Protein AF-A0A1V2LHS6-F1 (afdb_monomer)

Nearest PDB structures (foldseek):
  7wsz-assembly1_B  TM=8.503E-01  e=2.131E-12  Homo sapiens
  1bh5-assembly1_B  TM=8.472E-01  e=3.936E-12  Homo sapiens
  7vq6-assembly1_A  TM=8.491E-01  e=7.273E-12  Gossypium hirsutum
  4kyh-assembly1_A  TM=8.410E-01  e=5.502E-12  Mus musculus
  4x2a-assembly1_B  TM=8.460E-01  e=1.589E-11  Mus musculus

Mean predicted aligned error: 11.04 Å

pLDDT: mean 87.14, std 11.67, range [37.91, 98.62]

Secondary structure (DSSP, 8-state):
---TT-EEEEEEEE-S-HHHHHHHHHHHH--EEEEEEE-SSEEEEEEE---TT-TTTT--STT-S-EEEEEEE-HHHHHH-EE--SSSTTSTTEEEEEEEES-HHHHHHHHHHTTPEEEE-TTSSS-TTEEEEE-TT--EEEEEE--TT--TT---GGG-EEEEEEEEES-HHHHHHIIIIIS--EEEEEEEEGGGTEEEEEEE----TT--SS---HHHHHH--SEEEEEEETTGGG-TT---S---SSSTTEE-EEEEEEEES-HHHHHHHHHHTT--EEEE-SSEEEEE-TT--EEEEEE---STTEEEEEEEE-SSEEEEEEEE--TTSTTTTS-GGG-SS-EEEEEETTGGG-EE--SSSSS---EEEEEEEES-HHHHHHHHHHTTPPEEE-TTSSS-SSEEEEE-TT--EEEEEE--TT--TT---GGG-EEEEEEEE-S-HHHHHIIIIIIS--EEEEEEEETTTTEEEEEEE----TT--TT-SSPPPGGG-SSEEEEEEETTGGG-TT--S----TT-TTEE----EEEEES-HHHHHHHHHTTT---EEEETTEEEEE-TT--EEEEEETTTT--

Sequence (586 aa):
MVDSSFLTNTTCLHVSNLDASLEWYIKSFGVSVIKRTQQENYKSAFIALDSDGHPSRGLSVSARSGVIELRELLGEIGKKATVYDGNQDPYKGFGHLCFSVSNIEAAQKKLLEQGVQFKKRLEDGSMNFVAFVQDPDGYWVELIENQIHKEAGVYNLQSNRMNHTMVRVKDAHKSLEFYKGVLGMKHFSTLDFPDMKFSLYFVGYEHSEGYTENKEDFTQQASRQSIIELTHNYGTENDDSFPGYYVFGKDDSAVGFDHFSVSCKDPKGVAKELKARGAAIVAETAEAFTIADPDGWRKSVNWYTDIFGVSVIKKVRNEDYESAFLALDSELHPNKGLPLSCRDGVIELRQPMNAGEVTIENGNNEPYKGFGHICFSVSDIEATQKELLEKHVEFKKKLEEGRQHNIAFVYDPDHYWIELVENEINRRDGVYDLPSNRMNHTMIRVKDPKKSLEFYCVKLGMRLFSTSDHPNAKFTNYFIGYDHDPDYLENREEKLTQFARQSVIELCHNYGTEDDSSFHYYVFNEANDNVKGFDHISISTKNLDSFVRHLQSKDVEVTTNKSDNATIHDPDGWKIEIHSYDYLSQ

Foldseek 3Di:
DDAPLKFQFEWEWEDLDAVQLVVQCCQQQVWDFWDWDDDPFKIKTKIALQDPQAPCHLPHRLRDFQIYIYMQTDDPLNVLAQADQLCDPPSVWWAAWEKAWQDQVLSLVSCVVVVWAWPAALPRDDNNQKTWTAGPSGHTYMYGYQNVVRDPNDTDSSQMARQETETEWLDPVQQCCCCCVLVVKAWAAKDDDVVQQKIKTKITDDHDPPDDGHDDDPNRSSSHHYIYIYMYGPPSNVDPVNLANDDPDPGSNYTTGAATEIEGLCQPVSVVVSVVVVWDFPADDPFWTWTAGPRGHIYIYGYSDDQLQKDFPDWDDDPFWTKTKIDNAGPLAPCHPAFSLPDFQIDIDIQTPVNVQAAEDQLVDPPSVWWAAWEKEFQEVVLSLVVCVVSVFAWPAALVDDDHNQKTWTADPSGHTYIYGYDNVVHDPNDGRSNQMARQETETEDQDVVQQCCCCCVLVVKDFLDKDDDVVQQKIKTKIGDDPPPPDDPDDPDRDHSSNHTYIYIYMYGPPSNVDPPDANDDPDPPCPRYHYDAAAEHEDQDPPVSVVSNVVVVWDWADPDPFWIWTAGPRGHIYIYGYSCVVVD

Organism: Pichia kudriavzevii (NCBI:txid4909)

Solvent-accessible surface area (backbone atoms only — not comparable to full-atom values): 31493 Å² total; per-residue (Å²): 138,83,56,85,58,48,34,39,19,34,42,34,34,49,36,89,46,54,67,62,42,48,53,49,46,31,72,72,62,55,35,37,76,67,48,76,50,76,58,93,56,31,39,37,39,32,31,28,66,48,40,84,86,22,93,54,44,78,51,51,76,49,75,28,59,24,31,38,33,42,31,22,57,31,69,76,56,30,76,56,39,43,64,45,41,15,76,48,87,85,48,50,15,37,51,31,42,28,40,14,26,17,24,51,69,34,44,50,52,51,37,53,76,72,66,54,49,67,80,36,46,41,85,52,72,90,56,58,72,41,32,27,32,41,51,92,67,53,33,36,36,35,38,37,49,25,58,40,85,52,45,93,82,38,66,44,67,48,41,43,28,41,19,31,42,33,34,45,38,41,39,59,66,61,45,49,47,41,45,35,71,72,68,57,27,42,46,42,30,72,50,79,37,76,95,78,41,32,37,38,37,35,33,34,69,76,78,65,87,87,70,71,67,58,65,53,51,70,51,60,56,32,61,36,53,30,27,38,32,40,38,26,49,69,64,44,65,74,36,87,85,58,90,55,31,58,67,71,80,83,54,73,46,51,42,23,76,64,35,39,29,36,16,22,76,52,40,69,63,48,50,54,53,38,49,75,72,67,52,54,71,77,47,76,59,100,64,36,38,28,33,46,50,93,50,55,55,36,33,38,31,29,50,44,69,70,67,74,35,50,36,81,77,47,74,52,75,62,91,61,36,42,36,40,33,29,29,62,53,37,80,79,27,91,51,48,90,50,55,75,42,69,38,75,32,66,45,76,49,74,43,52,70,62,51,94,71,42,46,78,44,48,15,74,49,88,81,46,50,18,39,55,34,42,28,37,19,27,30,32,50,68,36,40,51,51,54,38,56,75,67,67,52,50,68,77,37,49,41,92,43,85,91,53,63,71,41,33,28,31,44,50,100,76,56,34,40,36,35,37,36,57,19,77,61,85,48,45,92,82,41,73,52,41,57,57,35,31,44,13,33,42,32,36,48,40,50,42,61,69,58,45,46,46,45,44,36,69,58,67,62,25,44,81,76,48,74,51,79,35,77,94,80,41,33,37,38,38,36,30,32,80,78,87,59,93,79,72,53,98,81,54,95,76,71,81,53,77,56,69,39,57,54,28,39,31,40,36,29,49,72,67,40,63,76,39,86,87,62,73,37,60,67,85,49,94,86,47,87,48,53,46,53,90,71,67,49,79,49,61,33,91,49,47,70,64,49,53,54,52,31,49,75,61,76,42,71,73,49,74,81,56,100,44,37,34,37,36,61,51,90,56,59,50,39,35,40,38,30,18,53,68,38,83,71,119

Radius of gyration: 27.87 Å; Cα contacts (8 Å, |Δi|>4): 1297; chains: 1; bounding box: 71×56×81 Å

Structure (mmCIF, N/CA/C/O backbone):
data_AF-A0A1V2LHS6-F1
#
_entry.id   AF-A0A1V2LHS6-F1
#
loop_
_atom_site.group_PDB
_atom_site.id
_atom_site.type_symbol
_atom_site.label_atom_id
_atom_site.label_alt_id
_atom_site.label_comp_id
_atom_site.label_asym_id
_atom_site.label_entity_id
_atom_site.label_seq_id
_atom_site.pdbx_PDB_ins_code
_atom_site.Cartn_x
_atom_site.Cartn_y
_atom_site.Cartn_z
_atom_site.occupancy
_atom_site.B_iso_or_equiv
_atom_site.auth_seq_id
_atom_site.auth_comp_id
_atom_site.auth_asym_id
_atom_site.auth_atom_id
_atom_site.pdbx_PDB_model_num
ATOM 1 N N . MET A 1 1 ? -8.355 -12.236 -18.254 1.00 71.88 1 MET A N 1
ATOM 2 C CA . MET A 1 1 ? -7.252 -12.114 -17.288 1.00 71.88 1 MET A CA 1
ATOM 3 C C . MET A 1 1 ? -7.036 -10.670 -16.882 1.00 71.88 1 MET A C 1
ATOM 5 O O . MET A 1 1 ? -7.282 -10.368 -15.732 1.00 71.88 1 MET A O 1
ATOM 9 N N . VAL A 1 2 ? -6.589 -9.798 -17.793 1.00 79.50 2 VAL A N 1
ATOM 10 C CA . VAL A 1 2 ? -6.242 -8.408 -17.463 1.00 79.50 2 VAL A CA 1
ATOM 11 C C . VAL A 1 2 ? -7.479 -7.520 -17.512 1.00 79.50 2 VAL A C 1
ATOM 13 O O . VAL A 1 2 ? -8.180 -7.501 -18.523 1.00 79.50 2 VAL A O 1
ATOM 16 N N . ASP A 1 3 ? -7.725 -6.812 -16.417 1.00 80.25 3 ASP A N 1
ATOM 17 C CA . ASP A 1 3 ? -8.747 -5.777 -16.270 1.00 80.25 3 ASP A CA 1
ATOM 18 C C . ASP A 1 3 ? -8.108 -4.468 -15.773 1.00 80.25 3 ASP A C 1
ATOM 20 O O . ASP A 1 3 ? -6.889 -4.384 -15.599 1.00 80.25 3 ASP A O 1
ATOM 24 N N . SER A 1 4 ? -8.934 -3.451 -15.516 1.00 78.69 4 SER A N 1
ATOM 25 C CA . SER A 1 4 ? -8.485 -2.125 -15.079 1.00 78.69 4 SER A CA 1
ATOM 26 C C . SER A 1 4 ? -7.738 -2.104 -13.740 1.00 78.69 4 SER A C 1
ATOM 28 O O . SER A 1 4 ? -7.107 -1.097 -13.427 1.00 78.69 4 SER A O 1
ATOM 30 N N . SER A 1 5 ? -7.766 -3.186 -12.953 1.00 77.69 5 SER A N 1
ATOM 31 C CA . SER A 1 5 ? -6.998 -3.288 -11.707 1.00 77.69 5 SER A CA 1
ATOM 32 C C . SER A 1 5 ? -5.520 -3.586 -11.910 1.00 77.69 5 SER A C 1
ATOM 34 O O . SER A 1 5 ? -4.741 -3.449 -10.967 1.00 77.69 5 SER A O 1
ATOM 36 N N . PHE A 1 6 ? -5.122 -4.007 -13.113 1.00 87.44 6 PHE A N 1
ATOM 37 C CA . PHE A 1 6 ? -3.731 -4.321 -13.395 1.00 87.44 6 PHE A CA 1
ATOM 38 C C . PHE A 1 6 ? -2.905 -3.047 -13.516 1.00 87.44 6 PHE A C 1
ATOM 40 O O . PHE A 1 6 ? -3.098 -2.244 -14.433 1.00 87.44 6 PHE A O 1
ATOM 47 N N . LEU A 1 7 ? -1.951 -2.899 -12.601 1.00 88.25 7 LEU A N 1
ATOM 48 C CA . LEU A 1 7 ? -1.008 -1.788 -12.565 1.00 88.25 7 LEU A CA 1
ATOM 49 C C . LEU A 1 7 ? 0.416 -2.324 -12.525 1.00 88.25 7 LEU A C 1
ATOM 51 O O . LEU A 1 7 ? 0.732 -3.196 -11.714 1.00 88.25 7 LEU A O 1
ATOM 55 N N . THR A 1 8 ? 1.299 -1.754 -13.344 1.00 88.25 8 THR A N 1
ATOM 56 C CA . THR A 1 8 ? 2.729 -1.825 -13.053 1.00 88.25 8 THR A CA 1
ATOM 57 C C . THR A 1 8 ? 2.961 -0.855 -11.908 1.00 88.25 8 THR A C 1
ATOM 59 O O . THR A 1 8 ? 2.583 0.319 -11.984 1.00 88.25 8 THR A O 1
ATOM 62 N N . ASN A 1 9 ? 3.458 -1.391 -10.804 1.00 85.12 9 ASN A N 1
ATOM 63 C CA . ASN A 1 9 ? 3.370 -0.732 -9.517 1.00 85.12 9 ASN A CA 1
ATOM 64 C C . ASN A 1 9 ? 4.748 -0.306 -9.022 1.00 85.12 9 ASN A C 1
ATOM 66 O O . ASN A 1 9 ? 5.055 0.886 -8.969 1.00 85.12 9 ASN A O 1
ATOM 70 N N . THR A 1 10 ? 5.561 -1.296 -8.646 1.00 90.75 10 THR A N 1
ATOM 71 C CA . THR A 1 10 ? 6.788 -1.078 -7.880 1.00 90.75 10 THR A CA 1
ATOM 72 C C . THR A 1 10 ? 8.005 -1.564 -8.645 1.00 90.75 10 THR A C 1
ATOM 74 O O . THR A 1 10 ? 7.978 -2.634 -9.249 1.00 90.75 10 THR A O 1
ATOM 77 N N . THR A 1 11 ? 9.097 -0.814 -8.575 1.00 95.00 11 THR A N 1
ATOM 78 C CA . THR A 1 11 ? 10.440 -1.296 -8.914 1.00 95.00 11 THR A CA 1
ATOM 79 C C . THR A 1 11 ? 11.263 -1.436 -7.644 1.00 95.00 11 THR A C 1
ATOM 81 O O . THR A 1 11 ? 11.394 -0.462 -6.911 1.00 95.00 11 THR A O 1
ATOM 84 N N . CYS A 1 12 ? 11.807 -2.623 -7.376 1.00 95.75 12 CYS A N 1
ATOM 85 C CA . CYS A 1 12 ? 12.612 -2.875 -6.184 1.00 95.75 12 CYS A CA 1
ATOM 86 C C . CYS A 1 12 ? 14.110 -2.831 -6.499 1.00 95.75 12 CYS A C 1
ATOM 88 O O . CYS A 1 12 ? 14.596 -3.602 -7.332 1.00 95.75 12 CYS A O 1
ATOM 90 N N . LEU A 1 13 ? 14.839 -1.977 -5.779 1.00 96.56 13 LEU A N 1
ATOM 91 C CA . LEU A 1 13 ? 16.295 -1.864 -5.813 1.00 96.56 13 LEU A CA 1
ATOM 92 C C . LEU A 1 13 ? 16.878 -2.177 -4.433 1.00 96.56 13 LEU A C 1
ATOM 94 O O . LEU A 1 13 ? 16.404 -1.658 -3.418 1.00 96.56 13 LEU A O 1
ATOM 98 N N . HIS A 1 14 ? 17.933 -2.991 -4.395 1.00 96.88 14 HIS A N 1
ATOM 99 C CA . HIS A 1 14 ? 18.776 -3.082 -3.204 1.00 96.88 14 HIS A CA 1
ATOM 100 C C . HIS A 1 14 ? 19.645 -1.829 -3.087 1.00 96.88 14 HIS A C 1
ATOM 102 O O . HIS A 1 14 ? 20.199 -1.375 -4.087 1.00 96.88 14 HIS A O 1
ATOM 108 N N . VAL A 1 15 ? 19.777 -1.297 -1.876 1.00 97.94 15 VAL A N 1
ATOM 109 C CA . VAL A 1 15 ? 20.590 -0.120 -1.538 1.00 97.94 15 VAL A CA 1
ATOM 110 C C . VAL A 1 15 ? 21.513 -0.439 -0.370 1.00 97.94 15 VAL A C 1
ATOM 112 O O . VAL A 1 15 ? 21.150 -1.204 0.527 1.00 97.94 15 VAL A O 1
ATOM 115 N N . SER A 1 16 ? 22.711 0.145 -0.364 1.00 96.56 16 SER A N 1
ATOM 116 C CA . SER A 1 16 ? 23.692 -0.098 0.701 1.00 96.56 16 SER A CA 1
ATOM 117 C C . SER A 1 16 ? 23.343 0.634 1.997 1.00 96.56 16 SER A C 1
ATOM 119 O O . SER A 1 16 ? 23.751 0.211 3.079 1.00 96.56 16 SER A O 1
ATOM 121 N N . ASN A 1 17 ? 22.581 1.727 1.899 1.00 96.94 17 ASN A N 1
ATOM 122 C CA . ASN A 1 17 ? 22.107 2.512 3.030 1.00 96.94 17 ASN A CA 1
ATOM 123 C C . ASN A 1 17 ? 20.749 3.145 2.703 1.00 96.94 17 ASN A C 1
ATOM 125 O O . ASN A 1 17 ? 20.659 4.102 1.933 1.00 96.94 17 ASN A O 1
ATOM 129 N N . LEU A 1 18 ? 19.690 2.629 3.325 1.00 97.62 18 LEU A N 1
ATOM 130 C CA . LEU A 1 18 ? 18.319 3.051 3.069 1.00 97.62 18 LEU A CA 1
ATOM 131 C C . LEU A 1 18 ? 18.097 4.533 3.371 1.00 97.62 18 LEU A C 1
ATOM 133 O O . LEU A 1 18 ? 17.426 5.215 2.603 1.00 97.62 18 LEU A O 1
ATOM 137 N N . ASP A 1 19 ? 18.643 5.042 4.473 1.00 95.94 19 ASP A N 1
ATOM 138 C CA . ASP A 1 19 ? 18.381 6.415 4.905 1.00 95.94 19 ASP A CA 1
ATOM 139 C C . ASP A 1 19 ? 19.087 7.433 4.000 1.00 95.94 19 ASP A C 1
ATOM 141 O O . ASP A 1 19 ? 18.485 8.443 3.633 1.00 95.94 19 ASP A O 1
ATOM 145 N N . ALA A 1 20 ? 20.312 7.130 3.558 1.00 97.81 20 ALA A N 1
ATOM 146 C CA . ALA A 1 20 ? 21.040 7.958 2.597 1.00 97.81 20 ALA A CA 1
ATOM 147 C C . ALA A 1 20 ? 20.337 8.000 1.229 1.00 97.81 20 ALA A C 1
ATOM 149 O O . ALA A 1 20 ? 20.172 9.075 0.645 1.00 97.81 20 ALA A O 1
ATOM 150 N N . SER A 1 21 ? 19.873 6.848 0.735 1.00 98.50 21 SER A N 1
ATOM 151 C CA . SER A 1 21 ? 19.126 6.780 -0.524 1.00 98.50 21 SER A CA 1
ATOM 152 C C . SER A 1 21 ? 17.796 7.525 -0.413 1.00 98.50 21 SER A C 1
ATOM 154 O O . SER A 1 21 ? 17.467 8.327 -1.287 1.00 98.50 21 SER A O 1
ATOM 156 N N . LEU A 1 22 ? 17.068 7.376 0.695 1.00 98.06 22 LEU A N 1
ATOM 157 C CA . LEU A 1 22 ? 15.836 8.129 0.933 1.00 98.06 22 LEU A CA 1
ATOM 158 C C . LEU A 1 22 ? 16.052 9.640 0.945 1.00 98.06 22 LEU A C 1
ATOM 160 O O . LEU A 1 22 ? 15.324 10.352 0.253 1.00 98.06 22 LEU A O 1
ATOM 164 N N . GLU A 1 23 ? 17.049 10.134 1.682 1.00 97.75 23 GLU A N 1
ATOM 165 C CA . GLU A 1 23 ? 17.385 11.560 1.690 1.00 97.75 23 GLU A CA 1
ATOM 166 C C . GLU A 1 23 ? 17.647 12.066 0.265 1.00 97.75 23 GLU A C 1
ATOM 168 O O . GLU A 1 23 ? 17.120 13.108 -0.140 1.00 97.75 23 GLU A O 1
ATOM 173 N N . TRP A 1 24 ? 18.405 11.297 -0.521 1.00 98.44 24 TRP A N 1
ATOM 174 C CA . TRP A 1 24 ? 18.744 11.652 -1.892 1.00 98.44 24 TRP A CA 1
ATOM 175 C C . TRP A 1 24 ? 17.516 11.720 -2.806 1.00 98.44 24 TRP A C 1
ATOM 177 O O . TRP A 1 24 ? 17.325 12.739 -3.478 1.00 98.44 24 TRP A O 1
ATOM 187 N N . TYR A 1 25 ? 16.656 10.695 -2.818 1.00 98.25 25 TYR A N 1
ATOM 188 C CA . TYR A 1 25 ? 15.465 10.679 -3.676 1.00 98.25 25 TYR A CA 1
ATOM 189 C C . TYR A 1 25 ? 14.471 11.779 -3.274 1.00 98.25 25 TYR A C 1
ATOM 191 O O . TYR A 1 25 ? 13.957 12.489 -4.145 1.00 98.25 25 TYR A O 1
ATOM 199 N N . ILE A 1 26 ? 14.236 11.979 -1.970 1.00 95.75 26 ILE A N 1
ATOM 200 C CA . ILE A 1 26 ? 13.343 13.030 -1.453 1.00 95.75 26 ILE A CA 1
ATOM 201 C C . ILE A 1 26 ? 13.854 14.411 -1.881 1.00 95.75 26 ILE A C 1
ATOM 203 O O . ILE A 1 26 ? 13.105 15.209 -2.446 1.00 95.75 26 ILE A O 1
ATOM 207 N N . LYS A 1 27 ? 15.145 14.695 -1.675 1.00 95.38 27 LYS A N 1
ATOM 208 C CA . LYS A 1 27 ? 15.743 15.999 -1.999 1.00 95.38 27 LYS A CA 1
ATOM 209 C C . LYS A 1 27 ? 15.785 16.274 -3.507 1.00 95.38 27 LYS A C 1
ATOM 211 O O . LYS A 1 27 ? 15.512 17.405 -3.927 1.00 95.38 27 LYS A O 1
ATOM 216 N N . SER A 1 28 ? 16.128 15.263 -4.302 1.00 95.56 28 SER A N 1
ATOM 217 C CA . SER A 1 28 ? 16.351 15.394 -5.748 1.00 95.56 28 SER A CA 1
ATOM 218 C C . SER A 1 28 ? 15.034 15.464 -6.524 1.00 95.56 28 SER A C 1
ATOM 220 O O . SER A 1 28 ? 14.839 16.344 -7.368 1.00 95.56 28 SER A O 1
ATOM 222 N N . PHE A 1 29 ? 14.084 14.587 -6.189 1.00 94.81 29 PHE A N 1
ATOM 223 C CA . PHE A 1 29 ? 12.865 14.383 -6.976 1.00 94.81 29 PHE A CA 1
ATOM 224 C C . PHE A 1 29 ? 11.572 14.759 -6.261 1.00 94.81 29 PHE A C 1
ATOM 226 O O . PHE A 1 29 ? 10.527 14.788 -6.908 1.00 94.81 29 PHE A O 1
ATOM 233 N N . GLY A 1 30 ? 11.622 15.097 -4.969 1.00 92.75 30 GLY A N 1
ATOM 234 C CA . GLY A 1 30 ? 10.428 15.457 -4.202 1.00 92.75 30 GLY A CA 1
ATOM 235 C C . GLY A 1 30 ? 9.465 14.285 -4.014 1.00 92.75 30 GLY A C 1
ATOM 236 O O . GLY A 1 30 ? 8.255 14.495 -3.963 1.00 92.75 30 GLY A O 1
ATOM 237 N N . VAL A 1 31 ? 9.986 13.056 -3.972 1.00 94.88 31 VAL A N 1
ATOM 238 C CA . VAL A 1 31 ? 9.191 11.876 -3.608 1.00 94.88 31 VAL A CA 1
ATOM 239 C C . VAL A 1 31 ? 8.884 11.879 -2.110 1.00 94.88 31 VAL A C 1
ATOM 241 O O . VAL A 1 31 ? 9.624 12.459 -1.317 1.00 94.88 31 VAL A O 1
ATOM 244 N N . SER A 1 32 ? 7.822 11.178 -1.732 1.00 91.62 32 SER A N 1
ATOM 245 C CA . SER A 1 32 ? 7.438 10.910 -0.348 1.00 91.62 32 SER A CA 1
ATOM 246 C C . SER A 1 32 ? 7.654 9.435 -0.023 1.00 91.62 32 SER A C 1
ATOM 248 O O . SER A 1 32 ? 7.528 8.577 -0.898 1.00 91.62 32 SER A O 1
ATOM 250 N N . VAL A 1 33 ? 7.939 9.129 1.243 1.00 89.25 33 VAL A N 1
ATOM 251 C CA . VAL A 1 33 ? 7.847 7.756 1.759 1.00 89.25 33 VAL A CA 1
ATOM 252 C C . VAL A 1 33 ? 6.371 7.424 1.923 1.00 89.25 33 VAL A C 1
ATOM 254 O O . VAL A 1 33 ? 5.671 8.149 2.610 1.00 89.25 33 VAL A O 1
ATOM 257 N N . ILE A 1 34 ? 5.909 6.359 1.271 1.00 82.56 34 ILE A N 1
ATOM 258 C CA . ILE A 1 34 ? 4.515 5.889 1.299 1.00 82.56 34 ILE A CA 1
ATOM 259 C C . ILE A 1 34 ? 4.330 4.787 2.342 1.00 82.56 34 ILE A C 1
ATOM 261 O O . ILE A 1 34 ? 3.288 4.680 2.983 1.00 82.56 34 ILE A O 1
ATOM 265 N N . LYS A 1 35 ? 5.333 3.914 2.471 1.00 80.75 35 LYS A N 1
ATOM 266 C CA . LYS A 1 35 ? 5.314 2.779 3.394 1.00 80.75 35 LYS A CA 1
ATOM 267 C C . LYS A 1 35 ? 6.733 2.413 3.798 1.00 80.75 35 LYS A C 1
ATOM 269 O O . LYS A 1 35 ? 7.650 2.474 2.982 1.00 80.75 35 LYS A O 1
ATOM 274 N N . ARG A 1 36 ? 6.906 1.958 5.037 1.00 82.25 36 ARG A N 1
ATOM 275 C CA . ARG A 1 36 ? 8.117 1.271 5.498 1.00 82.25 36 ARG A CA 1
ATOM 276 C C . ARG A 1 36 ? 7.761 -0.129 5.958 1.00 82.25 36 ARG A C 1
ATOM 278 O O . ARG A 1 36 ? 6.683 -0.350 6.502 1.00 82.25 36 ARG A O 1
ATOM 285 N N . THR A 1 37 ? 8.672 -1.063 5.744 1.00 80.19 37 THR A N 1
ATOM 286 C CA . THR A 1 37 ? 8.545 -2.434 6.240 1.00 80.19 37 THR A CA 1
ATOM 287 C C . THR A 1 37 ? 9.876 -2.891 6.797 1.00 80.19 37 THR A C 1
ATOM 289 O O . THR A 1 37 ? 10.926 -2.519 6.278 1.00 80.19 37 THR A O 1
ATOM 292 N N . GLN A 1 38 ? 9.835 -3.741 7.813 1.00 81.56 38 GLN A N 1
ATOM 293 C CA . GLN A 1 38 ? 11.021 -4.391 8.344 1.00 81.56 38 GLN A CA 1
ATOM 294 C C . GLN A 1 38 ? 10.744 -5.880 8.500 1.00 81.56 38 GLN A C 1
ATOM 296 O O . GLN A 1 38 ? 9.704 -6.274 9.022 1.00 81.56 38 GLN A O 1
ATOM 301 N N . GLN A 1 39 ? 11.679 -6.678 8.008 1.00 79.62 39 GLN A N 1
ATOM 302 C CA . GLN A 1 39 ? 11.767 -8.117 8.195 1.00 79.62 39 GLN A CA 1
ATOM 303 C C . GLN A 1 39 ? 13.051 -8.428 8.971 1.00 79.62 39 GLN A C 1
ATOM 305 O O . GLN A 1 39 ? 13.866 -7.542 9.235 1.00 79.62 39 GLN A O 1
ATOM 310 N N . GLU A 1 40 ? 13.250 -9.694 9.331 1.00 82.06 40 GLU A N 1
ATOM 311 C CA . GLU A 1 40 ? 14.443 -10.137 10.063 1.00 82.06 40 GLU A CA 1
ATOM 312 C C . GLU A 1 40 ? 15.749 -9.801 9.318 1.00 82.06 40 GLU A C 1
ATOM 314 O O . GLU A 1 40 ? 16.720 -9.339 9.916 1.00 82.06 40 GLU A O 1
ATOM 319 N N . ASN A 1 41 ? 15.766 -10.005 8.000 1.00 88.62 41 ASN A N 1
ATOM 320 C CA . ASN A 1 41 ? 16.961 -9.918 7.163 1.00 88.62 41 ASN A CA 1
ATOM 321 C C . ASN A 1 41 ? 17.002 -8.694 6.238 1.00 88.62 41 ASN A C 1
ATOM 323 O O . ASN A 1 41 ? 17.981 -8.535 5.512 1.00 88.62 41 ASN A O 1
ATOM 327 N N . TYR A 1 42 ? 15.981 -7.838 6.234 1.00 92.00 42 TYR A N 1
ATOM 328 C CA . TYR A 1 42 ? 15.995 -6.592 5.468 1.00 92.00 42 TYR A CA 1
ATOM 329 C C . TYR A 1 42 ? 15.005 -5.567 6.017 1.00 92.00 42 TYR A C 1
ATOM 331 O O . TYR A 1 42 ? 14.011 -5.906 6.657 1.00 92.00 42 TYR A O 1
ATOM 339 N N . LYS A 1 43 ? 15.237 -4.299 5.697 1.00 92.38 43 LYS A N 1
ATOM 340 C CA . LYS A 1 43 ? 14.246 -3.224 5.827 1.00 92.38 43 LYS A CA 1
ATOM 341 C C . LYS A 1 43 ? 14.022 -2.583 4.461 1.00 92.38 43 LYS A C 1
ATOM 343 O O . LYS A 1 43 ? 14.950 -2.501 3.660 1.00 92.38 43 LYS A O 1
ATOM 348 N N . SER A 1 44 ? 12.806 -2.114 4.210 1.00 94.12 44 SER A N 1
ATOM 349 C CA . SER A 1 44 ? 12.446 -1.439 2.964 1.00 94.12 44 SER A CA 1
ATOM 350 C C . SER A 1 44 ? 11.695 -0.139 3.216 1.00 94.12 44 SER A C 1
ATOM 352 O O . SER A 1 44 ? 10.973 0.008 4.209 1.00 94.12 44 SER A O 1
ATOM 354 N N . ALA A 1 45 ? 11.809 0.782 2.265 1.00 92.88 45 ALA A N 1
ATOM 355 C CA . ALA A 1 45 ? 10.928 1.930 2.134 1.00 92.88 45 ALA A CA 1
ATOM 356 C C . ALA A 1 45 ? 10.392 2.018 0.703 1.00 92.88 45 ALA A C 1
ATOM 358 O O . ALA A 1 45 ? 11.144 1.934 -0.263 1.00 92.88 45 ALA A O 1
ATOM 359 N N . PHE A 1 46 ? 9.085 2.210 0.586 1.00 93.81 46 PHE A N 1
ATOM 360 C CA . PHE A 1 46 ? 8.383 2.417 -0.670 1.00 93.81 46 PHE A CA 1
ATOM 361 C C . PHE A 1 46 ? 8.214 3.919 -0.859 1.00 93.81 46 PHE A C 1
ATOM 363 O O . PHE A 1 46 ? 7.535 4.559 -0.055 1.00 93.81 46 PHE A O 1
ATOM 370 N N . ILE A 1 47 ? 8.842 4.483 -1.885 1.00 96.44 47 ILE A N 1
ATOM 371 C CA . ILE A 1 47 ? 8.785 5.909 -2.213 1.00 96.44 47 ILE A CA 1
ATOM 372 C C . ILE A 1 47 ? 8.025 6.137 -3.514 1.00 96.44 47 ILE A C 1
ATOM 374 O O . ILE A 1 47 ? 8.108 5.334 -4.442 1.00 96.44 47 ILE A O 1
ATOM 378 N N . ALA A 1 48 ? 7.288 7.240 -3.595 1.00 95.25 48 ALA A N 1
ATOM 379 C CA . ALA A 1 48 ? 6.586 7.645 -4.808 1.00 95.25 48 ALA A CA 1
ATOM 380 C C . ALA A 1 48 ? 6.387 9.163 -4.846 1.00 95.25 48 ALA A C 1
ATOM 382 O O . ALA A 1 48 ? 6.476 9.847 -3.827 1.00 95.25 48 ALA A O 1
ATOM 383 N N . LEU A 1 49 ? 6.082 9.702 -6.025 1.00 93.62 49 LEU A N 1
ATOM 384 C CA . LEU A 1 49 ? 5.666 11.097 -6.165 1.00 93.62 49 LEU A CA 1
ATOM 385 C C . LEU A 1 49 ? 4.250 11.263 -5.603 1.00 93.62 49 LEU A C 1
ATOM 387 O O . LEU A 1 49 ? 3.300 10.668 -6.116 1.00 93.62 49 LEU A O 1
ATOM 391 N N . ASP A 1 50 ? 4.125 12.056 -4.539 1.00 87.94 50 ASP A N 1
ATOM 392 C CA . ASP A 1 50 ? 2.891 12.210 -3.749 1.00 87.94 50 ASP A CA 1
ATOM 393 C C . ASP A 1 50 ? 2.565 13.679 -3.427 1.00 87.94 50 ASP A C 1
ATOM 395 O O . ASP A 1 50 ? 1.860 13.991 -2.471 1.00 87.94 50 ASP A O 1
ATOM 399 N N . SER A 1 51 ? 3.114 14.599 -4.220 1.00 83.69 51 SER A N 1
ATOM 400 C CA . SER A 1 51 ? 2.923 16.038 -4.053 1.00 83.69 51 SER A CA 1
ATOM 401 C C . SER A 1 51 ? 1.475 16.474 -4.301 1.00 83.69 51 SER A C 1
ATOM 403 O O . SER A 1 51 ? 0.690 15.799 -4.975 1.00 83.69 51 SER A O 1
ATOM 405 N N . ASP A 1 52 ? 1.115 17.638 -3.758 1.00 77.50 52 ASP A N 1
ATOM 406 C CA . ASP A 1 52 ? -0.188 18.266 -3.956 1.00 77.50 52 ASP A CA 1
ATOM 407 C C . ASP A 1 52 ? -0.570 18.351 -5.440 1.00 77.50 52 ASP A C 1
ATOM 409 O O . ASP A 1 52 ? 0.150 18.911 -6.265 1.00 77.50 52 ASP A O 1
ATOM 413 N N . GLY A 1 53 ? -1.720 17.760 -5.778 1.00 77.38 53 GLY A N 1
ATOM 414 C CA . GLY A 1 53 ? -2.241 17.712 -7.141 1.00 77.38 53 GLY A CA 1
ATOM 415 C C . GLY A 1 53 ? -1.623 16.636 -8.045 1.00 77.38 53 GLY A C 1
ATOM 416 O O . GLY A 1 53 ? -1.974 16.588 -9.226 1.00 77.38 53 GLY A O 1
ATOM 417 N N . HIS A 1 54 ? -0.724 15.777 -7.547 1.00 84.94 54 HIS A N 1
ATOM 418 C CA . HIS A 1 54 ? -0.276 14.601 -8.296 1.00 84.94 54 HIS A CA 1
ATOM 419 C C . HIS A 1 54 ? -1.432 13.584 -8.439 1.00 84.94 54 HIS A C 1
ATOM 421 O O . HIS A 1 54 ? -2.137 13.344 -7.456 1.00 84.94 54 HIS A O 1
ATOM 427 N N . PRO A 1 55 ? -1.632 12.938 -9.610 1.00 81.94 55 PRO A N 1
ATOM 428 C CA . PRO A 1 55 ? -2.781 12.049 -9.839 1.00 81.94 55 PRO A CA 1
ATOM 429 C C . PRO A 1 55 ? -2.873 10.857 -8.883 1.00 81.94 55 PRO A C 1
ATOM 431 O O . PRO A 1 55 ? -3.960 10.366 -8.611 1.00 81.94 55 PRO A O 1
ATOM 434 N N . SER A 1 56 ? -1.733 10.388 -8.375 1.00 81.94 56 SER A N 1
ATOM 435 C CA . SER A 1 56 ? -1.672 9.243 -7.459 1.00 81.94 56 SER A CA 1
ATOM 436 C C . SER A 1 56 ? -1.620 9.638 -5.982 1.00 81.94 56 SER A C 1
ATOM 438 O O . SER A 1 56 ? -1.324 8.786 -5.146 1.00 81.94 56 SER A O 1
ATOM 440 N N . ARG A 1 57 ? -1.846 10.917 -5.650 1.00 80.62 57 ARG A N 1
ATOM 441 C CA . ARG A 1 57 ? -1.700 11.413 -4.278 1.00 80.62 57 ARG A CA 1
ATOM 442 C C . ARG A 1 57 ? -2.577 10.635 -3.293 1.00 80.62 57 ARG A C 1
ATOM 444 O O . ARG A 1 57 ? -3.776 10.504 -3.518 1.00 80.62 57 ARG A O 1
ATOM 451 N N . GLY A 1 58 ? -1.989 10.185 -2.183 1.00 67.44 58 GLY A N 1
ATOM 452 C CA . GLY A 1 58 ? -2.710 9.512 -1.095 1.00 67.44 58 GLY A CA 1
ATOM 453 C C . GLY A 1 58 ? -3.130 8.069 -1.398 1.00 67.44 58 GLY A C 1
ATOM 454 O O . GLY A 1 58 ? -3.675 7.401 -0.520 1.00 67.44 58 GLY A O 1
ATOM 455 N N . LEU A 1 59 ? -2.850 7.567 -2.606 1.00 73.00 59 LEU A N 1
ATOM 456 C CA . LEU A 1 59 ? -3.041 6.160 -2.938 1.00 73.00 59 LEU A CA 1
ATOM 457 C C . LEU A 1 59 ? -1.983 5.303 -2.237 1.00 73.00 59 LEU A C 1
ATOM 459 O O . LEU A 1 59 ? -0.817 5.699 -2.107 1.00 73.00 59 LEU A O 1
ATOM 463 N N . SER A 1 60 ? -2.390 4.104 -1.831 1.00 70.94 60 SER A N 1
ATOM 464 C CA . SER A 1 60 ? -1.499 3.108 -1.243 1.00 70.94 60 SER A CA 1
ATOM 465 C C . SER A 1 60 ? -0.455 2.611 -2.241 1.00 70.94 60 SER A C 1
ATOM 467 O O . SER A 1 60 ? -0.562 2.854 -3.443 1.00 70.94 60 SER A O 1
ATOM 469 N N . VAL A 1 61 ? 0.536 1.857 -1.749 1.00 82.50 61 VAL A N 1
ATOM 470 C CA . VAL A 1 61 ? 1.507 1.179 -2.619 1.00 82.50 61 VAL A CA 1
ATOM 471 C C . VAL A 1 61 ? 0.773 0.334 -3.657 1.00 82.50 61 VAL A C 1
ATOM 473 O O . VAL A 1 61 ? 0.969 0.563 -4.837 1.00 82.50 61 VAL A O 1
ATOM 476 N N . SER A 1 62 ? -0.120 -0.576 -3.249 1.00 79.31 62 SER A N 1
ATOM 477 C CA . SER A 1 62 ? -0.839 -1.503 -4.143 1.00 79.31 62 SER A CA 1
ATOM 478 C C . SER A 1 62 ? -1.767 -0.808 -5.149 1.00 79.31 62 SER A C 1
ATOM 480 O O . SER A 1 62 ? -1.988 -1.334 -6.240 1.00 79.31 62 SER A O 1
ATOM 482 N N . ALA A 1 63 ? -2.282 0.375 -4.799 1.00 77.25 63 ALA A N 1
ATOM 483 C CA . ALA A 1 63 ? -3.267 1.105 -5.587 1.00 77.25 63 ALA A CA 1
ATOM 484 C C . ALA A 1 63 ? -2.681 2.123 -6.577 1.00 77.25 63 ALA A C 1
ATOM 486 O O . ALA A 1 63 ? -3.443 2.813 -7.256 1.00 77.25 63 ALA A O 1
ATOM 487 N N . ARG A 1 64 ? -1.350 2.243 -6.668 1.00 84.69 64 ARG A N 1
ATOM 488 C CA . ARG A 1 64 ? -0.691 3.265 -7.488 1.00 84.69 64 ARG A CA 1
ATOM 489 C C . ARG A 1 64 ? 0.398 2.705 -8.395 1.00 84.69 64 ARG A C 1
ATOM 491 O O . ARG A 1 64 ? 0.962 1.643 -8.157 1.00 84.69 64 ARG A O 1
ATOM 498 N N . SER A 1 65 ? 0.724 3.487 -9.415 1.00 89.44 65 SER A N 1
ATOM 499 C CA . SER A 1 65 ? 1.918 3.306 -10.240 1.00 89.44 65 SER A CA 1
ATOM 500 C C . SER A 1 65 ? 3.038 4.235 -9.774 1.00 89.44 65 SER A C 1
ATOM 502 O O . SER A 1 65 ? 2.789 5.237 -9.102 1.00 89.44 65 SER A O 1
ATOM 504 N N . GLY A 1 66 ? 4.269 3.927 -10.176 1.00 91.75 66 GLY A N 1
ATOM 505 C CA . GLY A 1 66 ? 5.419 4.814 -9.997 1.00 91.75 66 GLY A CA 1
ATOM 506 C C . GLY A 1 66 ? 6.058 4.712 -8.617 1.00 91.75 66 GLY A C 1
ATOM 507 O O . GLY A 1 66 ? 6.613 5.695 -8.124 1.00 91.75 66 GLY A O 1
ATOM 508 N N . VAL A 1 67 ? 5.956 3.540 -7.986 1.00 95.56 67 VAL A N 1
ATOM 509 C CA . VAL A 1 67 ? 6.581 3.258 -6.694 1.00 95.56 67 VAL A CA 1
ATOM 510 C C . VAL A 1 67 ? 7.986 2.703 -6.912 1.00 95.56 67 VAL A C 1
ATOM 512 O O . VAL A 1 67 ? 8.215 1.854 -7.775 1.00 95.56 67 VAL A O 1
ATOM 515 N N . ILE A 1 68 ? 8.933 3.144 -6.092 1.00 97.81 68 ILE A N 1
ATOM 516 C CA . ILE A 1 68 ? 10.256 2.532 -5.972 1.00 97.81 68 ILE A CA 1
ATOM 517 C C . ILE A 1 68 ? 10.352 1.943 -4.564 1.00 97.81 68 ILE A C 1
ATOM 519 O O . ILE A 1 68 ? 10.158 2.652 -3.580 1.00 97.81 68 ILE A O 1
ATOM 523 N N . GLU A 1 69 ? 10.622 0.647 -4.456 1.00 97.31 69 GLU A N 1
ATOM 524 C CA . GLU A 1 69 ? 11.022 0.021 -3.199 1.00 97.31 69 GLU A CA 1
ATOM 525 C C . GLU A 1 69 ? 12.546 0.092 -3.093 1.00 97.31 69 GLU A C 1
ATOM 527 O O . GLU A 1 69 ? 13.261 -0.498 -3.900 1.00 97.31 69 GLU A O 1
ATOM 532 N N . LEU A 1 70 ? 13.039 0.804 -2.085 1.00 98.38 70 LEU A N 1
ATOM 533 C CA . LEU A 1 70 ? 14.442 0.779 -1.692 1.00 98.38 70 LEU A CA 1
ATOM 534 C C . LEU A 1 70 ? 14.595 -0.220 -0.548 1.00 98.38 70 LEU A C 1
ATOM 536 O O . LEU A 1 70 ? 13.927 -0.075 0.480 1.00 98.38 70 LEU A O 1
ATOM 540 N N . ARG A 1 71 ? 15.454 -1.224 -0.723 1.00 97.12 71 ARG A N 1
ATOM 541 C CA . ARG A 1 71 ? 15.643 -2.327 0.227 1.00 97.12 71 ARG A CA 1
ATOM 542 C C . ARG A 1 71 ? 17.086 -2.403 0.709 1.00 97.12 71 ARG A C 1
ATOM 544 O O . ARG A 1 71 ? 17.998 -2.558 -0.089 1.00 97.12 71 ARG A O 1
ATOM 551 N N . GLU A 1 72 ? 17.288 -2.359 2.019 1.00 96.88 72 GLU A N 1
ATOM 552 C CA . GLU A 1 72 ? 18.594 -2.573 2.649 1.00 96.88 72 GLU A CA 1
ATOM 553 C C . GLU A 1 72 ? 18.601 -3.938 3.341 1.00 96.88 72 GLU A C 1
ATOM 555 O O . GLU A 1 72 ? 17.764 -4.211 4.208 1.00 96.88 72 GLU A O 1
ATOM 560 N N . LEU A 1 73 ? 19.547 -4.797 2.955 1.00 95.06 73 LEU A N 1
ATOM 561 C CA . LEU A 1 73 ? 19.769 -6.092 3.596 1.00 95.06 73 LEU A CA 1
ATOM 562 C C . LEU A 1 73 ? 20.451 -5.908 4.957 1.00 95.06 73 LEU A C 1
ATOM 564 O O . LEU A 1 73 ? 21.363 -5.101 5.115 1.00 95.06 73 LEU A O 1
ATOM 568 N N . LEU A 1 74 ? 20.028 -6.695 5.942 1.00 92.88 74 LEU A N 1
ATOM 569 C CA . LEU A 1 74 ? 20.473 -6.623 7.332 1.00 92.88 74 LEU A CA 1
ATOM 570 C C . LEU A 1 74 ? 21.276 -7.872 7.733 1.00 92.88 74 LEU A C 1
ATOM 572 O O . LEU A 1 74 ? 21.355 -8.873 7.016 1.00 92.88 74 LEU A O 1
ATOM 576 N N . GLY A 1 75 ? 21.889 -7.809 8.916 1.00 92.00 75 GLY A N 1
ATOM 577 C CA . GLY A 1 75 ? 22.600 -8.938 9.518 1.00 92.00 75 GLY A CA 1
ATOM 578 C C . GLY A 1 75 ? 23.830 -9.390 8.725 1.00 92.00 75 GLY A C 1
ATOM 579 O O . GLY A 1 75 ? 24.511 -8.597 8.076 1.00 92.00 75 GLY A O 1
ATOM 580 N N . GLU A 1 76 ? 24.147 -10.683 8.804 1.00 89.25 76 GLU A N 1
ATOM 581 C CA . GLU A 1 76 ? 25.314 -11.265 8.122 1.00 89.25 76 GLU A CA 1
ATOM 582 C C . GLU A 1 76 ? 25.181 -11.274 6.596 1.00 89.25 76 GLU A C 1
ATOM 584 O O . GLU A 1 76 ? 26.196 -11.263 5.901 1.00 89.25 76 GLU A O 1
ATOM 589 N N . ILE A 1 77 ? 23.950 -11.276 6.079 1.00 87.00 77 ILE A N 1
ATOM 590 C CA . ILE A 1 77 ? 23.687 -11.177 4.641 1.00 87.00 77 ILE A CA 1
ATOM 591 C C . ILE A 1 77 ? 24.059 -9.770 4.167 1.00 87.00 77 ILE A C 1
ATOM 593 O O . ILE A 1 77 ? 24.898 -9.631 3.281 1.00 87.00 77 ILE A O 1
ATOM 597 N N . GLY A 1 78 ? 23.537 -8.731 4.831 1.00 89.62 78 GLY A N 1
ATOM 598 C CA . GLY A 1 78 ? 23.849 -7.337 4.504 1.00 89.62 78 GLY A CA 1
ATOM 599 C C . GLY A 1 78 ? 25.344 -7.013 4.558 1.00 89.62 78 GLY A C 1
ATOM 600 O O . GLY A 1 78 ? 25.858 -6.333 3.681 1.00 89.62 78 GLY A O 1
ATOM 601 N N . LYS A 1 79 ? 26.084 -7.576 5.524 1.00 89.69 79 LYS A N 1
ATOM 602 C CA . LYS A 1 79 ? 27.547 -7.390 5.621 1.00 89.69 79 LYS A CA 1
ATOM 603 C C . LYS A 1 79 ? 28.336 -7.988 4.450 1.00 89.69 79 LYS A C 1
ATOM 605 O O . LYS A 1 79 ? 29.472 -7.576 4.227 1.00 89.69 79 LYS A O 1
ATOM 610 N N . LYS A 1 80 ? 27.793 -9.001 3.770 1.00 89.62 80 LYS A N 1
ATOM 611 C CA . LYS A 1 80 ? 28.444 -9.691 2.643 1.00 89.62 80 LYS A CA 1
ATOM 612 C C . LYS A 1 80 ? 27.971 -9.178 1.287 1.00 89.62 80 LYS A C 1
ATOM 614 O O . LYS A 1 80 ? 28.679 -9.374 0.303 1.00 89.62 80 LYS A O 1
ATOM 619 N N . ALA A 1 81 ? 26.790 -8.572 1.241 1.00 92.38 81 ALA A N 1
ATOM 620 C CA . ALA A 1 81 ? 26.178 -8.087 0.021 1.00 92.38 81 ALA A CA 1
ATOM 621 C C . ALA A 1 81 ? 26.911 -6.850 -0.520 1.00 92.38 81 ALA A C 1
ATOM 623 O O . ALA A 1 81 ? 27.188 -5.896 0.204 1.00 92.38 81 ALA A O 1
ATOM 624 N N . THR A 1 82 ? 27.194 -6.858 -1.819 1.00 94.31 82 THR A N 1
ATOM 625 C CA . THR A 1 82 ? 27.646 -5.699 -2.591 1.00 94.31 82 THR A CA 1
ATOM 626 C C . THR A 1 82 ? 26.537 -5.299 -3.554 1.00 94.31 82 THR A C 1
ATOM 628 O O . THR A 1 82 ? 26.021 -6.147 -4.283 1.00 94.31 82 THR A O 1
ATOM 631 N N . VAL A 1 83 ? 26.172 -4.017 -3.548 1.00 95.19 83 VAL A N 1
ATOM 632 C CA . VAL A 1 83 ? 25.159 -3.450 -4.446 1.00 95.19 83 VAL A CA 1
ATOM 633 C C . VAL A 1 83 ? 25.807 -3.057 -5.774 1.00 95.19 83 VAL A C 1
ATOM 635 O O . VAL A 1 83 ? 26.848 -2.401 -5.785 1.00 95.19 83 VAL A O 1
ATOM 638 N N . TYR A 1 84 ? 25.193 -3.459 -6.887 1.00 95.31 84 TYR A N 1
ATOM 639 C CA . TYR A 1 84 ? 25.640 -3.173 -8.248 1.00 95.31 84 TYR A CA 1
ATOM 640 C C . TYR A 1 84 ? 24.578 -2.406 -9.037 1.00 95.31 84 TYR A C 1
ATOM 642 O O . TYR A 1 84 ? 23.407 -2.788 -9.068 1.00 95.31 84 TYR A O 1
ATOM 650 N N . ASP A 1 85 ? 25.026 -1.381 -9.763 1.00 94.88 85 ASP A N 1
ATOM 651 C CA . ASP A 1 85 ? 24.177 -0.441 -10.503 1.00 94.88 85 ASP A CA 1
ATOM 652 C C . ASP A 1 85 ? 23.553 -0.994 -11.799 1.00 94.88 85 ASP A C 1
ATOM 654 O O . ASP A 1 85 ? 22.784 -0.296 -12.459 1.00 94.88 85 ASP A O 1
ATOM 658 N N . GLY A 1 86 ? 23.907 -2.219 -12.199 1.00 93.69 86 GLY A N 1
ATOM 659 C CA . GLY A 1 86 ? 23.394 -2.865 -13.407 1.00 93.69 86 GLY A CA 1
ATOM 660 C C . GLY A 1 86 ? 24.126 -2.540 -14.718 1.00 93.69 86 GLY A C 1
ATOM 661 O O . GLY A 1 86 ? 23.772 -3.080 -15.767 1.00 93.69 86 GLY A O 1
ATOM 662 N N . ASN A 1 87 ? 25.145 -1.677 -14.710 1.00 94.50 87 ASN A N 1
ATOM 663 C CA . ASN A 1 87 ? 25.735 -1.104 -15.926 1.00 94.50 87 ASN A CA 1
ATOM 664 C C . ASN A 1 87 ? 27.190 -1.515 -16.200 1.00 94.50 87 ASN A C 1
ATOM 666 O O . ASN A 1 87 ? 27.788 -1.031 -17.167 1.00 94.50 87 ASN A O 1
ATOM 670 N N . GLN A 1 88 ? 27.753 -2.441 -15.418 1.00 91.38 88 GLN A N 1
ATOM 671 C CA . GLN A 1 88 ? 29.073 -3.039 -15.660 1.00 91.38 88 GLN A CA 1
ATOM 672 C C . GLN A 1 88 ? 29.019 -4.567 -15.700 1.00 91.38 88 GLN A C 1
ATOM 674 O O . GLN A 1 88 ? 28.212 -5.182 -15.010 1.00 91.38 88 GLN A O 1
ATOM 679 N N . ASP A 1 89 ? 29.912 -5.183 -16.476 1.00 88.44 89 ASP A N 1
ATOM 680 C CA . ASP A 1 89 ? 30.082 -6.637 -16.481 1.00 88.44 89 ASP A CA 1
ATOM 681 C C . ASP A 1 89 ? 30.623 -7.135 -15.123 1.00 88.44 89 ASP A C 1
ATOM 683 O O . ASP A 1 89 ? 31.477 -6.473 -14.527 1.00 88.44 89 ASP A O 1
ATOM 687 N N . PRO A 1 90 ? 30.173 -8.303 -14.622 1.00 89.25 90 PRO A N 1
ATOM 688 C CA . PRO A 1 90 ? 29.211 -9.226 -15.237 1.00 89.25 90 PRO A CA 1
ATOM 689 C C . PRO A 1 90 ? 27.732 -8.870 -14.984 1.00 89.25 90 PRO A C 1
ATOM 691 O O . PRO A 1 90 ? 26.850 -9.567 -15.471 1.00 89.25 90 PRO A O 1
ATOM 694 N N . TYR A 1 91 ? 27.440 -7.802 -14.238 1.00 90.25 91 TYR A N 1
ATOM 695 C CA . TYR A 1 91 ? 26.100 -7.418 -13.775 1.00 90.25 91 TYR A CA 1
ATOM 696 C C . TYR A 1 91 ? 25.359 -6.470 -14.726 1.00 90.25 91 TYR A C 1
ATOM 698 O O . TYR A 1 91 ? 24.518 -5.689 -14.289 1.00 90.25 91 TYR A O 1
ATOM 706 N N . LYS A 1 92 ? 25.650 -6.525 -16.031 1.00 90.88 92 LYS A N 1
ATOM 707 C CA . LYS A 1 92 ? 25.233 -5.519 -17.020 1.00 90.88 92 LYS A CA 1
ATOM 708 C C . LYS A 1 92 ? 23.768 -5.645 -17.479 1.00 90.88 92 LYS A C 1
ATOM 710 O O . LYS A 1 92 ? 23.476 -5.520 -18.668 1.00 90.88 92 LYS A O 1
ATOM 715 N N . GLY A 1 93 ? 22.840 -5.948 -16.578 1.00 92.69 93 GLY A N 1
ATOM 716 C CA . GLY A 1 93 ? 21.445 -6.219 -16.922 1.00 92.69 93 GLY A CA 1
ATOM 717 C C . GLY A 1 93 ? 20.507 -5.025 -16.763 1.00 92.69 93 GLY A C 1
ATOM 718 O O . GLY A 1 93 ? 19.846 -4.632 -17.723 1.00 92.69 93 GLY A O 1
ATOM 719 N N . PHE A 1 94 ? 20.453 -4.445 -15.565 1.00 96.19 94 PHE A N 1
ATOM 720 C CA . PHE A 1 94 ? 19.594 -3.299 -15.268 1.00 96.19 94 PHE A CA 1
ATOM 721 C C . PHE A 1 94 ? 20.169 -2.021 -15.894 1.00 96.19 94 PHE A C 1
ATOM 723 O O . PHE A 1 94 ? 21.374 -1.797 -15.863 1.00 96.19 94 PHE A O 1
ATOM 730 N N . GLY A 1 95 ? 19.329 -1.201 -16.518 1.00 97.00 95 GLY A N 1
ATOM 731 C CA . GLY A 1 95 ? 19.767 0.048 -17.137 1.00 97.00 95 GLY A CA 1
ATOM 732 C C . GLY A 1 95 ? 19.652 1.216 -16.179 1.00 97.00 95 GLY A C 1
ATOM 733 O O . GLY A 1 95 ? 20.655 1.745 -15.706 1.00 97.00 95 GLY A O 1
ATOM 734 N N . HIS A 1 96 ? 18.417 1.627 -15.915 1.00 98.38 96 HIS A N 1
ATOM 735 C CA . HIS A 1 96 ? 18.130 2.841 -15.166 1.00 98.38 96 HIS A CA 1
ATOM 736 C C . HIS A 1 96 ? 16.684 2.878 -14.676 1.00 98.38 96 HIS A C 1
ATOM 738 O O . HIS A 1 96 ? 15.802 2.186 -15.190 1.00 98.38 96 HIS A O 1
ATOM 744 N N . LEU A 1 97 ? 16.444 3.739 -13.691 1.00 98.25 97 LEU A N 1
ATOM 745 C CA . LEU A 1 97 ? 15.120 4.318 -13.466 1.00 98.25 97 LEU A CA 1
ATOM 746 C C . LEU A 1 97 ? 14.992 5.588 -14.305 1.00 98.25 97 LEU A C 1
ATOM 748 O O . LEU A 1 97 ? 15.996 6.236 -14.580 1.00 98.25 97 LEU A O 1
ATOM 752 N N . CYS A 1 98 ? 13.778 6.000 -14.648 1.00 98.50 98 CYS A N 1
ATOM 753 C CA . CYS A 1 98 ? 13.542 7.277 -15.312 1.00 98.50 98 CYS A CA 1
ATOM 754 C C . CYS A 1 98 ? 12.525 8.123 -14.556 1.00 98.50 98 CYS A C 1
ATOM 756 O O . CYS A 1 98 ? 11.425 7.663 -14.237 1.00 98.50 98 CYS A O 1
ATOM 758 N N . PHE A 1 99 ? 12.881 9.383 -14.312 1.00 98.00 99 PHE A N 1
ATOM 759 C CA . PHE A 1 99 ? 11.951 10.420 -13.893 1.00 98.00 99 PHE A CA 1
ATOM 760 C C . PHE A 1 99 ? 11.677 11.361 -15.061 1.00 98.00 99 PHE A C 1
ATOM 762 O O . PHE A 1 99 ? 12.561 12.085 -15.520 1.00 98.00 99 PHE A O 1
ATOM 769 N N . SER A 1 100 ? 10.425 11.398 -15.510 1.00 97.31 100 SER A N 1
ATOM 770 C CA . SER A 1 100 ? 9.994 12.442 -16.429 1.00 97.31 100 SER A CA 1
ATOM 771 C C . SER A 1 100 ? 9.634 13.708 -15.658 1.00 97.31 100 SER A C 1
ATOM 773 O O . SER A 1 100 ? 9.035 13.639 -14.584 1.00 97.31 100 SER A O 1
ATOM 775 N N . VAL A 1 101 ? 10.023 14.865 -16.188 1.00 95.69 101 VAL A N 1
ATOM 776 C CA . VAL A 1 101 ? 9.899 16.177 -15.537 1.00 95.69 101 VAL A CA 1
ATOM 777 C C . VAL A 1 101 ? 9.249 17.198 -16.475 1.00 95.69 101 VAL A C 1
ATOM 779 O O . VAL A 1 101 ? 9.341 17.075 -17.694 1.00 95.69 101 VAL A O 1
ATOM 782 N N . SER A 1 102 ? 8.615 18.233 -15.921 1.00 92.31 102 SER A N 1
ATOM 783 C CA . SER A 1 102 ? 8.000 19.332 -16.699 1.00 92.31 102 SER A CA 1
ATOM 784 C C . SER A 1 102 ? 8.991 20.069 -17.596 1.00 92.31 102 SER A C 1
ATOM 786 O O . SER A 1 102 ? 8.683 20.365 -18.749 1.00 92.31 102 SER A O 1
ATOM 788 N N . ASN A 1 103 ? 10.154 20.414 -17.038 1.00 94.62 103 ASN A N 1
ATOM 789 C CA . ASN A 1 103 ? 11.197 21.189 -17.697 1.00 94.62 103 ASN A CA 1
ATOM 790 C C . ASN A 1 103 ? 12.570 20.598 -17.359 1.00 94.62 103 ASN A C 1
ATOM 792 O O . ASN A 1 103 ? 13.035 20.708 -16.219 1.00 94.62 103 ASN A O 1
ATOM 796 N N . ILE A 1 104 ? 13.213 19.959 -18.338 1.00 96.06 104 ILE A N 1
ATOM 797 C CA . ILE A 1 104 ? 14.451 19.203 -18.101 1.00 96.06 104 ILE A CA 1
ATOM 798 C C . ILE A 1 104 ? 15.660 20.107 -17.841 1.00 96.06 104 ILE A C 1
ATOM 800 O O . ILE A 1 104 ? 16.510 19.772 -17.018 1.00 96.06 104 ILE A O 1
ATOM 804 N N . GLU A 1 105 ? 15.717 21.289 -18.458 1.00 95.88 105 GLU A N 1
ATOM 805 C CA . GLU A 1 105 ? 16.786 22.265 -18.215 1.00 95.88 105 GLU A CA 1
ATOM 806 C C . GLU A 1 105 ? 16.711 22.814 -16.783 1.00 95.88 105 GLU A C 1
ATOM 808 O O . GLU A 1 105 ? 17.723 22.895 -16.080 1.00 95.88 105 GLU A O 1
ATOM 813 N N . ALA A 1 106 ? 15.499 23.144 -16.319 1.00 95.81 106 ALA A N 1
ATOM 814 C CA . ALA A 1 106 ? 15.268 23.597 -14.949 1.00 95.81 106 ALA A CA 1
ATOM 815 C C . ALA A 1 106 ? 15.566 22.488 -13.925 1.00 95.81 106 ALA A C 1
ATOM 817 O O . ALA A 1 106 ? 16.168 22.759 -12.882 1.00 95.81 106 ALA A O 1
ATOM 818 N N . ALA A 1 107 ? 15.200 21.239 -14.235 1.00 95.94 107 ALA A N 1
ATOM 819 C CA . ALA A 1 107 ? 15.530 20.083 -13.407 1.00 95.94 107 ALA A CA 1
ATOM 820 C C . ALA A 1 107 ? 17.050 19.856 -13.328 1.00 95.94 107 ALA A C 1
ATOM 822 O O . ALA A 1 107 ? 17.585 19.748 -12.224 1.00 95.94 107 ALA A O 1
ATOM 823 N N . GLN A 1 108 ? 17.765 19.873 -14.464 1.00 97.50 108 GLN A N 1
ATOM 824 C CA . GLN A 1 108 ? 19.227 19.751 -14.489 1.00 97.50 108 GLN A CA 1
ATOM 825 C C . GLN A 1 108 ? 19.880 20.849 -13.644 1.00 97.50 108 GLN A C 1
ATOM 827 O O . GLN A 1 108 ? 20.740 20.555 -12.813 1.00 97.50 108 GLN A O 1
ATOM 832 N N . LYS A 1 109 ? 19.449 22.106 -13.810 1.00 97.06 109 LYS A N 1
ATOM 833 C CA . LYS A 1 109 ? 19.959 23.230 -13.018 1.00 97.06 109 LYS A CA 1
ATOM 834 C C . LYS A 1 109 ? 19.785 22.989 -11.515 1.00 97.06 109 LYS A C 1
ATOM 836 O O . LYS A 1 109 ? 20.758 23.106 -10.774 1.00 97.06 109 LYS A O 1
ATOM 841 N N . LYS A 1 110 ? 18.582 22.606 -11.073 1.00 96.00 110 LYS A N 1
ATOM 842 C CA . LYS A 1 110 ? 18.304 22.316 -9.658 1.00 96.00 110 LYS A CA 1
ATOM 843 C C . LYS A 1 110 ? 19.188 21.188 -9.120 1.00 96.00 110 LYS A C 1
ATOM 845 O O . LYS A 1 110 ? 19.739 21.314 -8.031 1.00 96.00 110 LYS A O 1
ATOM 850 N N . LEU A 1 111 ? 19.330 20.094 -9.866 1.00 97.44 111 LEU A N 1
ATOM 851 C CA . LEU A 1 111 ? 20.126 18.940 -9.440 1.00 97.44 111 LEU A CA 1
ATOM 852 C C . LEU A 1 111 ? 21.622 19.290 -9.344 1.00 97.44 111 LEU A C 1
ATOM 854 O O . LEU A 1 111 ? 22.283 18.891 -8.385 1.00 97.44 111 LEU A O 1
ATOM 858 N N . LEU A 1 112 ? 22.145 20.105 -10.268 1.00 97.38 112 LEU A N 1
ATOM 859 C CA . LEU A 1 112 ? 23.511 20.637 -10.187 1.00 97.38 112 LEU A CA 1
ATOM 860 C C . LEU A 1 112 ? 23.705 21.526 -8.948 1.00 97.38 112 LEU A C 1
ATOM 862 O O . LEU A 1 112 ? 24.696 21.368 -8.237 1.00 97.38 112 LEU A O 1
ATOM 866 N N . GLU A 1 113 ? 22.756 22.420 -8.650 1.00 97.19 113 GLU A N 1
ATOM 867 C CA . GLU A 1 113 ? 22.782 23.270 -7.446 1.00 97.19 113 GLU A CA 1
ATOM 868 C C . GLU A 1 113 ? 22.730 22.450 -6.145 1.00 97.19 113 GLU A C 1
ATOM 870 O O . GLU A 1 113 ? 23.308 22.842 -5.132 1.00 97.19 113 GLU A O 1
ATOM 875 N N . GLN A 1 114 ? 22.079 21.285 -6.171 1.00 96.56 114 GLN A N 1
ATOM 876 C CA . GLN A 1 114 ? 22.023 20.346 -5.048 1.00 96.56 114 GLN A CA 1
ATOM 877 C C . GLN A 1 114 ? 23.281 19.474 -4.903 1.00 96.56 114 GLN A C 1
ATOM 879 O O . GLN A 1 114 ? 23.388 18.749 -3.909 1.00 96.56 114 GLN A O 1
ATOM 884 N N . GLY A 1 115 ? 24.219 19.548 -5.855 1.00 97.00 115 GLY A N 1
ATOM 885 C CA . GLY A 1 115 ? 25.446 18.751 -5.873 1.00 97.00 115 GLY A CA 1
ATOM 886 C C . GLY A 1 115 ? 25.247 17.301 -6.321 1.00 97.00 115 GLY A C 1
ATOM 887 O O . GLY A 1 115 ? 26.086 16.455 -6.016 1.00 97.00 115 GLY A O 1
ATOM 888 N N . VAL A 1 116 ? 24.148 16.996 -7.018 1.00 97.69 116 VAL A N 1
ATOM 889 C CA . VAL A 1 116 ? 23.877 15.650 -7.543 1.00 97.69 116 VAL A CA 1
ATOM 890 C C . VAL A 1 116 ? 24.908 15.290 -8.615 1.00 97.69 116 VAL A C 1
ATOM 892 O O . VAL A 1 116 ? 25.262 16.116 -9.461 1.00 97.69 116 VAL A O 1
ATOM 895 N N . GLN A 1 117 ? 25.402 14.050 -8.591 1.00 97.94 117 GLN A N 1
ATOM 896 C CA . GLN A 1 117 ? 26.362 13.574 -9.583 1.00 97.94 117 GLN A CA 1
ATOM 897 C C . GLN A 1 117 ? 25.671 13.275 -10.914 1.00 97.94 117 GLN A C 1
ATOM 899 O O . GLN A 1 117 ? 24.689 12.540 -10.968 1.00 97.94 117 GLN A O 1
ATOM 904 N N . PHE A 1 118 ? 26.212 13.831 -11.999 1.00 98.25 118 PHE A N 1
ATOM 905 C CA . PHE A 1 118 ? 25.741 13.578 -13.358 1.00 98.25 118 PHE A CA 1
ATOM 906 C C . PHE A 1 118 ? 26.622 12.540 -14.040 1.00 98.25 118 PHE A C 1
ATOM 908 O O . PHE A 1 118 ? 27.839 12.708 -14.120 1.00 98.25 118 PHE A O 1
ATOM 915 N N . LYS A 1 119 ? 25.983 11.519 -14.608 1.00 97.12 119 LYS A N 1
ATOM 916 C CA . LYS A 1 119 ? 26.608 10.596 -15.554 1.00 97.12 119 LYS A CA 1
ATOM 917 C C . LYS A 1 119 ? 26.663 11.186 -16.965 1.00 97.12 119 LYS A C 1
ATOM 919 O O . LYS A 1 119 ? 27.624 10.936 -17.690 1.00 97.12 119 LYS A O 1
ATOM 924 N N . LYS A 1 120 ? 25.630 11.945 -17.342 1.00 97.12 120 LYS A N 1
ATOM 925 C CA . LYS A 1 120 ? 25.508 12.644 -18.627 1.00 97.12 120 LYS A CA 1
ATOM 926 C C . LYS A 1 120 ? 24.618 13.873 -18.458 1.00 97.12 120 LYS A C 1
ATOM 928 O O . LYS A 1 120 ? 23.486 13.744 -17.998 1.00 97.12 120 LYS A O 1
ATOM 933 N N . ARG A 1 121 ? 25.089 15.041 -18.876 1.00 97.75 121 ARG A N 1
ATOM 934 C CA . ARG A 1 121 ? 24.309 16.284 -18.929 1.00 97.75 121 ARG A CA 1
ATOM 935 C C . ARG A 1 121 ? 23.644 16.479 -20.293 1.00 97.75 121 ARG A C 1
ATOM 937 O O . ARG A 1 121 ? 23.929 15.753 -21.249 1.00 97.75 121 ARG A O 1
ATOM 944 N N . LEU A 1 122 ? 22.757 17.463 -20.400 1.00 96.81 122 LEU A N 1
ATOM 945 C CA . LEU A 1 122 ? 22.100 17.813 -21.666 1.00 96.81 122 LEU A CA 1
ATOM 946 C C . LEU A 1 122 ? 23.105 18.275 -22.728 1.00 96.81 122 LEU A C 1
ATOM 948 O O . LEU A 1 122 ? 22.960 17.946 -23.900 1.00 96.81 122 LEU A O 1
ATOM 952 N N . GLU A 1 123 ? 24.150 18.987 -22.316 1.00 95.88 123 GLU A N 1
ATOM 953 C CA . GLU A 1 123 ? 25.230 19.443 -23.192 1.00 95.88 123 GLU A CA 1
ATOM 954 C C . GLU A 1 123 ? 26.230 18.337 -23.581 1.00 95.88 123 GLU A C 1
ATOM 956 O O . GLU A 1 123 ? 27.054 18.538 -24.475 1.00 95.88 123 GLU A O 1
ATOM 961 N N . ASP A 1 124 ? 26.158 17.167 -22.936 1.00 94.06 124 ASP A N 1
ATOM 962 C CA . ASP A 1 124 ? 27.069 16.056 -23.194 1.00 94.06 124 ASP A CA 1
ATOM 963 C C . ASP A 1 124 ? 26.560 15.195 -24.362 1.00 94.06 124 ASP A C 1
ATOM 965 O O . ASP A 1 124 ? 25.556 14.481 -24.261 1.00 94.06 124 ASP A O 1
ATOM 969 N N . GLY A 1 125 ? 27.306 15.200 -25.467 1.00 84.69 125 GLY A N 1
ATOM 970 C CA . GLY A 1 125 ? 27.004 14.402 -26.658 1.00 84.69 125 GLY A CA 1
ATOM 971 C C . GLY A 1 125 ? 25.936 15.025 -27.564 1.00 84.69 125 GLY A C 1
ATOM 972 O O . GLY A 1 125 ? 25.622 16.206 -27.471 1.00 84.69 125 GLY A O 1
ATOM 973 N N . SER A 1 126 ? 25.404 14.236 -28.502 1.00 84.06 126 SER A N 1
ATOM 974 C CA . SER A 1 126 ? 24.423 14.707 -29.496 1.00 84.06 126 SER A CA 1
ATOM 975 C C . SER A 1 126 ? 22.967 14.644 -29.021 1.00 84.06 126 SER A C 1
ATOM 977 O O . SER A 1 126 ? 22.111 15.310 -29.597 1.00 84.06 126 SER A O 1
ATOM 979 N N . MET A 1 127 ? 22.671 13.852 -27.985 1.00 85.81 127 MET A N 1
ATOM 980 C CA . MET A 1 127 ? 21.320 13.692 -27.436 1.00 85.81 127 MET A CA 1
ATOM 981 C C . MET A 1 127 ? 21.082 14.710 -26.319 1.00 85.81 127 MET A C 1
ATOM 983 O O . MET A 1 127 ? 21.352 14.431 -25.153 1.00 85.81 127 MET A O 1
ATOM 987 N N . ASN A 1 128 ? 20.585 15.892 -26.673 1.00 90.38 128 ASN A N 1
ATOM 988 C CA . ASN A 1 128 ? 20.378 17.014 -25.747 1.00 90.38 128 ASN A CA 1
ATOM 989 C C . ASN A 1 128 ? 18.994 17.052 -25.073 1.00 90.38 128 ASN A C 1
ATOM 991 O O . ASN A 1 128 ? 18.676 18.015 -24.385 1.00 90.38 128 ASN A O 1
ATOM 995 N N . PHE A 1 129 ? 18.177 16.017 -25.263 1.00 91.25 129 PHE A N 1
ATOM 996 C CA . PHE A 1 129 ? 16.831 15.886 -24.690 1.00 91.25 129 PHE A CA 1
ATOM 997 C C . PHE A 1 129 ? 16.768 14.891 -23.517 1.00 91.25 129 PHE A C 1
ATOM 999 O O . PHE A 1 129 ? 15.689 14.631 -22.990 1.00 91.25 129 PHE A O 1
ATOM 1006 N N . VAL A 1 130 ? 17.917 14.331 -23.121 1.00 96.06 130 VAL A N 1
ATOM 1007 C CA . VAL A 1 130 ? 18.050 13.338 -22.049 1.00 96.06 130 VAL A CA 1
ATOM 1008 C C . VAL A 1 130 ? 19.280 13.629 -21.192 1.00 96.06 130 VAL A C 1
ATOM 1010 O O . VAL A 1 130 ? 20.355 13.957 -21.711 1.00 96.06 130 VAL A O 1
ATOM 1013 N N . ALA A 1 131 ? 19.142 13.472 -19.879 1.00 98.12 131 ALA A N 1
ATOM 1014 C CA . ALA A 1 131 ? 20.241 13.543 -18.920 1.00 98.12 131 ALA A CA 1
ATOM 1015 C C . ALA A 1 131 ? 20.209 12.330 -17.983 1.00 98.12 131 ALA A C 1
ATOM 1017 O O . ALA A 1 131 ? 19.167 11.713 -17.800 1.00 98.12 131 ALA A O 1
ATOM 1018 N N . PHE A 1 132 ? 21.350 11.997 -17.385 1.00 98.38 132 PHE A N 1
ATOM 1019 C CA . PHE A 1 132 ? 21.475 10.914 -16.414 1.00 98.38 132 PHE A CA 1
ATOM 1020 C C . PHE A 1 132 ? 22.197 11.413 -15.173 1.00 98.38 132 PHE A C 1
ATOM 1022 O O . PHE A 1 132 ? 23.306 11.954 -15.264 1.00 98.38 132 PHE A O 1
ATOM 1029 N N . VAL A 1 133 ? 21.593 11.172 -14.016 1.00 98.62 133 VAL A N 1
ATOM 1030 C CA . VAL A 1 133 ? 22.221 11.348 -12.705 1.00 98.62 133 VAL A CA 1
ATOM 1031 C C . VAL A 1 133 ? 22.495 9.999 -12.053 1.00 98.62 133 VAL A C 1
ATOM 1033 O O . VAL A 1 133 ? 22.004 8.973 -12.522 1.00 98.62 133 VAL A O 1
ATOM 1036 N N . GLN A 1 134 ? 23.313 9.998 -11.006 1.00 98.38 134 GLN A N 1
ATOM 1037 C CA . GLN A 1 134 ? 23.602 8.810 -10.210 1.00 98.38 134 GLN A CA 1
ATOM 1038 C C . GLN A 1 134 ? 23.077 8.982 -8.791 1.00 98.38 134 GLN A C 1
ATOM 1040 O O . GLN A 1 134 ? 23.294 10.030 -8.170 1.00 98.38 134 GLN A O 1
ATOM 1045 N N . ASP A 1 135 ? 22.388 7.955 -8.302 1.00 98.31 135 ASP A N 1
ATOM 1046 C CA . ASP A 1 135 ? 21.987 7.863 -6.901 1.00 98.31 135 ASP A CA 1
ATOM 1047 C C . ASP A 1 135 ? 23.178 7.439 -6.004 1.00 98.31 135 ASP A C 1
ATOM 1049 O O . ASP A 1 135 ? 24.288 7.237 -6.514 1.00 98.31 135 ASP A O 1
ATOM 1053 N N . PRO A 1 136 ? 23.010 7.346 -4.670 1.00 98.12 136 PRO A N 1
ATOM 1054 C CA . PRO A 1 136 ? 24.117 7.039 -3.759 1.00 98.12 136 PRO A CA 1
ATOM 1055 C C . PRO A 1 136 ? 24.812 5.693 -3.998 1.00 98.12 136 PRO A C 1
ATOM 1057 O O . PRO A 1 136 ? 25.993 5.567 -3.677 1.00 98.12 136 PRO A O 1
ATOM 1060 N N . ASP A 1 137 ? 24.106 4.713 -4.565 1.00 97.94 137 ASP A N 1
ATOM 1061 C CA . ASP A 1 137 ? 24.640 3.390 -4.899 1.00 97.94 137 ASP A CA 1
ATOM 1062 C C . ASP A 1 137 ? 25.161 3.325 -6.350 1.00 97.94 137 ASP A C 1
ATOM 1064 O O . ASP A 1 137 ? 25.685 2.304 -6.795 1.00 97.94 137 ASP A O 1
ATOM 1068 N N . GLY A 1 138 ? 25.064 4.434 -7.088 1.00 97.56 138 GLY A N 1
ATOM 1069 C CA . GLY A 1 138 ? 25.554 4.571 -8.452 1.00 97.56 138 GLY A CA 1
ATOM 1070 C C . GLY A 1 138 ? 24.535 4.206 -9.527 1.00 97.56 138 GLY A C 1
ATOM 1071 O O . GLY A 1 138 ? 24.881 4.332 -10.707 1.00 97.56 138 GLY A O 1
ATOM 1072 N N . TYR A 1 139 ? 23.303 3.819 -9.162 1.00 98.38 139 TYR A N 1
ATOM 1073 C CA . TYR A 1 139 ? 22.241 3.543 -10.130 1.00 98.38 139 TYR A CA 1
ATOM 1074 C C . TYR A 1 139 ? 21.994 4.759 -11.005 1.00 98.38 139 TYR A C 1
ATOM 1076 O O . TYR A 1 139 ? 21.976 5.903 -10.543 1.00 98.38 139 TYR A O 1
ATOM 1084 N N . TRP A 1 140 ? 21.797 4.507 -12.295 1.00 98.44 140 TRP A N 1
ATOM 1085 C CA . TRP A 1 140 ? 21.511 5.572 -13.238 1.00 98.44 140 TRP A CA 1
ATOM 1086 C C . TRP A 1 140 ? 20.038 5.953 -13.123 1.00 98.44 140 TRP A C 1
ATOM 1088 O O . TRP A 1 140 ? 19.152 5.095 -13.120 1.00 98.44 140 TRP A O 1
ATOM 1098 N N . VAL A 1 141 ? 19.792 7.257 -13.048 1.00 98.62 141 VAL A N 1
ATOM 1099 C CA . VAL A 1 141 ? 18.457 7.842 -13.069 1.00 98.62 141 VAL A CA 1
ATOM 1100 C C . VAL A 1 141 ? 18.370 8.789 -14.259 1.00 98.62 141 VAL A C 1
ATOM 1102 O O . VAL A 1 141 ? 19.015 9.840 -14.286 1.00 98.62 141 VAL A O 1
ATOM 1105 N N . GLU A 1 142 ? 17.606 8.381 -15.265 1.00 98.62 142 GLU A N 1
ATOM 1106 C CA . GLU A 1 142 ? 17.332 9.147 -16.473 1.00 98.62 142 GLU A CA 1
ATOM 1107 C C . GLU A 1 142 ? 16.344 10.285 -16.191 1.00 98.62 142 GLU A C 1
ATOM 1109 O O . GLU A 1 142 ? 15.402 10.143 -15.408 1.00 98.62 142 GLU A O 1
ATOM 1114 N N . LEU A 1 143 ? 16.560 11.415 -16.861 1.00 98.31 143 LEU A N 1
ATOM 1115 C CA . LEU A 1 143 ? 15.652 12.548 -16.921 1.00 98.31 143 LEU A CA 1
ATOM 1116 C C . LEU A 1 143 ? 15.188 12.739 -18.360 1.00 98.31 143 LEU A C 1
ATOM 1118 O O . LEU A 1 143 ? 16.015 12.913 -19.258 1.00 98.31 143 LEU A O 1
ATOM 1122 N N . ILE A 1 144 ? 13.872 12.786 -18.543 1.00 97.56 144 ILE A N 1
ATOM 1123 C CA . ILE A 1 144 ? 13.216 13.135 -19.809 1.00 97.56 144 ILE A CA 1
ATOM 1124 C C . ILE A 1 144 ? 12.158 14.213 -19.574 1.00 97.56 144 ILE A C 1
ATOM 1126 O O . ILE A 1 144 ? 11.652 14.371 -18.465 1.00 97.56 144 ILE A O 1
ATOM 1130 N N . GLU A 1 145 ? 11.793 14.965 -20.609 1.00 96.31 145 GLU A N 1
ATOM 1131 C CA . GLU A 1 145 ? 10.796 16.032 -20.486 1.00 96.31 145 GLU A CA 1
ATOM 1132 C C . GLU A 1 145 ? 9.394 15.559 -20.905 1.00 96.31 145 GLU A C 1
ATOM 1134 O O . GLU A 1 145 ? 9.207 15.115 -22.035 1.00 96.31 145 GLU A O 1
ATOM 1139 N N . ASN A 1 146 ? 8.393 15.688 -20.026 1.00 94.00 146 ASN A N 1
ATOM 1140 C CA . ASN A 1 146 ? 7.018 15.228 -20.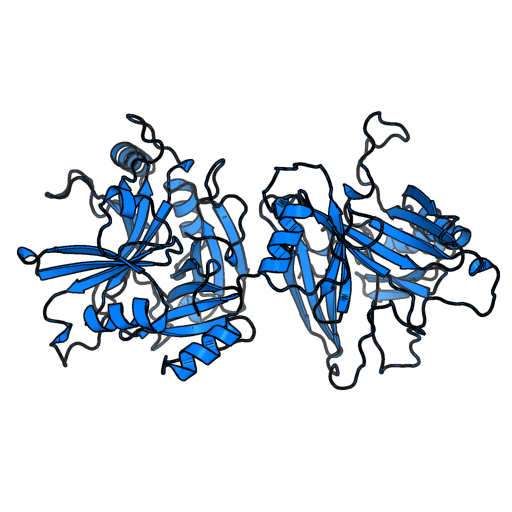288 1.00 94.00 146 ASN A CA 1
ATOM 1141 C C . ASN A 1 146 ? 6.038 16.316 -20.757 1.00 94.00 146 ASN A C 1
ATOM 1143 O O . ASN A 1 146 ? 4.896 16.000 -21.077 1.00 94.00 146 ASN A O 1
ATOM 1147 N N . GLN A 1 147 ? 6.456 17.585 -20.789 1.00 87.00 147 GLN A N 1
ATOM 1148 C CA . GLN A 1 147 ? 5.629 18.757 -21.129 1.00 87.00 147 GLN A CA 1
ATOM 1149 C C . GLN A 1 147 ? 4.424 19.035 -20.200 1.00 87.00 147 GLN A C 1
ATOM 1151 O O . GLN A 1 147 ? 3.726 20.034 -20.392 1.00 87.00 147 GLN A O 1
ATOM 1156 N N . ILE A 1 148 ? 4.159 18.212 -19.180 1.00 88.88 148 ILE A N 1
ATOM 1157 C CA . ILE A 1 148 ? 3.023 18.390 -18.267 1.00 88.88 148 ILE A CA 1
ATOM 1158 C C . ILE A 1 148 ? 3.277 19.634 -17.417 1.00 88.88 148 ILE A C 1
ATOM 1160 O O . ILE A 1 148 ? 4.270 19.705 -16.701 1.00 88.88 148 ILE A O 1
ATOM 1164 N N . HIS A 1 149 ? 2.375 20.617 -17.479 1.00 87.69 149 HIS A N 1
ATOM 1165 C CA . HIS A 1 149 ? 2.509 21.889 -16.752 1.00 87.69 149 HIS A CA 1
ATOM 1166 C C . HIS A 1 149 ? 3.871 22.572 -16.981 1.00 87.69 149 HIS A C 1
ATOM 1168 O O . HIS A 1 149 ? 4.441 23.164 -16.061 1.00 87.69 149 HIS A O 1
ATOM 1174 N N . LYS A 1 150 ? 4.432 22.446 -18.192 1.00 90.25 150 LYS A N 1
ATOM 1175 C CA . LYS A 1 150 ? 5.719 23.055 -18.513 1.00 90.25 150 LYS A CA 1
ATOM 1176 C C . LYS A 1 150 ? 5.611 24.572 -18.499 1.00 90.25 150 LYS A C 1
ATOM 1178 O O . LYS A 1 150 ? 4.849 25.171 -19.254 1.00 90.25 150 LYS A O 1
ATOM 1183 N N . GLU A 1 151 ? 6.479 25.179 -17.706 1.00 90.62 151 GLU A N 1
ATOM 1184 C CA . GLU A 1 151 ? 6.672 26.618 -17.644 1.00 90.62 151 GLU A CA 1
ATOM 1185 C C . GLU A 1 151 ? 8.158 26.945 -17.840 1.00 90.62 151 GLU A C 1
ATOM 1187 O O . GLU A 1 151 ? 9.057 26.173 -17.481 1.00 90.62 151 GLU A O 1
ATOM 1192 N N . ALA A 1 152 ? 8.434 28.085 -18.472 1.00 89.62 152 ALA A N 1
ATOM 1193 C CA . ALA A 1 152 ? 9.798 28.485 -18.790 1.00 89.62 152 ALA A CA 1
ATOM 1194 C C . ALA A 1 152 ? 10.602 28.729 -17.502 1.00 89.62 152 ALA A C 1
ATOM 1196 O O . ALA A 1 152 ? 10.262 29.598 -16.703 1.00 89.62 152 ALA A O 1
ATOM 1197 N N . GLY A 1 153 ? 11.681 27.965 -17.310 1.00 87.94 153 GLY A N 1
ATOM 1198 C CA . GLY A 1 153 ? 12.580 28.095 -16.158 1.00 87.94 153 GLY A CA 1
ATOM 1199 C C . GLY A 1 153 ? 12.024 27.577 -14.827 1.00 87.94 153 GLY A C 1
ATOM 1200 O O . GLY A 1 153 ? 12.682 27.751 -13.802 1.00 87.94 153 GLY A O 1
ATOM 1201 N N . VAL A 1 154 ? 10.851 26.940 -14.822 1.00 88.12 154 VAL A N 1
ATOM 1202 C CA . VAL A 1 154 ? 10.198 26.428 -13.610 1.00 88.12 154 VAL A CA 1
ATOM 1203 C C . VAL A 1 154 ? 10.295 24.907 -13.572 1.00 88.12 154 VAL A C 1
ATOM 1205 O O . VAL A 1 154 ? 10.001 24.235 -14.557 1.00 88.12 154 VAL A O 1
ATOM 1208 N N . TYR A 1 155 ? 10.671 24.362 -12.415 1.00 88.88 155 TYR A N 1
ATOM 1209 C CA . TYR A 1 155 ? 10.622 22.926 -12.148 1.00 88.88 155 TYR A CA 1
ATOM 1210 C C . TYR A 1 155 ? 9.409 22.592 -11.274 1.00 88.88 155 TYR A C 1
ATOM 1212 O O . TYR A 1 155 ? 9.402 22.887 -10.076 1.00 88.88 155 TYR A O 1
ATOM 1220 N N . ASN A 1 156 ? 8.381 21.987 -11.874 1.00 86.94 156 ASN A N 1
ATOM 1221 C CA . ASN A 1 156 ? 7.124 21.671 -11.199 1.00 86.94 156 ASN A CA 1
ATOM 1222 C C . ASN A 1 156 ? 7.084 20.206 -10.731 1.00 86.94 156 ASN A C 1
ATOM 1224 O O . ASN A 1 156 ? 6.926 19.297 -11.541 1.00 86.94 156 ASN A O 1
ATOM 1228 N N . LEU A 1 157 ? 7.140 19.966 -9.420 1.00 84.88 157 LEU A N 1
ATOM 1229 C CA . LEU A 1 157 ? 7.102 18.610 -8.852 1.00 84.88 157 LEU A CA 1
ATOM 1230 C C . LEU A 1 157 ? 5.784 17.860 -9.115 1.00 84.88 157 LEU A C 1
ATOM 1232 O O . LEU A 1 157 ? 5.792 16.635 -9.170 1.00 84.88 157 LEU A O 1
ATOM 1236 N N . GLN A 1 158 ? 4.660 18.559 -9.308 1.00 85.81 158 GLN A N 1
ATOM 1237 C CA . GLN A 1 158 ? 3.361 17.940 -9.617 1.00 85.81 158 GLN A CA 1
ATOM 1238 C C . GLN A 1 158 ? 3.363 17.250 -10.995 1.00 85.81 158 GLN A C 1
ATOM 1240 O O . GLN A 1 158 ? 2.623 16.291 -11.243 1.00 85.81 158 GLN A O 1
ATOM 1245 N N . SER A 1 159 ? 4.198 17.749 -11.911 1.00 89.56 159 SER A N 1
ATOM 1246 C CA . SER A 1 159 ? 4.343 17.201 -13.262 1.00 89.56 159 SER A CA 1
ATOM 1247 C C . SER A 1 159 ? 5.162 15.920 -13.309 1.00 89.56 159 SER A C 1
ATOM 1249 O O . SER A 1 159 ? 5.058 15.181 -14.285 1.00 89.56 159 SER A O 1
ATOM 1251 N N . ASN A 1 160 ? 5.986 15.667 -12.289 1.00 93.44 160 ASN A N 1
ATOM 1252 C CA . ASN A 1 160 ? 6.945 14.580 -12.342 1.00 93.44 160 ASN A CA 1
ATOM 1253 C C . ASN A 1 160 ? 6.223 13.235 -12.443 1.00 93.44 160 ASN A C 1
ATOM 1255 O O . ASN A 1 160 ? 5.151 13.056 -11.860 1.00 93.44 160 ASN A O 1
ATOM 1259 N N . ARG A 1 161 ? 6.824 12.272 -13.138 1.00 94.56 161 ARG A N 1
ATOM 1260 C CA . ARG A 1 161 ? 6.415 10.863 -13.088 1.00 94.56 161 ARG A CA 1
ATOM 1261 C C . ARG A 1 161 ? 7.652 10.005 -12.901 1.00 94.56 161 ARG A C 1
ATOM 1263 O O . ARG A 1 161 ? 8.675 10.272 -13.522 1.00 94.56 161 ARG A O 1
ATOM 1270 N N . MET A 1 162 ? 7.548 8.945 -12.105 1.00 96.50 162 MET A N 1
ATOM 1271 C CA . MET A 1 162 ? 8.463 7.813 -12.242 1.00 96.50 162 MET A CA 1
ATOM 1272 C C . MET A 1 162 ? 8.050 7.105 -13.538 1.00 96.50 162 MET A C 1
ATOM 1274 O O . MET A 1 162 ? 7.057 6.379 -13.559 1.00 96.50 162 MET A O 1
ATOM 1278 N N . ASN A 1 163 ? 8.690 7.452 -14.654 1.00 97.56 163 ASN A N 1
ATOM 1279 C CA . ASN A 1 163 ? 8.208 7.114 -15.987 1.00 97.56 163 ASN A CA 1
ATOM 1280 C C . ASN A 1 163 ? 8.418 5.640 -16.287 1.00 97.56 163 ASN A C 1
ATOM 1282 O O . ASN A 1 163 ? 7.436 4.936 -16.507 1.00 97.56 163 ASN A O 1
ATOM 1286 N N . HIS A 1 164 ? 9.666 5.179 -16.267 1.00 98.19 164 HIS A N 1
ATOM 1287 C CA . HIS A 1 164 ? 9.982 3.806 -16.614 1.00 98.19 164 HIS A CA 1
ATOM 1288 C C . HIS A 1 164 ? 11.143 3.224 -15.827 1.00 98.19 164 HIS A C 1
ATOM 1290 O O . HIS A 1 164 ? 11.944 3.932 -15.216 1.00 98.19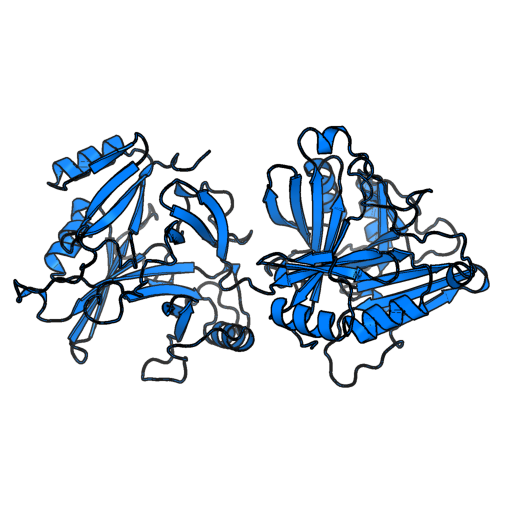 164 HIS A O 1
ATOM 1296 N N . THR A 1 165 ? 11.218 1.904 -15.901 1.00 98.00 165 THR A N 1
ATOM 1297 C CA . THR A 1 165 ? 12.340 1.101 -15.438 1.00 98.00 165 THR A CA 1
ATOM 1298 C C . THR A 1 165 ? 12.910 0.350 -16.630 1.00 98.00 165 THR A C 1
ATOM 1300 O O . THR A 1 165 ? 12.170 -0.374 -17.301 1.00 98.00 165 THR A O 1
ATOM 1303 N N . MET A 1 166 ? 14.207 0.512 -16.885 1.00 97.88 166 MET A N 1
ATOM 1304 C CA . MET A 1 166 ? 14.882 -0.094 -18.028 1.00 97.88 166 MET A CA 1
ATOM 1305 C C . MET A 1 166 ? 15.636 -1.362 -17.643 1.00 97.88 166 MET A C 1
ATOM 1307 O O . MET A 1 166 ? 16.453 -1.365 -16.717 1.00 97.88 166 MET A O 1
ATOM 1311 N N . VAL A 1 167 ? 15.399 -2.434 -18.396 1.00 97.69 167 VAL A N 1
ATOM 1312 C CA . VAL A 1 167 ? 16.180 -3.673 -18.330 1.00 97.69 167 VAL A CA 1
ATOM 1313 C C . VAL A 1 167 ? 16.614 -4.114 -19.719 1.00 97.69 167 VAL A C 1
ATOM 1315 O O . VAL A 1 167 ? 15.910 -3.933 -20.714 1.00 97.69 167 VAL A O 1
ATOM 1318 N N . ARG A 1 168 ? 17.791 -4.735 -19.789 1.00 97.75 168 ARG A N 1
ATOM 1319 C CA . ARG A 1 168 ? 18.281 -5.347 -21.022 1.00 97.75 168 ARG A CA 1
ATOM 1320 C C . ARG A 1 168 ? 17.710 -6.748 -21.192 1.00 97.75 168 ARG A C 1
ATOM 1322 O O . ARG A 1 168 ? 17.629 -7.520 -20.233 1.00 97.75 168 ARG A O 1
ATOM 1329 N N . VAL A 1 169 ? 17.363 -7.073 -22.431 1.00 97.31 169 VAL A N 1
ATOM 1330 C CA . VAL A 1 169 ? 16.839 -8.381 -22.834 1.00 97.31 169 VAL A CA 1
ATOM 1331 C C . VAL A 1 169 ? 17.676 -8.966 -23.962 1.00 97.31 169 VAL A C 1
ATOM 1333 O O . VAL A 1 169 ? 18.187 -8.241 -24.819 1.00 97.31 169 VAL A O 1
ATOM 1336 N N . LYS A 1 170 ? 17.836 -10.288 -23.945 1.00 96.06 170 LYS A N 1
ATOM 1337 C CA . LYS A 1 170 ? 18.578 -11.050 -24.949 1.00 96.06 170 LYS A CA 1
ATOM 1338 C C . LYS A 1 170 ? 17.808 -11.130 -26.262 1.00 96.06 170 LYS A C 1
ATOM 1340 O O . LYS A 1 170 ? 18.407 -11.056 -27.323 1.00 96.06 170 LYS A O 1
ATOM 1345 N N . ASP A 1 171 ? 16.491 -11.298 -26.203 1.00 96.50 171 ASP A N 1
ATOM 1346 C CA . ASP A 1 171 ? 15.652 -11.516 -27.382 1.00 96.50 171 ASP A CA 1
ATOM 1347 C C . ASP A 1 171 ? 14.341 -10.738 -27.242 1.00 96.50 171 ASP A C 1
ATOM 1349 O O . ASP A 1 171 ? 13.398 -11.186 -26.586 1.00 96.50 171 ASP A O 1
ATOM 1353 N N . ALA A 1 172 ? 14.281 -9.568 -27.884 1.00 96.12 172 ALA A N 1
ATOM 1354 C CA . ALA A 1 172 ? 13.121 -8.685 -27.814 1.00 96.12 172 ALA A CA 1
ATOM 1355 C C . ALA A 1 172 ? 11.815 -9.363 -28.242 1.00 96.12 172 ALA A C 1
ATOM 1357 O O . ALA A 1 172 ? 10.762 -9.043 -27.692 1.00 96.12 172 ALA A O 1
ATOM 1358 N N . HIS A 1 173 ? 11.854 -10.299 -29.197 1.00 95.62 173 HIS A N 1
ATOM 1359 C CA . HIS A 1 173 ? 10.648 -10.979 -29.660 1.00 95.62 173 HIS A CA 1
ATOM 1360 C C . HIS A 1 173 ? 10.053 -11.832 -28.540 1.00 95.62 173 HIS A C 1
ATOM 1362 O O . HIS A 1 173 ? 8.872 -11.693 -28.220 1.00 95.62 173 HIS A O 1
ATOM 1368 N N . LYS A 1 174 ? 10.879 -12.663 -27.893 1.00 94.94 174 LYS A N 1
ATOM 1369 C CA . LYS A 1 174 ? 10.437 -13.499 -26.765 1.00 94.94 174 LYS A CA 1
ATOM 1370 C C . LYS A 1 174 ? 9.968 -12.657 -25.586 1.00 94.94 174 LYS A C 1
ATOM 1372 O O . LYS A 1 174 ? 8.945 -12.976 -24.979 1.00 94.94 174 LYS A O 1
ATOM 1377 N N . SER A 1 175 ? 10.680 -11.575 -25.270 1.00 95.88 175 SER A N 1
ATOM 1378 C CA . SER A 1 175 ? 10.273 -10.676 -24.189 1.00 95.88 175 SER A CA 1
ATOM 1379 C C . SER A 1 175 ? 8.927 -10.017 -24.516 1.00 95.88 175 SER A C 1
ATOM 1381 O O . SER A 1 175 ? 8.019 -10.054 -23.689 1.00 95.88 175 SER A O 1
ATOM 1383 N N . LEU A 1 176 ? 8.724 -9.497 -25.732 1.00 95.75 176 LEU A N 1
ATOM 1384 C CA . LEU A 1 176 ? 7.442 -8.912 -26.145 1.00 95.75 176 LEU A CA 1
ATOM 1385 C C . LEU A 1 176 ? 6.296 -9.931 -26.129 1.00 95.75 176 LEU A C 1
ATOM 1387 O O . LEU A 1 176 ? 5.204 -9.596 -25.670 1.00 95.75 176 LEU A O 1
ATOM 1391 N N . GLU A 1 177 ? 6.518 -11.167 -26.581 1.00 93.94 177 GLU A N 1
ATOM 1392 C CA . GLU A 1 177 ? 5.520 -12.241 -26.471 1.00 93.94 177 GLU A CA 1
ATOM 1393 C C . GLU A 1 177 ? 5.138 -12.513 -25.016 1.00 93.94 177 GLU A C 1
ATOM 1395 O O . GLU A 1 177 ? 3.957 -12.680 -24.707 1.00 93.94 177 GLU A O 1
ATOM 1400 N N . PHE A 1 178 ? 6.110 -12.496 -24.104 1.00 92.00 178 PHE A N 1
ATOM 1401 C CA . PHE A 1 178 ? 5.851 -12.650 -22.680 1.00 92.00 178 PHE A CA 1
ATOM 1402 C C . PHE A 1 178 ? 5.053 -11.464 -22.116 1.00 92.00 178 PHE A C 1
ATOM 1404 O O . PHE A 1 178 ? 3.946 -11.644 -21.606 1.00 92.00 178 PHE A O 1
ATOM 1411 N N . TYR A 1 179 ? 5.559 -10.235 -22.233 1.00 92.94 179 TYR A N 1
ATOM 1412 C CA . TYR A 1 179 ? 4.907 -9.068 -21.631 1.00 92.94 179 TYR A CA 1
ATOM 1413 C C . TYR A 1 179 ? 3.505 -8.831 -22.207 1.00 92.94 179 TYR A C 1
ATOM 1415 O O . TYR A 1 179 ? 2.576 -8.523 -21.461 1.00 92.94 179 TYR A O 1
ATOM 1423 N N . LYS A 1 180 ? 3.306 -9.063 -23.508 1.00 92.62 180 LYS A N 1
ATOM 1424 C CA . LYS A 1 180 ? 2.003 -8.875 -24.156 1.00 92.62 180 LYS A CA 1
ATOM 1425 C C . LYS A 1 180 ? 1.081 -10.082 -24.036 1.00 92.62 180 LYS A C 1
ATOM 1427 O O . LYS A 1 180 ? -0.095 -9.934 -23.727 1.00 92.62 180 LYS A O 1
ATOM 1432 N N . GLY A 1 181 ? 1.580 -11.279 -24.322 1.00 86.25 181 GLY A N 1
ATOM 1433 C CA . GLY A 1 181 ? 0.762 -12.491 -24.400 1.00 86.25 181 GLY A CA 1
ATOM 1434 C C . GLY A 1 181 ? 0.489 -13.126 -23.038 1.00 86.25 181 GLY A C 1
ATOM 1435 O O . GLY A 1 181 ? -0.608 -13.640 -22.797 1.00 86.25 181 GLY A O 1
ATOM 1436 N N . VAL A 1 182 ? 1.474 -13.075 -22.137 1.00 85.06 182 VAL A N 1
ATOM 1437 C CA . VAL A 1 182 ? 1.390 -13.680 -20.801 1.00 85.06 182 VAL A CA 1
ATOM 1438 C C . VAL A 1 182 ? 0.866 -12.667 -19.791 1.00 85.06 182 VAL A C 1
ATOM 1440 O O . VAL A 1 182 ? -0.129 -12.946 -19.128 1.00 85.06 182 VAL A O 1
ATOM 1443 N N . LEU A 1 183 ? 1.482 -11.484 -19.714 1.00 88.25 183 LEU A N 1
ATOM 1444 C CA . LEU A 1 183 ? 1.078 -10.433 -18.772 1.00 88.25 183 LEU A CA 1
ATOM 1445 C C . LEU A 1 183 ? -0.009 -9.494 -19.306 1.00 88.25 183 LEU A C 1
ATOM 1447 O O . LEU A 1 183 ? -0.539 -8.702 -18.540 1.00 88.25 183 LEU A O 1
ATOM 1451 N N . GLY A 1 184 ? -0.371 -9.572 -20.590 1.00 90.12 184 GLY A N 1
ATOM 1452 C CA . GLY A 1 184 ? -1.430 -8.738 -21.169 1.00 90.12 184 GLY A CA 1
ATOM 1453 C C . GLY A 1 184 ? -1.092 -7.246 -21.262 1.00 90.12 184 GLY A C 1
ATOM 1454 O O . GLY A 1 184 ? -1.998 -6.438 -21.466 1.00 90.12 184 GLY A O 1
ATOM 1455 N N . MET A 1 185 ? 0.184 -6.872 -21.129 1.00 94.44 185 MET A N 1
ATOM 1456 C CA . MET A 1 185 ? 0.636 -5.496 -21.325 1.00 94.44 185 MET A CA 1
ATOM 1457 C C . MET A 1 185 ? 0.499 -5.074 -22.793 1.00 94.44 185 MET A C 1
ATOM 1459 O O . MET A 1 185 ? 0.498 -5.889 -23.718 1.00 94.44 185 MET A O 1
ATOM 1463 N N . LYS A 1 186 ? 0.403 -3.768 -23.011 1.00 96.12 186 LYS A N 1
ATOM 1464 C CA . LYS A 1 186 ? 0.422 -3.132 -24.323 1.00 96.12 186 LYS A CA 1
ATOM 1465 C C . LYS A 1 186 ? 1.828 -2.676 -24.665 1.00 96.12 186 LYS A C 1
ATOM 1467 O O . LYS A 1 186 ? 2.593 -2.277 -23.792 1.00 96.12 186 LYS A O 1
ATOM 1472 N N . HIS A 1 187 ? 2.154 -2.741 -25.950 1.00 97.69 187 HIS A N 1
ATOM 1473 C CA . HIS A 1 187 ? 3.365 -2.156 -26.505 1.00 97.69 187 HIS A CA 1
ATOM 1474 C C . HIS A 1 187 ? 3.071 -0.717 -26.926 1.00 97.69 187 HIS A C 1
ATOM 1476 O O . HIS A 1 187 ? 2.244 -0.496 -27.807 1.00 97.69 187 HIS A O 1
ATOM 1482 N N . PHE A 1 188 ? 3.715 0.251 -26.285 1.00 97.94 188 PHE A N 1
ATOM 1483 C CA . PHE A 1 188 ? 3.457 1.676 -26.489 1.00 97.94 188 PHE A CA 1
ATOM 1484 C C . PHE A 1 188 ? 4.214 2.233 -27.693 1.00 97.94 188 PHE A C 1
ATOM 1486 O O . PHE A 1 188 ? 3.616 2.870 -28.565 1.00 97.94 188 PHE A O 1
ATOM 1493 N N . SER A 1 189 ? 5.507 1.928 -27.782 1.00 97.81 189 SER A N 1
ATOM 1494 C CA . SER A 1 189 ? 6.414 2.469 -28.796 1.00 97.81 189 SER A CA 1
ATOM 1495 C C . SER A 1 189 ? 7.679 1.613 -28.940 1.00 97.81 189 SER A C 1
ATOM 1497 O O . SER A 1 189 ? 8.140 0.973 -27.990 1.00 97.81 189 SER A O 1
ATOM 1499 N N . THR A 1 190 ? 8.261 1.644 -30.141 1.00 98.19 190 THR A N 1
ATOM 1500 C CA . THR A 1 190 ? 9.600 1.138 -30.461 1.00 98.19 190 THR A CA 1
ATOM 1501 C C . THR A 1 190 ? 10.478 2.289 -30.928 1.00 98.19 190 THR A C 1
ATOM 1503 O O . THR A 1 190 ? 10.088 3.030 -31.832 1.00 98.19 190 THR A O 1
ATOM 1506 N N . LEU A 1 191 ? 11.684 2.393 -30.375 1.00 96.69 191 LEU A N 1
ATOM 1507 C CA . LEU A 1 191 ? 12.736 3.267 -30.892 1.00 96.69 191 LEU A CA 1
ATOM 1508 C C . LEU A 1 191 ? 13.875 2.400 -31.423 1.00 96.69 191 LEU A C 1
ATOM 1510 O O . LEU A 1 191 ? 14.460 1.622 -30.673 1.00 96.69 191 LEU A O 1
ATOM 1514 N N . ASP A 1 192 ? 14.172 2.515 -32.715 1.00 97.00 192 ASP A N 1
ATOM 1515 C CA . ASP A 1 192 ? 15.159 1.674 -33.388 1.00 97.00 192 ASP A CA 1
ATOM 1516 C C . ASP A 1 192 ? 16.406 2.472 -33.776 1.00 97.00 192 ASP A C 1
ATOM 1518 O O . ASP A 1 192 ? 16.309 3.528 -34.406 1.00 97.00 192 ASP A O 1
ATOM 1522 N N . PHE A 1 193 ? 17.580 1.962 -33.403 1.00 96.12 193 PHE A N 1
ATOM 1523 C CA . PHE A 1 193 ? 18.865 2.623 -33.616 1.00 96.12 193 PHE A CA 1
ATOM 1524 C C . PHE A 1 193 ? 19.843 1.684 -34.334 1.00 96.12 193 PHE A C 1
ATOM 1526 O O . PHE A 1 193 ? 20.827 1.232 -33.738 1.00 96.12 193 PHE A O 1
ATOM 1533 N N . PRO A 1 194 ? 19.627 1.401 -35.631 1.00 95.94 194 PRO A N 1
ATOM 1534 C CA . PRO A 1 194 ? 20.405 0.403 -36.363 1.00 95.94 194 PRO A CA 1
ATOM 1535 C C . PRO A 1 194 ? 21.900 0.737 -36.437 1.00 95.94 194 PRO A C 1
ATOM 1537 O O . PRO A 1 194 ? 22.738 -0.157 -36.312 1.00 95.94 194 PRO A O 1
ATOM 1540 N N . ASP A 1 195 ? 22.250 2.022 -36.547 1.00 95.62 195 ASP A N 1
ATOM 1541 C CA . ASP A 1 195 ? 23.646 2.479 -36.562 1.00 95.62 195 ASP A CA 1
ATOM 1542 C C . ASP A 1 195 ? 24.361 2.233 -35.222 1.00 95.62 195 ASP A C 1
ATOM 1544 O O . ASP A 1 195 ? 25.571 2.004 -35.190 1.00 95.62 195 ASP A O 1
ATOM 1548 N N . MET A 1 196 ? 23.610 2.240 -34.115 1.00 93.69 196 MET A N 1
ATOM 1549 C CA . MET A 1 196 ? 24.113 1.946 -32.768 1.00 93.69 196 MET A CA 1
ATOM 1550 C C . MET A 1 196 ? 23.857 0.493 -32.336 1.00 93.69 196 MET A C 1
ATOM 1552 O O . MET A 1 196 ? 24.305 0.092 -31.265 1.00 93.69 196 MET A O 1
ATOM 1556 N N . LYS A 1 197 ? 23.202 -0.306 -33.190 1.00 97.12 197 LYS A N 1
ATOM 1557 C CA . LYS A 1 197 ? 22.902 -1.733 -33.004 1.00 97.12 197 LYS A CA 1
ATOM 1558 C C . LYS A 1 197 ? 22.065 -2.062 -31.763 1.00 97.12 197 LYS A C 1
ATOM 1560 O O . LYS A 1 197 ? 22.343 -3.049 -31.077 1.00 97.12 197 LYS A O 1
ATOM 1565 N N . PHE A 1 198 ? 21.039 -1.263 -31.483 1.00 97.56 198 PHE A N 1
ATOM 1566 C CA . PHE A 1 198 ? 20.056 -1.594 -30.452 1.00 97.56 198 PHE A CA 1
ATOM 1567 C C . PHE A 1 198 ? 18.659 -1.057 -30.785 1.00 97.56 198 PHE A C 1
ATOM 1569 O O . PHE A 1 198 ? 18.514 -0.111 -31.561 1.00 97.56 198 PHE A O 1
ATOM 1576 N N . SER A 1 199 ? 17.640 -1.638 -30.151 1.00 98.50 199 SER A N 1
ATOM 1577 C CA . SER A 1 199 ? 16.268 -1.115 -30.135 1.00 98.50 199 SER A CA 1
ATOM 1578 C C . SER A 1 199 ? 15.752 -1.017 -28.700 1.00 98.50 199 SER A C 1
ATOM 1580 O O . SER A 1 199 ? 16.163 -1.787 -27.827 1.00 98.50 199 SER A O 1
ATOM 1582 N N . LEU A 1 200 ? 14.823 -0.093 -28.476 1.00 98.44 200 LEU A N 1
ATOM 1583 C CA . LEU A 1 200 ? 14.108 0.110 -27.219 1.00 98.44 200 LEU A CA 1
ATOM 1584 C C . LEU A 1 200 ? 12.626 -0.193 -27.433 1.00 98.44 200 LEU A C 1
ATOM 1586 O O . LEU A 1 200 ? 12.046 0.260 -28.422 1.00 98.44 200 LEU A O 1
ATOM 1590 N N . TYR A 1 201 ? 12.012 -0.915 -26.501 1.00 98.62 201 TYR A N 1
ATOM 1591 C CA . TYR A 1 201 ? 10.590 -1.252 -26.537 1.00 98.62 201 TYR A CA 1
ATOM 1592 C C . TYR A 1 201 ? 9.934 -0.856 -25.221 1.00 98.62 201 TYR A C 1
ATOM 1594 O O . TYR A 1 201 ? 10.353 -1.316 -24.161 1.00 98.62 201 TYR A O 1
ATOM 1602 N N . PHE A 1 202 ? 8.883 -0.045 -25.286 1.00 98.44 202 PHE A N 1
ATOM 1603 C CA . PHE A 1 202 ? 8.173 0.424 -24.098 1.00 98.44 202 PHE A CA 1
ATOM 1604 C C . PHE A 1 202 ? 6.864 -0.339 -23.930 1.00 98.44 202 PHE A C 1
ATOM 1606 O O . PHE A 1 202 ? 6.023 -0.350 -24.831 1.00 98.44 202 PHE A O 1
ATOM 1613 N N . VAL A 1 203 ? 6.683 -0.989 -22.781 1.00 97.62 203 VAL A N 1
ATOM 1614 C CA . VAL A 1 203 ? 5.506 -1.818 -22.486 1.00 97.62 203 VAL A CA 1
ATOM 1615 C C . VAL A 1 203 ? 4.903 -1.492 -21.120 1.00 97.62 203 VAL A C 1
ATOM 1617 O O . VAL A 1 203 ? 5.603 -1.104 -20.188 1.00 97.62 203 VAL A O 1
ATOM 1620 N N . GLY A 1 204 ? 3.592 -1.658 -20.975 1.00 95.69 204 GLY A N 1
ATOM 1621 C CA . GLY A 1 204 ? 2.890 -1.465 -19.702 1.00 95.69 204 GLY A CA 1
ATOM 1622 C C . GLY A 1 204 ? 1.387 -1.686 -19.831 1.00 95.69 204 GLY A C 1
ATOM 1623 O O . GLY A 1 204 ? 0.907 -2.095 -20.885 1.00 95.69 204 GLY A O 1
ATOM 1624 N N . TYR A 1 205 ? 0.623 -1.435 -18.771 1.00 94.31 205 TYR A N 1
ATOM 1625 C CA . TYR A 1 205 ? -0.835 -1.571 -18.832 1.00 94.31 205 TYR A CA 1
ATOM 1626 C C . TYR A 1 205 ? -1.506 -0.331 -19.426 1.00 94.31 205 TYR A C 1
ATOM 1628 O O . TYR A 1 205 ? -1.160 0.802 -19.101 1.00 94.31 205 TYR A O 1
ATOM 1636 N N . GLU A 1 206 ? -2.484 -0.577 -20.292 1.00 93.25 206 GLU A N 1
ATOM 1637 C CA . GLU A 1 206 ? -3.360 0.419 -20.897 1.00 93.25 206 GLU A CA 1
ATOM 1638 C C . GLU A 1 206 ? -4.717 -0.234 -21.140 1.00 93.25 206 GLU A C 1
ATOM 1640 O O . GLU A 1 206 ? -4.805 -1.303 -21.753 1.00 93.25 206 GLU A O 1
ATOM 1645 N N . HIS A 1 207 ? -5.754 0.414 -20.623 1.00 90.12 207 HIS A N 1
ATOM 1646 C CA . HIS A 1 207 ? -7.084 -0.170 -20.453 1.00 90.12 207 HIS A CA 1
ATOM 1647 C C . HIS A 1 207 ? -8.142 0.511 -21.323 1.00 90.12 207 HIS A C 1
ATOM 1649 O O . HIS A 1 207 ? -9.292 0.079 -21.338 1.00 90.12 207 HIS A O 1
ATOM 1655 N N . SER A 1 208 ? -7.769 1.564 -22.054 1.00 88.81 208 SER A N 1
ATOM 1656 C CA . SER A 1 208 ? -8.679 2.281 -22.943 1.00 88.81 208 SER A CA 1
ATOM 1657 C C . SER A 1 208 ? -9.130 1.399 -24.110 1.00 88.81 208 SER A C 1
ATOM 1659 O O . SER A 1 208 ? -8.315 0.790 -24.812 1.00 88.81 208 SER A O 1
ATOM 1661 N N . GLU A 1 209 ? -10.439 1.367 -24.363 1.00 88.00 209 GLU A N 1
ATOM 1662 C CA . GLU A 1 209 ? -10.984 0.689 -25.538 1.00 88.00 209 GLU A CA 1
ATOM 1663 C C . GLU A 1 209 ? -10.447 1.319 -26.830 1.00 88.00 209 GLU A C 1
ATOM 1665 O O . GLU A 1 209 ? -10.353 2.539 -26.967 1.00 88.00 209 GLU A O 1
ATOM 1670 N N . GLY A 1 210 ? -10.084 0.478 -27.801 1.00 89.81 210 GLY A N 1
ATOM 1671 C CA . GLY A 1 210 ? -9.568 0.939 -29.093 1.00 89.81 210 GLY A CA 1
ATOM 1672 C C . GLY A 1 210 ? -8.124 1.458 -29.073 1.00 89.81 210 GLY A C 1
ATOM 1673 O O . GLY A 1 210 ? -7.681 2.012 -30.081 1.00 89.81 210 GLY A O 1
ATOM 1674 N N . TYR A 1 211 ? -7.372 1.268 -27.980 1.00 93.62 211 TYR A N 1
ATOM 1675 C CA . TYR A 1 211 ? -5.951 1.618 -27.943 1.00 93.62 211 TYR A CA 1
ATOM 1676 C C . TYR A 1 211 ? -5.166 0.922 -29.068 1.00 93.62 211 TYR A C 1
ATOM 1678 O O . TYR A 1 211 ? -5.278 -0.289 -29.275 1.00 93.62 211 TYR A O 1
ATOM 1686 N N . THR A 1 212 ? -4.353 1.695 -29.792 1.00 95.00 212 THR A N 1
ATOM 1687 C CA . THR A 1 212 ? -3.517 1.194 -30.890 1.00 95.00 212 THR A CA 1
ATOM 1688 C C . THR A 1 212 ? -2.064 1.113 -30.439 1.00 95.00 212 THR A C 1
ATOM 1690 O O . THR A 1 212 ? -1.434 2.133 -30.181 1.00 95.00 212 THR A O 1
ATOM 1693 N N . GLU A 1 213 ? -1.531 -0.105 -30.381 1.00 96.56 213 GLU A N 1
ATOM 1694 C CA . GLU A 1 213 ? -0.155 -0.367 -29.953 1.00 96.56 213 GLU A CA 1
ATOM 1695 C C . GLU A 1 213 ? 0.902 0.168 -30.934 1.00 96.56 213 GLU A C 1
ATOM 1697 O O . GLU A 1 213 ? 0.694 0.198 -32.150 1.00 96.56 213 GLU A O 1
ATOM 1702 N N . ASN A 1 214 ? 2.077 0.498 -30.393 1.00 96.81 214 ASN A N 1
ATOM 1703 C CA . ASN A 1 214 ? 3.268 0.959 -31.104 1.00 96.81 214 ASN A CA 1
ATOM 1704 C C . ASN A 1 214 ? 3.034 2.228 -31.940 1.00 96.81 214 ASN A C 1
ATOM 1706 O O . ASN A 1 214 ? 3.395 2.300 -33.121 1.00 96.81 214 ASN A O 1
ATOM 1710 N N . LYS A 1 215 ? 2.348 3.205 -31.345 1.00 96.62 215 LYS A N 1
ATOM 1711 C CA . LYS A 1 215 ? 1.980 4.469 -31.998 1.00 96.62 215 LYS A CA 1
ATOM 1712 C C . LYS A 1 215 ? 2.233 5.703 -31.151 1.00 96.62 215 LYS A C 1
ATOM 1714 O O . LYS A 1 215 ? 2.004 6.798 -31.656 1.00 96.62 215 LYS A O 1
ATOM 1719 N N . GLU A 1 216 ? 2.689 5.542 -29.916 1.00 97.06 216 GLU A N 1
ATOM 1720 C CA . GLU A 1 216 ? 2.967 6.696 -29.077 1.00 97.06 216 GLU A CA 1
ATOM 1721 C C . GLU A 1 216 ? 4.190 7.459 -29.550 1.00 97.06 216 GLU A C 1
ATOM 1723 O O . GLU A 1 216 ? 5.223 6.876 -29.887 1.00 97.06 216 GLU A O 1
ATOM 1728 N N . ASP A 1 217 ? 4.057 8.781 -29.555 1.00 95.50 217 ASP A N 1
ATOM 1729 C CA . ASP A 1 217 ? 5.201 9.668 -29.659 1.00 95.50 217 ASP A CA 1
ATOM 1730 C C . ASP A 1 217 ? 5.931 9.804 -28.311 1.00 95.50 217 ASP A C 1
ATOM 1732 O O . ASP A 1 217 ? 5.492 9.320 -27.263 1.00 95.50 217 ASP A O 1
ATOM 1736 N N . PHE A 1 218 ? 7.069 10.496 -28.341 1.00 94.06 218 PHE A N 1
ATOM 1737 C CA . PHE A 1 218 ? 7.896 10.720 -27.159 1.00 94.06 218 PHE A CA 1
ATOM 1738 C C . PHE A 1 218 ? 7.145 11.415 -26.015 1.00 94.06 218 PHE A C 1
ATOM 1740 O O . PHE A 1 218 ? 7.352 11.071 -24.856 1.00 94.06 218 PHE A O 1
ATOM 1747 N N . THR A 1 219 ? 6.270 12.380 -26.313 1.00 92.88 219 THR A N 1
ATOM 1748 C CA . THR A 1 219 ? 5.554 13.142 -25.278 1.00 92.88 219 THR A CA 1
ATOM 1749 C C . THR A 1 219 ? 4.513 12.262 -24.599 1.00 92.88 219 THR A C 1
ATOM 1751 O O . THR A 1 219 ? 4.406 12.264 -23.372 1.00 92.88 219 THR A O 1
ATOM 1754 N N . GLN A 1 220 ? 3.780 11.468 -25.384 1.00 95.56 220 GLN A N 1
ATOM 1755 C CA . GLN A 1 220 ? 2.823 10.495 -24.863 1.00 95.56 220 GLN A CA 1
ATOM 1756 C C . GLN A 1 220 ? 3.528 9.485 -23.954 1.00 95.56 220 GLN A C 1
ATOM 1758 O O . GLN A 1 220 ? 3.145 9.354 -22.790 1.00 95.56 220 GLN A O 1
ATOM 1763 N N . GLN A 1 221 ? 4.629 8.891 -24.418 1.00 96.81 221 GLN A N 1
ATOM 1764 C CA . GLN A 1 221 ? 5.429 7.964 -23.622 1.00 96.81 221 GLN A CA 1
ATOM 1765 C C . GLN A 1 221 ? 5.983 8.623 -22.346 1.00 96.81 221 GLN A C 1
ATOM 1767 O O . GLN A 1 221 ? 5.857 8.057 -21.261 1.00 96.81 221 GLN A O 1
ATOM 1772 N N . ALA A 1 222 ? 6.553 9.831 -22.438 1.00 96.25 222 ALA A N 1
ATOM 1773 C CA . ALA A 1 222 ? 7.127 10.559 -21.301 1.00 96.25 222 ALA A CA 1
ATOM 1774 C C . ALA A 1 222 ? 6.073 10.959 -20.250 1.00 96.25 222 ALA A C 1
ATOM 1776 O O . ALA A 1 222 ? 6.393 11.114 -19.068 1.00 96.25 222 ALA A O 1
ATOM 1777 N N . SER A 1 223 ? 4.807 11.101 -20.654 1.00 94.38 223 SER A N 1
ATOM 1778 C CA . SER A 1 223 ? 3.688 11.380 -19.746 1.00 94.38 223 SER A CA 1
ATOM 1779 C C . SER A 1 223 ? 3.227 10.161 -18.932 1.00 94.38 223 SER A C 1
ATOM 1781 O O . SER A 1 223 ? 2.546 10.327 -17.914 1.00 94.38 223 SER A O 1
ATOM 1783 N N . ARG A 1 224 ? 3.607 8.942 -19.350 1.00 94.12 224 ARG A N 1
ATOM 1784 C CA . ARG A 1 224 ? 3.261 7.697 -18.651 1.00 94.12 224 ARG A CA 1
ATOM 1785 C C . ARG A 1 224 ? 4.015 7.549 -17.328 1.00 94.12 224 ARG A C 1
ATOM 1787 O O . ARG A 1 224 ? 4.935 8.302 -17.005 1.00 94.12 224 ARG A O 1
ATOM 1794 N N . GLN A 1 225 ? 3.596 6.557 -16.549 1.00 93.06 225 GLN A N 1
ATOM 1795 C CA . GLN A 1 225 ? 4.164 6.236 -15.246 1.00 93.06 225 GLN A CA 1
ATOM 1796 C C . GLN A 1 225 ? 4.306 4.722 -15.089 1.00 93.06 225 GLN A C 1
ATOM 1798 O O . GLN A 1 225 ? 3.397 3.975 -15.443 1.00 93.06 225 GLN A O 1
ATOM 1803 N N . SER A 1 226 ? 5.431 4.293 -14.518 1.00 93.00 226 SER A N 1
ATOM 1804 C CA . SER A 1 226 ? 5.776 2.900 -14.224 1.00 93.00 226 SER A CA 1
ATOM 1805 C C . SER A 1 226 ? 5.737 1.954 -15.430 1.00 93.00 226 SER A C 1
ATOM 1807 O O . SER A 1 226 ? 5.338 0.801 -15.309 1.00 93.00 226 SER A O 1
ATOM 1809 N N . ILE A 1 227 ? 6.132 2.414 -16.614 1.00 96.38 227 ILE A N 1
ATOM 1810 C CA . ILE A 1 227 ? 6.255 1.537 -17.786 1.00 96.38 227 ILE A CA 1
ATOM 1811 C C . ILE A 1 227 ? 7.597 0.791 -17.750 1.00 96.38 227 ILE A C 1
ATOM 1813 O O . ILE A 1 227 ? 8.502 1.129 -16.987 1.00 96.38 227 ILE A O 1
ATOM 1817 N N . ILE A 1 228 ? 7.733 -0.258 -18.549 1.00 97.88 228 ILE A N 1
ATOM 1818 C CA . ILE A 1 228 ? 8.969 -1.033 -18.653 1.00 97.88 228 ILE A CA 1
ATOM 1819 C C . ILE A 1 228 ? 9.615 -0.700 -19.990 1.00 97.88 228 ILE A C 1
ATOM 1821 O O . ILE A 1 228 ? 8.966 -0.798 -21.032 1.00 97.88 228 ILE A O 1
ATOM 1825 N N . GLU A 1 229 ? 10.886 -0.321 -19.951 1.00 98.38 229 GLU A N 1
ATOM 1826 C CA . GLU A 1 229 ? 11.724 -0.202 -21.138 1.00 98.38 229 GLU A CA 1
ATOM 1827 C C . GLU A 1 229 ? 12.560 -1.476 -21.286 1.00 98.38 229 GLU A C 1
ATOM 1829 O O . GLU A 1 229 ? 13.323 -1.850 -20.394 1.00 98.38 229 GLU A O 1
ATOM 1834 N N . LEU A 1 230 ? 12.419 -2.145 -22.426 1.00 98.56 230 LEU A N 1
ATOM 1835 C CA . LEU A 1 230 ? 13.243 -3.284 -22.804 1.00 98.56 230 LEU A CA 1
ATOM 1836 C C . LEU A 1 230 ? 14.288 -2.811 -23.811 1.00 98.56 230 LEU A C 1
ATOM 1838 O O . LEU A 1 230 ? 13.940 -2.411 -24.923 1.00 98.56 230 LEU A O 1
ATOM 1842 N N . THR A 1 231 ? 15.563 -2.885 -23.445 1.00 98.38 231 THR A N 1
ATOM 1843 C CA . THR A 1 231 ? 16.669 -2.601 -24.366 1.00 98.38 231 THR A CA 1
ATOM 1844 C C . THR A 1 231 ? 17.226 -3.896 -24.932 1.00 98.38 231 THR A C 1
ATOM 1846 O O . THR A 1 231 ? 17.737 -4.745 -24.200 1.00 98.38 231 THR A O 1
ATOM 1849 N N . HIS A 1 232 ? 17.196 -4.025 -26.252 1.00 98.25 232 HIS A N 1
ATOM 1850 C CA . HIS A 1 232 ? 17.749 -5.172 -26.962 1.00 98.25 232 HIS A CA 1
ATOM 1851 C C . HIS A 1 232 ? 18.964 -4.751 -27.781 1.00 98.25 232 HIS A C 1
ATOM 1853 O O . HIS A 1 232 ? 18.860 -3.896 -28.658 1.00 98.25 232 HIS A O 1
ATOM 1859 N N . ASN A 1 233 ? 20.119 -5.354 -27.491 1.00 97.38 233 ASN A N 1
ATOM 1860 C CA . ASN A 1 233 ? 21.337 -5.161 -28.276 1.00 97.38 233 ASN A CA 1
ATOM 1861 C C . ASN A 1 233 ? 21.407 -6.233 -29.365 1.00 97.38 233 ASN A C 1
ATOM 1863 O O . ASN A 1 233 ? 21.298 -7.426 -29.072 1.00 97.38 233 ASN A O 1
ATOM 1867 N N . TYR A 1 234 ? 21.622 -5.819 -30.611 1.00 96.94 234 TYR A N 1
ATOM 1868 C CA . TYR A 1 234 ? 21.533 -6.722 -31.756 1.00 96.94 234 TYR A CA 1
ATOM 1869 C C . TYR A 1 234 ? 22.559 -7.852 -31.687 1.00 96.94 234 TYR A C 1
ATOM 1871 O O . TYR A 1 234 ? 23.724 -7.640 -31.343 1.00 96.94 234 TYR A O 1
ATOM 1879 N N . GLY A 1 235 ? 22.136 -9.042 -32.104 1.00 95.50 235 GLY A N 1
ATOM 1880 C CA . GLY A 1 235 ? 22.965 -10.239 -32.156 1.00 95.50 235 GLY A CA 1
ATOM 1881 C C . GLY A 1 235 ? 22.971 -11.039 -30.857 1.00 95.50 235 GLY A C 1
ATOM 1882 O O . GLY A 1 235 ? 23.322 -12.216 -30.901 1.00 95.50 235 GLY A O 1
ATOM 1883 N N . THR A 1 236 ? 22.538 -10.464 -29.729 1.00 95.56 236 THR A N 1
ATOM 1884 C CA . THR A 1 236 ? 22.453 -11.198 -28.454 1.00 95.56 236 THR A CA 1
ATOM 1885 C C . THR A 1 236 ? 21.441 -12.343 -28.512 1.00 95.56 236 THR A C 1
ATOM 1887 O O . THR A 1 236 ? 21.673 -13.398 -27.930 1.00 95.56 236 THR A O 1
ATOM 1890 N N . GLU A 1 237 ? 20.382 -12.195 -29.303 1.00 95.06 237 GLU A N 1
ATOM 1891 C CA . GLU A 1 237 ?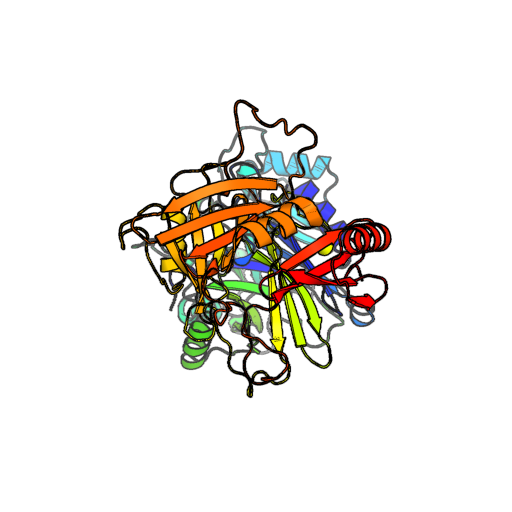 19.346 -13.196 -29.558 1.00 95.06 237 GLU A CA 1
ATOM 1892 C C . GLU A 1 237 ? 19.876 -14.436 -30.293 1.00 95.06 237 GLU A C 1
ATOM 1894 O O . GLU A 1 237 ? 19.306 -15.519 -30.168 1.00 95.06 237 GLU A O 1
ATOM 1899 N N . ASN A 1 238 ? 20.991 -14.281 -31.015 1.00 94.94 238 ASN A N 1
ATOM 1900 C CA . ASN A 1 238 ? 21.632 -15.320 -31.822 1.00 94.94 238 ASN A CA 1
ATOM 1901 C C . ASN A 1 238 ? 22.927 -15.863 -31.188 1.00 94.94 238 ASN A C 1
ATOM 1903 O O . ASN A 1 238 ? 23.595 -16.706 -31.788 1.00 94.94 238 ASN A O 1
ATOM 1907 N N . ASP A 1 239 ? 23.310 -15.375 -30.004 1.00 93.94 239 ASP A N 1
ATOM 1908 C CA . ASP A 1 239 ? 24.518 -15.807 -29.301 1.00 93.94 239 ASP A CA 1
ATOM 1909 C C . ASP A 1 239 ? 24.180 -16.840 -28.214 1.00 93.94 239 ASP A C 1
ATOM 1911 O O . ASP A 1 239 ? 23.761 -16.510 -27.100 1.00 93.94 239 ASP A O 1
ATOM 1915 N N . ASP A 1 240 ? 24.382 -18.119 -28.528 1.00 90.81 240 ASP A N 1
ATOM 1916 C CA . ASP A 1 240 ? 24.183 -19.227 -27.585 1.00 90.81 240 ASP A CA 1
ATOM 1917 C C . ASP A 1 240 ? 25.193 -19.221 -26.424 1.00 90.81 240 ASP A C 1
ATOM 1919 O O . ASP A 1 240 ? 24.926 -19.803 -25.372 1.00 90.81 240 ASP A O 1
ATOM 1923 N N . SER A 1 241 ? 26.345 -18.558 -26.586 1.00 92.06 241 SER A N 1
ATOM 1924 C CA . SER A 1 241 ? 27.361 -18.439 -25.533 1.00 92.06 241 SER A CA 1
ATOM 1925 C C . SER A 1 241 ? 27.044 -17.336 -24.524 1.00 92.06 241 SER A C 1
ATOM 1927 O O . SER A 1 241 ? 27.563 -17.355 -23.406 1.00 92.06 241 SER A O 1
ATOM 1929 N N . PHE A 1 242 ? 26.162 -16.401 -24.889 1.00 89.50 242 PHE A N 1
ATOM 1930 C CA . PHE A 1 242 ? 25.716 -15.332 -24.011 1.00 89.50 242 PHE A CA 1
ATOM 1931 C C . PHE A 1 242 ? 24.661 -15.856 -23.016 1.00 89.50 242 PHE A C 1
ATOM 1933 O O . PHE A 1 242 ? 23.548 -16.210 -23.430 1.00 89.50 242 PHE A O 1
ATOM 1940 N N . PRO A 1 243 ? 24.958 -15.893 -21.700 1.00 81.94 243 PRO A N 1
ATOM 1941 C CA . PRO A 1 243 ? 24.073 -16.495 -20.699 1.00 81.94 243 PRO A CA 1
ATOM 1942 C C . PRO A 1 243 ? 22.803 -15.676 -20.419 1.00 81.94 243 PRO A C 1
ATOM 1944 O O . PRO A 1 243 ? 21.926 -16.165 -19.713 1.00 81.94 243 PRO A O 1
ATOM 1947 N N . GLY A 1 244 ? 22.700 -14.461 -20.966 1.00 87.06 244 GLY A N 1
ATOM 1948 C CA . GLY A 1 244 ? 21.629 -13.507 -20.685 1.00 87.06 244 GLY A CA 1
ATOM 1949 C C . GLY A 1 244 ? 22.083 -12.374 -19.764 1.00 87.06 244 GLY A C 1
ATOM 1950 O O . GLY A 1 244 ? 23.215 -12.352 -19.278 1.00 87.06 244 GLY A O 1
ATOM 1951 N N . TYR A 1 245 ? 21.191 -11.407 -19.559 1.00 88.50 245 TYR A N 1
ATOM 1952 C CA . TYR A 1 245 ? 21.473 -10.180 -18.810 1.00 88.50 245 TYR A CA 1
ATOM 1953 C C . TYR A 1 245 ? 21.182 -10.283 -17.309 1.00 88.50 245 TYR A C 1
ATOM 1955 O O . TYR A 1 245 ? 21.811 -9.581 -16.515 1.00 88.50 245 TYR A O 1
ATOM 1963 N N . TYR A 1 246 ? 20.246 -11.143 -16.903 1.00 84.50 246 TYR A N 1
ATOM 1964 C CA . TYR A 1 246 ? 19.941 -11.343 -15.492 1.00 84.50 246 TYR A CA 1
ATOM 1965 C C . TYR A 1 246 ? 20.927 -12.325 -14.859 1.00 84.50 246 TYR A C 1
ATOM 1967 O O . TYR A 1 246 ? 20.988 -13.499 -15.221 1.00 84.50 246 TYR A O 1
ATOM 1975 N N . VAL A 1 247 ? 21.705 -11.839 -13.894 1.00 79.00 247 VAL A N 1
ATOM 1976 C CA . VAL A 1 247 ? 22.763 -12.627 -13.238 1.00 79.00 247 VAL A CA 1
ATOM 1977 C C . VAL A 1 247 ? 22.660 -12.646 -11.710 1.00 79.00 247 VAL A C 1
ATOM 1979 O O . VAL A 1 247 ? 23.460 -13.317 -11.056 1.00 79.00 247 VAL A O 1
ATOM 1982 N N . PHE A 1 248 ? 21.682 -11.937 -11.140 1.00 75.75 248 PHE A N 1
ATOM 1983 C CA . PHE A 1 248 ? 21.438 -11.892 -9.697 1.00 75.75 248 PHE A CA 1
ATOM 1984 C C . PHE A 1 248 ? 20.683 -13.141 -9.211 1.00 75.75 248 PHE A C 1
ATOM 1986 O O . PHE A 1 248 ? 19.982 -13.796 -9.982 1.00 75.75 248 PHE A O 1
ATOM 1993 N N . GLY A 1 249 ? 20.823 -13.482 -7.925 1.00 64.31 249 GLY A N 1
ATOM 1994 C CA . GLY A 1 249 ? 20.084 -14.589 -7.297 1.00 64.31 249 GLY A CA 1
ATOM 1995 C C . GLY A 1 249 ? 20.778 -15.958 -7.315 1.00 64.31 249 GLY A C 1
ATOM 1996 O O . GLY A 1 249 ? 20.125 -16.965 -7.047 1.00 64.31 249 GLY A O 1
ATOM 1997 N N . LYS A 1 250 ? 22.086 -16.019 -7.619 1.00 66.25 250 LYS A N 1
ATOM 1998 C CA . LYS A 1 250 ? 22.904 -17.239 -7.440 1.00 66.25 250 LYS A CA 1
ATOM 1999 C C . LYS A 1 250 ? 23.452 -17.374 -6.016 1.00 66.25 250 LYS A C 1
ATOM 2001 O O . LYS A 1 250 ? 23.475 -18.478 -5.482 1.00 66.25 250 LYS A O 1
ATOM 2006 N N . ASP A 1 251 ? 23.857 -16.259 -5.416 1.00 70.50 251 ASP A N 1
ATOM 2007 C CA . ASP A 1 251 ? 24.116 -16.101 -3.986 1.00 70.50 251 ASP A CA 1
ATOM 2008 C C . ASP A 1 251 ? 23.810 -14.647 -3.574 1.00 70.50 251 ASP A C 1
ATOM 2010 O O . ASP A 1 251 ? 23.737 -13.760 -4.427 1.00 70.50 251 ASP A O 1
ATOM 2014 N N . ASP A 1 252 ? 23.596 -14.404 -2.278 1.00 76.50 252 ASP A N 1
ATOM 2015 C CA . ASP A 1 252 ? 23.210 -13.082 -1.756 1.00 76.50 252 ASP A CA 1
ATOM 2016 C C . ASP A 1 252 ? 24.398 -12.101 -1.636 1.00 76.50 252 ASP A C 1
ATOM 2018 O O . ASP A 1 252 ? 24.267 -11.038 -1.029 1.00 76.50 252 ASP A O 1
ATOM 2022 N N . SER A 1 253 ? 25.585 -12.438 -2.164 1.00 84.44 253 SER A N 1
ATOM 2023 C CA . SER A 1 253 ? 26.771 -11.574 -2.055 1.00 84.44 253 SER A CA 1
ATOM 2024 C C . SER A 1 253 ? 26.809 -10.464 -3.106 1.00 84.44 253 SER A C 1
ATOM 2026 O O . SER A 1 253 ? 27.424 -9.424 -2.875 1.00 84.44 253 SER A O 1
ATOM 2028 N N . ALA A 1 254 ? 26.120 -10.645 -4.234 1.00 90.50 254 ALA A N 1
ATOM 2029 C CA . ALA A 1 254 ? 25.962 -9.638 -5.274 1.00 90.50 254 ALA A CA 1
ATOM 2030 C C . ALA A 1 254 ? 24.478 -9.336 -5.482 1.00 90.50 254 ALA A C 1
ATOM 2032 O O . ALA A 1 254 ? 23.706 -10.205 -5.891 1.00 90.50 254 ALA A O 1
ATOM 2033 N N . VAL A 1 255 ? 24.085 -8.094 -5.214 1.00 92.88 255 VAL A N 1
ATOM 2034 C CA . VAL A 1 255 ? 22.696 -7.630 -5.294 1.00 92.88 255 VAL A CA 1
ATOM 2035 C C . VAL A 1 255 ? 22.601 -6.355 -6.126 1.00 92.88 255 VAL A C 1
ATOM 2037 O O . VAL A 1 255 ? 23.606 -5.719 -6.423 1.00 92.88 255 VAL A O 1
ATOM 2040 N N . GLY A 1 256 ? 21.395 -5.990 -6.546 1.00 93.44 256 GLY A N 1
ATOM 2041 C CA . GLY A 1 256 ? 21.170 -4.846 -7.424 1.00 93.44 256 GLY A CA 1
ATOM 2042 C C . GLY A 1 256 ? 19.678 -4.594 -7.622 1.00 93.44 256 GLY A C 1
ATOM 2043 O O . GLY A 1 256 ? 18.898 -4.637 -6.668 1.00 93.44 256 GLY A O 1
ATOM 2044 N N . PHE A 1 257 ? 19.254 -4.429 -8.874 1.00 93.81 257 PHE A N 1
ATOM 2045 C CA . PHE A 1 257 ? 17.838 -4.548 -9.225 1.00 93.81 257 PHE A CA 1
ATOM 2046 C C . PHE A 1 257 ? 17.283 -5.923 -8.821 1.00 93.81 257 PHE A C 1
ATOM 2048 O O . PHE A 1 257 ? 17.852 -6.961 -9.173 1.00 93.81 257 PHE A O 1
ATOM 2055 N N . ASP A 1 258 ? 16.152 -5.937 -8.114 1.00 91.19 258 ASP A N 1
ATOM 2056 C CA . ASP A 1 258 ? 15.584 -7.160 -7.547 1.00 91.19 258 ASP A CA 1
ATOM 2057 C C . ASP A 1 258 ? 14.419 -7.716 -8.382 1.00 91.19 258 ASP A C 1
ATOM 2059 O O . ASP A 1 258 ? 14.493 -8.861 -8.849 1.00 91.19 258 ASP A O 1
ATOM 2063 N N . HIS A 1 259 ? 13.352 -6.924 -8.551 1.00 91.31 259 HIS A N 1
ATOM 2064 C CA . HIS A 1 259 ? 12.128 -7.301 -9.265 1.00 91.31 259 HIS A CA 1
ATOM 2065 C C . HIS A 1 259 ? 11.263 -6.085 -9.648 1.00 91.31 259 HIS A C 1
ATOM 2067 O O . HIS A 1 259 ? 11.380 -5.001 -9.070 1.00 91.31 259 HIS A O 1
ATOM 2073 N N . PHE A 1 260 ? 10.328 -6.304 -10.578 1.00 90.06 260 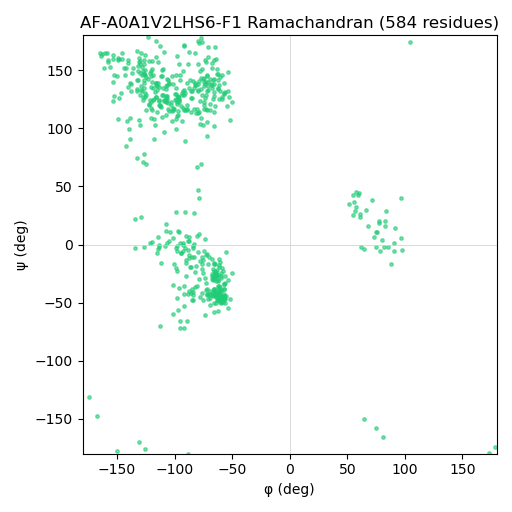PHE A N 1
ATOM 2074 C CA . PHE A 1 260 ? 9.156 -5.439 -10.768 1.00 90.06 260 PHE A CA 1
ATOM 2075 C C . PHE A 1 260 ? 7.956 -6.007 -10.019 1.00 90.06 260 PHE A C 1
ATOM 2077 O O . PHE A 1 260 ? 7.851 -7.221 -9.861 1.00 90.06 260 PHE A O 1
ATOM 2084 N N . SER A 1 261 ? 6.998 -5.166 -9.653 1.00 89.94 261 SER A N 1
ATOM 2085 C CA . SER A 1 261 ? 5.713 -5.606 -9.125 1.00 89.94 261 SER A CA 1
ATOM 2086 C C . SER A 1 261 ? 4.553 -5.206 -10.026 1.00 89.94 261 SER A C 1
ATOM 2088 O O . SER A 1 261 ? 4.467 -4.064 -10.479 1.00 89.94 261 SER A O 1
ATOM 2090 N N . VAL A 1 262 ? 3.629 -6.141 -10.220 1.00 89.88 262 VAL A N 1
ATOM 2091 C CA . VAL A 1 262 ? 2.300 -5.910 -10.784 1.00 89.88 262 VAL A CA 1
ATOM 2092 C C . VAL A 1 262 ? 1.284 -6.038 -9.657 1.00 89.88 262 VAL A C 1
ATOM 2094 O O . VAL A 1 262 ? 1.366 -6.955 -8.846 1.00 89.88 262 VAL A O 1
ATOM 2097 N N . SER A 1 263 ? 0.319 -5.131 -9.588 1.00 87.88 263 SER A N 1
ATOM 2098 C CA . SER A 1 263 ? -0.837 -5.279 -8.699 1.00 87.88 263 SER A CA 1
ATOM 2099 C C . SER A 1 263 ? -2.066 -5.649 -9.504 1.00 87.88 263 SER A C 1
ATOM 2101 O O . SER A 1 263 ? -2.216 -5.169 -10.621 1.00 87.88 263 SER A O 1
ATOM 2103 N N . CYS A 1 264 ? -2.907 -6.524 -8.956 1.00 83.19 264 CYS A N 1
ATOM 2104 C CA . CYS A 1 264 ? -4.204 -6.884 -9.529 1.00 83.19 264 CYS A CA 1
ATOM 2105 C C . CYS A 1 264 ? -5.161 -7.350 -8.423 1.00 83.19 264 CYS A C 1
ATOM 2107 O O . CYS A 1 264 ? -4.723 -7.722 -7.331 1.00 83.19 264 CYS A O 1
ATOM 2109 N N . LYS A 1 265 ? -6.469 -7.322 -8.690 1.00 75.31 265 LYS A N 1
ATOM 2110 C CA . LYS A 1 265 ? -7.501 -7.694 -7.704 1.00 75.31 265 LYS A CA 1
ATOM 2111 C C . LYS A 1 265 ? -7.490 -9.170 -7.305 1.00 75.31 265 LYS A C 1
ATOM 2113 O O . LYS A 1 265 ? -7.823 -9.469 -6.167 1.00 75.31 265 LYS A O 1
ATOM 2118 N N . ASP A 1 266 ? -7.089 -10.074 -8.201 1.00 76.00 266 ASP A N 1
ATOM 2119 C CA . ASP A 1 266 ? -7.071 -11.521 -7.939 1.00 76.00 266 ASP A CA 1
ATOM 2120 C C . ASP A 1 266 ? -5.741 -12.180 -8.359 1.00 76.00 266 ASP A C 1
ATOM 2122 O O . ASP A 1 266 ? -5.679 -12.906 -9.357 1.00 76.00 266 ASP A O 1
ATOM 2126 N N . PRO A 1 267 ? -4.647 -11.981 -7.600 1.00 79.81 267 PRO A N 1
ATOM 2127 C CA . PRO A 1 267 ? -3.373 -12.629 -7.885 1.00 79.81 267 PRO A CA 1
ATOM 2128 C C . PRO A 1 267 ? -3.480 -14.157 -7.926 1.00 79.81 267 PRO A C 1
ATOM 2130 O O . PRO A 1 267 ? -2.797 -14.792 -8.722 1.00 79.81 267 PRO A O 1
ATOM 2133 N N . LYS A 1 268 ? -4.347 -14.783 -7.119 1.00 80.06 268 LYS A N 1
ATOM 2134 C CA . LYS A 1 268 ? -4.482 -16.251 -7.089 1.00 80.06 268 LYS A CA 1
ATOM 2135 C C . LYS A 1 268 ? -5.105 -16.790 -8.376 1.00 80.06 268 LYS A C 1
ATOM 2137 O O . LYS A 1 268 ? -4.590 -17.754 -8.952 1.00 80.06 268 LYS A O 1
ATOM 2142 N N . GLY A 1 269 ? -6.185 -16.174 -8.853 1.00 81.62 269 GLY A N 1
ATOM 2143 C CA . GLY A 1 269 ? -6.790 -16.507 -10.141 1.00 81.62 269 GLY A CA 1
ATOM 2144 C C . GLY A 1 269 ? -5.826 -16.267 -11.298 1.00 81.62 269 GLY A C 1
ATOM 2145 O O . GLY A 1 269 ? -5.670 -17.138 -12.159 1.00 81.62 269 GLY A O 1
ATOM 2146 N N . VAL A 1 270 ? -5.091 -15.152 -11.263 1.00 84.38 270 VAL A N 1
ATOM 2147 C CA . VAL A 1 270 ? -4.050 -14.840 -12.252 1.00 84.38 270 VAL A CA 1
ATOM 2148 C C . VAL A 1 270 ? -2.938 -15.885 -12.229 1.00 84.38 270 VAL A C 1
ATOM 2150 O O . VAL A 1 270 ? -2.585 -16.404 -13.283 1.00 84.38 270 VAL A O 1
ATOM 2153 N N . ALA A 1 271 ? -2.431 -16.278 -11.058 1.00 84.62 271 ALA A N 1
ATOM 2154 C CA . ALA A 1 271 ? -1.421 -17.328 -10.930 1.00 84.62 271 ALA A CA 1
ATOM 2155 C C . ALA A 1 271 ? -1.897 -18.647 -11.551 1.00 84.62 271 ALA A C 1
ATOM 2157 O O . ALA A 1 271 ? -1.151 -19.297 -12.284 1.00 84.62 271 ALA A O 1
ATOM 2158 N N . LYS A 1 272 ? -3.152 -19.040 -11.297 1.00 83.94 272 LYS A N 1
ATOM 2159 C CA . LYS A 1 272 ? -3.757 -20.245 -11.879 1.00 83.94 272 LYS A CA 1
ATOM 2160 C C . LYS A 1 272 ? -3.826 -20.164 -13.405 1.00 83.94 272 LYS A C 1
ATOM 2162 O O . LYS A 1 272 ? -3.483 -21.135 -14.081 1.00 83.94 272 LYS A O 1
ATOM 2167 N N . GLU A 1 273 ? -4.249 -19.027 -13.949 1.00 85.25 273 GLU A N 1
ATOM 2168 C CA . GLU A 1 273 ? -4.344 -18.826 -15.396 1.00 85.25 273 GLU A CA 1
ATOM 2169 C C . GLU A 1 273 ? -2.953 -18.766 -16.056 1.00 85.25 273 GLU A C 1
ATOM 2171 O O . GLU A 1 273 ? -2.735 -19.386 -17.096 1.00 85.25 273 GLU A O 1
ATOM 2176 N N . LEU A 1 274 ? -1.977 -18.114 -15.421 1.00 84.12 274 LEU A N 1
ATOM 2177 C CA . LEU A 1 274 ? -0.584 -18.068 -15.870 1.00 84.12 274 LEU A CA 1
ATOM 2178 C C . LEU A 1 274 ? 0.076 -19.453 -15.863 1.00 84.12 274 LEU A C 1
ATOM 2180 O O . LEU A 1 274 ? 0.722 -19.820 -16.846 1.00 84.12 274 LEU A O 1
ATOM 2184 N N . LYS A 1 275 ? -0.143 -20.259 -14.814 1.00 82.94 275 LYS A N 1
ATOM 2185 C CA . LYS A 1 275 ? 0.290 -21.669 -14.760 1.00 82.94 275 LYS A CA 1
ATOM 2186 C C . LYS A 1 275 ? -0.300 -22.467 -15.925 1.00 82.94 275 LYS A C 1
ATOM 2188 O O . LYS A 1 275 ? 0.424 -23.203 -16.590 1.00 82.94 275 LYS A O 1
ATOM 2193 N N . ALA A 1 276 ? -1.589 -22.283 -16.223 1.00 82.94 276 ALA A N 1
ATOM 2194 C CA . ALA A 1 276 ? -2.247 -22.948 -17.351 1.00 82.94 276 ALA A CA 1
ATOM 2195 C C . ALA A 1 276 ? -1.679 -22.524 -18.721 1.00 82.94 276 ALA A C 1
ATOM 2197 O O . ALA A 1 276 ? -1.718 -23.308 -19.667 1.00 82.94 276 ALA A O 1
ATOM 2198 N N . ARG A 1 277 ? -1.117 -21.313 -18.822 1.00 78.94 277 ARG A N 1
ATOM 2199 C CA . ARG A 1 277 ? -0.425 -20.791 -20.014 1.00 78.94 277 ARG A CA 1
ATOM 2200 C C . ARG A 1 277 ? 1.073 -21.130 -20.060 1.00 78.94 277 ARG A C 1
ATOM 2202 O O . ARG A 1 277 ? 1.753 -20.703 -20.986 1.00 78.94 277 ARG A O 1
ATOM 2209 N N . GLY A 1 278 ? 1.589 -21.889 -19.090 1.00 74.50 278 GLY A N 1
ATOM 2210 C CA . GLY A 1 278 ? 2.986 -22.331 -19.051 1.00 74.50 278 GLY A CA 1
ATOM 2211 C C . GLY A 1 278 ? 3.979 -21.315 -18.478 1.00 74.50 278 GLY A C 1
ATOM 2212 O O . GLY A 1 278 ? 5.181 -21.482 -18.671 1.00 74.50 278 GLY A O 1
ATOM 2213 N N . ALA A 1 279 ? 3.520 -20.273 -17.775 1.00 77.00 279 ALA A N 1
ATOM 2214 C CA . ALA A 1 279 ? 4.419 -19.331 -17.110 1.00 77.00 279 ALA A CA 1
ATOM 2215 C C . ALA A 1 279 ? 5.168 -19.999 -15.941 1.00 77.00 279 ALA A C 1
ATOM 2217 O O . ALA A 1 279 ? 4.576 -20.724 -15.136 1.00 77.00 279 ALA A O 1
ATOM 2218 N N . ALA A 1 280 ? 6.466 -19.714 -15.817 1.00 78.75 280 ALA A N 1
ATOM 2219 C CA . ALA A 1 280 ? 7.294 -20.213 -14.726 1.00 78.75 280 ALA A CA 1
ATOM 2220 C C . ALA A 1 280 ? 7.041 -19.411 -13.438 1.00 78.75 280 ALA A C 1
ATOM 2222 O O . ALA A 1 280 ? 7.517 -18.283 -13.287 1.00 78.75 280 ALA A O 1
ATOM 2223 N N . ILE A 1 281 ? 6.296 -20.007 -12.507 1.00 81.62 281 ILE A N 1
ATOM 2224 C CA . ILE A 1 281 ? 6.109 -19.485 -11.148 1.00 81.62 281 ILE A CA 1
ATOM 2225 C C . ILE A 1 281 ? 7.338 -19.881 -10.331 1.00 81.62 281 ILE A C 1
ATOM 2227 O O . ILE A 1 281 ? 7.601 -21.067 -10.145 1.00 81.62 281 ILE A O 1
ATOM 2231 N N . VAL A 1 282 ? 8.097 -18.890 -9.872 1.00 82.69 282 VAL A N 1
ATOM 2232 C CA . VAL A 1 282 ? 9.366 -19.092 -9.154 1.00 82.69 282 VAL A CA 1
ATOM 2233 C C . VAL A 1 282 ? 9.215 -18.990 -7.636 1.00 82.69 282 VAL A C 1
ATOM 2235 O O . VAL A 1 282 ? 10.054 -19.510 -6.909 1.00 82.69 282 VAL A O 1
ATOM 2238 N N . ALA A 1 283 ? 8.146 -18.353 -7.151 1.00 80.62 283 ALA A N 1
ATOM 2239 C CA . ALA A 1 283 ? 7.772 -18.319 -5.739 1.00 80.62 283 ALA A CA 1
ATOM 2240 C C . ALA A 1 283 ? 6.267 -18.052 -5.593 1.00 80.62 283 ALA A C 1
ATOM 2242 O O . ALA A 1 283 ? 5.668 -17.409 -6.454 1.00 80.62 283 ALA A O 1
ATOM 2243 N N . GLU A 1 284 ? 5.655 -18.521 -4.509 1.00 77.94 284 GLU A N 1
ATOM 2244 C CA . GLU A 1 284 ? 4.244 -18.281 -4.190 1.00 77.94 284 GLU A CA 1
ATOM 2245 C C . GLU A 1 284 ? 4.092 -18.186 -2.669 1.00 77.94 284 GLU A C 1
ATOM 2247 O O . GLU A 1 284 ? 4.602 -19.026 -1.928 1.00 77.94 284 GLU A O 1
ATOM 2252 N N . THR A 1 285 ? 3.423 -17.136 -2.206 1.00 68.69 285 THR A N 1
ATOM 2253 C CA . THR A 1 285 ? 3.060 -16.906 -0.806 1.00 68.69 285 THR A CA 1
ATOM 2254 C C . THR A 1 285 ? 1.542 -16.738 -0.706 1.00 68.69 285 THR A C 1
ATOM 2256 O O . THR A 1 285 ? 0.826 -16.775 -1.708 1.00 68.69 285 THR A O 1
ATOM 2259 N N . ALA A 1 286 ? 1.016 -16.540 0.505 1.00 61.25 286 ALA A N 1
ATOM 2260 C CA . ALA A 1 286 ? -0.401 -16.216 0.680 1.00 61.25 286 ALA A CA 1
ATOM 2261 C C . ALA A 1 286 ? -0.798 -14.879 0.010 1.00 61.25 286 ALA A C 1
ATOM 2263 O O . ALA A 1 286 ? -1.956 -14.700 -0.379 1.00 61.25 286 ALA A O 1
ATOM 2264 N N . GLU A 1 287 ? 0.162 -13.960 -0.136 1.00 59.19 287 GLU A N 1
ATOM 2265 C CA . GLU A 1 287 ? -0.050 -12.548 -0.481 1.00 59.19 287 GLU A CA 1
ATOM 2266 C C . GLU A 1 287 ? 0.481 -12.172 -1.879 1.00 59.19 287 GLU A C 1
ATOM 2268 O O . GLU A 1 287 ? 0.131 -11.125 -2.422 1.00 59.19 287 GLU A O 1
ATOM 2273 N N . ALA A 1 288 ? 1.329 -13.001 -2.485 1.00 75.62 288 ALA A N 1
ATOM 2274 C CA . ALA A 1 288 ? 1.907 -12.721 -3.792 1.00 75.62 288 ALA A CA 1
ATOM 2275 C C . ALA A 1 288 ? 2.390 -13.997 -4.481 1.00 75.62 288 ALA A C 1
ATOM 2277 O O . ALA A 1 288 ? 2.596 -15.034 -3.852 1.00 75.62 288 ALA A O 1
ATOM 2278 N N . PHE A 1 289 ? 2.650 -13.907 -5.778 1.00 84.00 289 PHE A N 1
ATOM 2279 C CA . PHE A 1 289 ? 3.443 -14.909 -6.482 1.00 84.00 289 PHE A CA 1
ATOM 2280 C C . PHE A 1 289 ? 4.445 -14.229 -7.406 1.00 84.00 289 PHE A C 1
ATOM 2282 O O . PHE A 1 289 ? 4.201 -13.138 -7.911 1.00 84.00 289 PHE A O 1
ATOM 2289 N N . THR A 1 290 ? 5.568 -14.888 -7.653 1.00 88.50 290 THR A N 1
ATOM 2290 C CA . THR A 1 290 ? 6.646 -14.357 -8.483 1.00 88.50 290 THR A CA 1
ATOM 2291 C C . THR A 1 290 ? 6.774 -15.179 -9.754 1.00 88.50 290 THR A C 1
ATOM 2293 O O . THR A 1 290 ? 6.793 -16.409 -9.703 1.00 88.50 290 THR A O 1
ATOM 2296 N N . ILE A 1 291 ? 6.921 -14.506 -10.894 1.00 89.12 291 ILE A N 1
ATOM 2297 C CA . ILE A 1 291 ? 7.235 -15.112 -12.195 1.00 89.12 291 ILE A CA 1
ATOM 2298 C C . ILE A 1 291 ? 8.539 -14.559 -12.765 1.00 89.12 291 ILE A C 1
ATOM 2300 O O . ILE A 1 291 ? 8.828 -13.366 -12.643 1.00 89.12 291 ILE A O 1
ATOM 2304 N N . ALA A 1 292 ? 9.300 -15.397 -13.462 1.00 89.31 292 ALA A N 1
ATOM 2305 C CA . ALA A 1 292 ? 10.439 -14.964 -14.275 1.00 89.31 292 ALA A CA 1
ATOM 2306 C C . ALA A 1 292 ? 10.000 -14.706 -15.727 1.00 89.31 292 ALA A C 1
ATOM 2308 O O . ALA A 1 292 ? 9.007 -15.268 -16.185 1.00 89.31 292 ALA A O 1
ATOM 2309 N N . ASP A 1 293 ? 10.650 -13.765 -16.414 1.00 89.62 293 ASP A N 1
ATOM 2310 C CA . ASP A 1 293 ? 10.468 -13.568 -17.858 1.00 89.62 293 ASP A CA 1
ATOM 2311 C C . ASP A 1 293 ? 11.476 -14.474 -18.594 1.00 89.62 293 ASP A C 1
ATOM 2313 O O . ASP A 1 293 ? 12.221 -15.203 -17.930 1.00 89.62 293 ASP A O 1
ATOM 2317 N N . PRO A 1 294 ? 11.515 -14.479 -19.938 1.00 90.50 294 PRO A N 1
ATOM 2318 C CA . PRO A 1 294 ? 12.460 -15.311 -20.682 1.00 90.50 294 PRO A CA 1
ATOM 2319 C C . PRO A 1 294 ? 13.938 -15.058 -20.348 1.00 90.50 294 PRO A C 1
ATOM 2321 O O . PRO A 1 294 ? 14.761 -15.948 -20.552 1.00 90.50 294 PRO A O 1
ATOM 2324 N N . ASP A 1 295 ? 14.268 -13.874 -19.830 1.00 89.31 295 ASP A N 1
ATOM 2325 C CA . ASP A 1 295 ? 15.620 -13.458 -19.461 1.00 89.31 295 ASP A CA 1
ATOM 2326 C C . ASP A 1 295 ? 15.939 -13.700 -17.976 1.00 89.31 295 ASP A C 1
ATOM 2328 O O . ASP A 1 295 ? 17.089 -13.555 -17.571 1.00 89.31 295 ASP A O 1
ATOM 2332 N N . GLY A 1 296 ? 14.952 -14.098 -17.166 1.00 87.12 296 GLY A N 1
ATOM 2333 C CA . GLY A 1 296 ? 15.090 -14.352 -15.731 1.00 87.12 296 GLY A CA 1
ATOM 2334 C C . GLY A 1 296 ? 14.660 -13.191 -14.828 1.00 87.12 296 GLY A C 1
ATOM 2335 O O . GLY A 1 296 ? 14.604 -13.368 -13.609 1.00 87.12 296 GLY A O 1
ATOM 2336 N N . TRP A 1 297 ? 14.289 -12.031 -15.382 1.00 88.75 297 TRP A N 1
ATOM 2337 C CA . TRP A 1 297 ? 13.839 -10.882 -14.598 1.00 88.75 297 TRP A CA 1
ATOM 2338 C C . TRP A 1 297 ? 12.584 -11.237 -13.803 1.00 88.75 297 TRP A C 1
ATOM 2340 O O . TRP A 1 297 ? 11.567 -11.683 -14.351 1.00 88.75 297 TRP A O 1
ATOM 2350 N N . ARG A 1 298 ? 12.633 -11.035 -12.484 1.00 88.69 298 ARG A N 1
ATOM 2351 C CA . ARG A 1 298 ? 11.534 -11.388 -11.579 1.00 88.69 298 ARG A CA 1
ATOM 2352 C C . ARG A 1 298 ? 10.429 -10.336 -11.606 1.00 88.69 298 ARG A C 1
ATOM 2354 O O . ARG A 1 298 ? 10.686 -9.133 -11.612 1.00 88.69 298 ARG A O 1
ATOM 2361 N N . LYS A 1 299 ? 9.186 -10.810 -11.606 1.00 87.25 299 LYS A N 1
ATOM 2362 C CA . LYS A 1 299 ? 7.972 -10.012 -11.442 1.00 87.25 299 LYS A CA 1
ATOM 2363 C C . LYS A 1 299 ? 7.170 -10.574 -10.280 1.00 87.25 299 LYS A C 1
ATOM 2365 O O . LYS A 1 299 ? 6.723 -11.713 -10.381 1.00 87.25 299 LYS A O 1
ATOM 2370 N N . SER A 1 300 ? 7.003 -9.802 -9.213 1.00 85.69 300 SER A N 1
ATOM 2371 C CA . SER A 1 300 ? 6.051 -10.116 -8.148 1.00 85.69 300 SER A CA 1
ATOM 2372 C C . SER A 1 300 ? 4.662 -9.663 -8.578 1.00 85.69 300 SER A C 1
ATOM 2374 O O . SER A 1 300 ? 4.502 -8.583 -9.139 1.00 85.69 300 SER A O 1
ATOM 2376 N N . VAL A 1 301 ? 3.647 -10.476 -8.340 1.00 78.00 301 VAL A N 1
ATOM 2377 C CA . VAL A 1 301 ? 2.250 -10.118 -8.562 1.00 78.00 301 VAL A CA 1
ATOM 2378 C C . VAL A 1 301 ? 1.570 -10.103 -7.206 1.00 78.00 301 VAL A C 1
ATOM 2380 O O . VAL A 1 301 ? 1.466 -11.136 -6.546 1.00 78.00 301 VAL A O 1
ATOM 2383 N N . ASN A 1 302 ? 1.149 -8.912 -6.793 1.00 77.31 302 ASN A N 1
ATOM 2384 C CA . ASN A 1 302 ? 0.680 -8.611 -5.446 1.00 77.31 302 ASN A CA 1
ATOM 2385 C C . ASN A 1 302 ? -0.813 -8.253 -5.463 1.00 77.31 302 ASN A C 1
ATOM 2387 O O . ASN A 1 302 ? -1.342 -7.794 -6.481 1.00 77.31 302 ASN A O 1
ATOM 2391 N N . TRP A 1 303 ? -1.482 -8.412 -4.320 1.00 62.38 303 TRP A N 1
ATOM 2392 C CA . TRP A 1 303 ? -2.878 -7.997 -4.160 1.00 62.38 303 TRP A CA 1
ATOM 2393 C C . TRP A 1 303 ? -3.063 -6.486 -4.330 1.00 62.38 303 TRP A C 1
ATOM 2395 O O . TRP A 1 303 ? -2.362 -5.679 -3.717 1.00 62.38 303 TRP A O 1
ATOM 2405 N N . TYR A 1 304 ? -4.077 -6.111 -5.110 1.00 55.50 304 TYR A N 1
ATOM 2406 C CA . TYR A 1 304 ? -4.663 -4.771 -5.152 1.00 55.50 304 TYR A CA 1
ATOM 2407 C C . TYR A 1 304 ? -5.635 -4.597 -3.976 1.00 55.50 304 TYR A C 1
ATOM 2409 O O . TYR A 1 304 ? -6.851 -4.537 -4.153 1.00 55.50 304 TYR A O 1
ATOM 2417 N N . THR A 1 305 ? -5.148 -4.589 -2.737 1.00 55.44 305 THR A N 1
ATOM 2418 C CA . THR A 1 305 ? -6.055 -4.506 -1.580 1.00 55.44 305 THR A CA 1
ATOM 2419 C C . THR A 1 305 ? -5.493 -3.650 -0.457 1.00 55.44 305 THR A C 1
ATOM 2421 O O . THR A 1 305 ? -4.970 -4.167 0.522 1.00 55.44 305 THR A O 1
ATOM 2424 N N . ASP A 1 306 ? -5.702 -2.339 -0.560 1.00 60.53 306 ASP A N 1
ATOM 2425 C CA . ASP A 1 306 ? -6.015 -1.545 0.627 1.00 60.53 306 ASP A CA 1
ATOM 2426 C C . ASP A 1 306 ? -7.535 -1.364 0.629 1.00 60.53 306 ASP A C 1
ATOM 2428 O O . ASP A 1 306 ? -8.100 -0.702 -0.248 1.00 60.53 306 ASP A O 1
ATOM 2432 N N . ILE A 1 307 ? -8.211 -2.046 1.551 1.00 63.22 307 ILE A N 1
ATOM 2433 C CA . ILE A 1 307 ? -9.621 -1.807 1.861 1.00 63.22 307 ILE A CA 1
ATOM 2434 C C . ILE A 1 307 ? -9.619 -0.927 3.114 1.00 63.22 307 ILE A C 1
ATOM 2436 O O . ILE A 1 307 ? -8.935 -1.228 4.091 1.00 63.22 307 ILE A O 1
ATOM 2440 N N . PHE A 1 308 ? -10.291 0.219 3.043 1.00 70.81 308 PHE A N 1
ATOM 2441 C CA . PHE A 1 308 ? -10.362 1.252 4.086 1.00 70.81 308 PHE A CA 1
ATOM 2442 C C . PHE A 1 308 ? -9.048 1.963 4.450 1.00 70.81 308 PHE A C 1
ATOM 2444 O O . PHE A 1 308 ? -9.104 2.940 5.189 1.00 70.81 308 PHE A O 1
ATOM 2451 N N . GLY A 1 309 ? -7.895 1.576 3.888 1.00 69.81 309 GLY A N 1
ATOM 2452 C CA . GLY A 1 309 ? -6.593 2.195 4.196 1.00 69.81 309 GLY A CA 1
ATOM 2453 C C . GLY A 1 309 ? -5.969 1.632 5.475 1.00 69.81 309 GLY A C 1
ATOM 2454 O O . GLY A 1 309 ? -5.130 2.269 6.116 1.00 69.81 309 GLY A O 1
ATOM 2455 N N . VAL A 1 310 ? -6.425 0.442 5.863 1.00 76.06 310 VAL A N 1
ATOM 2456 C CA . VAL A 1 310 ? -5.968 -0.291 7.036 1.00 76.06 310 VAL A CA 1
ATOM 2457 C C . VAL A 1 310 ? -4.721 -1.093 6.673 1.00 76.06 310 VAL A C 1
ATOM 2459 O O . VAL A 1 310 ? -4.683 -1.787 5.661 1.00 76.06 310 VAL A O 1
ATOM 2462 N N . SER A 1 311 ? -3.694 -1.005 7.511 1.00 73.62 311 SER A N 1
ATOM 2463 C CA . SER A 1 311 ? -2.442 -1.747 7.374 1.00 73.62 311 SER A CA 1
ATOM 2464 C C . SER A 1 311 ? -2.195 -2.624 8.592 1.00 73.62 311 SER A C 1
ATOM 2466 O O . SER A 1 311 ? -2.552 -2.258 9.712 1.00 73.62 311 SER A O 1
ATOM 2468 N N . VAL A 1 312 ? -1.519 -3.756 8.383 1.00 77.69 312 VAL A N 1
ATOM 2469 C CA . VAL A 1 312 ? -0.941 -4.540 9.481 1.00 77.69 312 VAL A CA 1
ATOM 2470 C C . VAL A 1 312 ? 0.225 -3.755 10.073 1.00 77.69 312 VAL A C 1
ATOM 2472 O O . VAL A 1 312 ? 1.227 -3.525 9.399 1.00 77.69 312 VAL A O 1
ATOM 2475 N N . ILE A 1 313 ? 0.089 -3.357 11.334 1.00 77.00 313 ILE A N 1
ATOM 2476 C CA . ILE A 1 313 ? 1.100 -2.608 12.089 1.00 77.00 313 ILE A CA 1
ATOM 2477 C C . ILE A 1 313 ? 2.064 -3.562 12.781 1.00 77.00 313 ILE A C 1
ATOM 2479 O O . ILE A 1 313 ? 3.271 -3.334 12.797 1.00 77.00 313 ILE A O 1
ATOM 2483 N N . LYS A 1 314 ? 1.528 -4.637 13.363 1.00 80.56 314 LYS A N 1
ATOM 2484 C CA . LYS A 1 314 ? 2.307 -5.618 14.115 1.00 80.56 314 LYS A CA 1
ATOM 2485 C C . LYS A 1 314 ? 1.672 -6.996 14.011 1.00 80.56 314 LYS A C 1
ATOM 2487 O O . LYS A 1 314 ? 0.451 -7.109 13.997 1.00 80.56 314 LYS A O 1
ATOM 2492 N N . LYS A 1 315 ? 2.503 -8.037 13.981 1.00 84.81 315 LYS A N 1
ATOM 2493 C CA . LYS A 1 315 ? 2.081 -9.422 14.206 1.00 84.81 315 LYS A CA 1
ATOM 2494 C C . LYS A 1 315 ? 2.752 -9.943 15.471 1.00 84.81 315 LYS A C 1
ATOM 2496 O O . LYS A 1 315 ? 3.919 -9.643 15.716 1.00 84.81 315 LYS A O 1
ATOM 2501 N N . VAL A 1 316 ? 2.012 -10.686 16.280 1.00 85.31 316 VAL A N 1
ATOM 2502 C CA . VAL A 1 316 ? 2.502 -11.328 17.503 1.00 85.31 316 VAL A CA 1
ATOM 2503 C C . VAL A 1 316 ? 2.045 -12.774 17.475 1.00 85.31 316 VAL A C 1
ATOM 2505 O O . VAL A 1 316 ? 0.931 -13.061 17.057 1.00 85.31 316 VAL A O 1
ATOM 2508 N N . ARG A 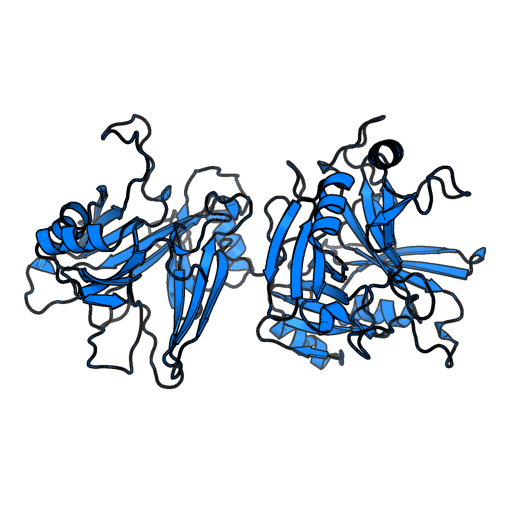1 317 ? 2.895 -13.691 17.924 1.00 87.88 317 ARG A N 1
ATOM 2509 C CA . ARG A 1 317 ? 2.554 -15.106 18.024 1.00 87.88 317 ARG A CA 1
ATOM 2510 C C . ARG A 1 317 ? 2.976 -15.635 19.383 1.00 87.88 317 ARG A C 1
ATOM 2512 O O . ARG A 1 317 ? 4.086 -15.352 19.832 1.00 87.88 317 ARG A O 1
ATOM 2519 N N . ASN A 1 318 ? 2.092 -16.380 20.027 1.00 84.56 318 ASN A N 1
ATOM 2520 C CA . ASN A 1 318 ? 2.362 -17.108 21.260 1.00 84.56 318 ASN A CA 1
ATOM 2521 C C . ASN A 1 318 ? 1.865 -18.561 21.123 1.00 84.56 318 ASN A C 1
ATOM 2523 O O . ASN A 1 318 ? 1.590 -19.018 20.014 1.00 84.56 318 ASN A O 1
ATOM 2527 N N . GLU A 1 319 ? 1.841 -19.308 22.226 1.00 86.25 319 GLU A N 1
ATOM 2528 C CA . GLU A 1 319 ? 1.451 -20.725 22.225 1.00 86.25 319 GLU A CA 1
ATOM 2529 C C . GLU A 1 319 ? -0.038 -20.932 21.901 1.00 86.25 319 GLU A C 1
ATOM 2531 O O . GLU A 1 319 ? -0.393 -21.954 21.316 1.00 86.25 319 GLU A O 1
ATOM 2536 N N . ASP A 1 320 ? -0.881 -19.942 22.202 1.00 82.62 320 ASP A N 1
ATOM 2537 C CA . ASP A 1 320 ? -2.339 -20.032 22.095 1.00 82.62 320 ASP A CA 1
ATOM 2538 C C . ASP A 1 320 ? -2.885 -19.350 20.834 1.00 82.62 320 ASP A C 1
ATOM 2540 O O . ASP A 1 320 ? -3.857 -19.821 20.239 1.00 82.62 320 ASP A O 1
ATOM 2544 N N . TYR A 1 321 ? -2.261 -18.249 20.401 1.00 85.19 321 TYR A N 1
ATOM 2545 C CA . TYR A 1 321 ? -2.760 -17.390 19.330 1.00 85.19 321 TYR A CA 1
ATOM 2546 C C . TYR A 1 321 ? -1.662 -16.834 18.417 1.00 85.19 321 TYR A C 1
ATOM 2548 O O . TYR A 1 321 ? -0.533 -16.546 18.830 1.00 85.19 321 TYR A O 1
ATOM 2556 N N . GLU A 1 322 ? -2.057 -16.579 17.173 1.00 90.62 322 GLU A N 1
ATOM 2557 C CA . GLU A 1 322 ? -1.409 -15.643 16.263 1.00 90.62 322 GLU A CA 1
ATOM 2558 C C . GLU A 1 322 ? -2.301 -14.404 16.104 1.00 90.62 322 GLU A C 1
ATOM 2560 O O . GLU A 1 322 ? -3.468 -14.511 15.733 1.00 90.62 322 GLU A O 1
ATOM 2565 N N . SER A 1 323 ? -1.755 -13.226 16.396 1.00 89.94 323 SER A N 1
ATOM 2566 C CA . SER A 1 323 ? -2.463 -11.948 16.342 1.00 89.94 323 SER A CA 1
ATOM 2567 C C . SER A 1 323 ? -1.863 -11.025 15.287 1.00 89.94 323 SER A C 1
ATOM 2569 O O . SER A 1 323 ? -0.641 -10.885 15.187 1.00 89.94 323 SER A O 1
ATOM 2571 N N . ALA A 1 324 ? -2.721 -10.324 14.549 1.00 89.69 324 ALA A N 1
ATOM 2572 C CA . ALA A 1 324 ? -2.359 -9.218 13.675 1.00 89.69 324 ALA A CA 1
ATOM 2573 C C . ALA A 1 324 ? -3.088 -7.945 14.116 1.00 89.69 324 ALA A C 1
ATOM 2575 O O . ALA A 1 324 ? -4.313 -7.897 14.162 1.00 89.69 324 ALA A O 1
ATOM 2576 N N . PHE A 1 325 ? -2.325 -6.898 14.407 1.00 87.69 325 PHE A N 1
ATOM 2577 C CA . PHE A 1 325 ? -2.848 -5.595 14.791 1.00 87.69 325 PHE A CA 1
ATOM 2578 C C . PHE A 1 325 ? -2.936 -4.704 13.563 1.00 87.69 325 PHE A C 1
ATOM 2580 O O . PHE A 1 325 ? -1.928 -4.420 12.909 1.00 87.69 325 PHE A O 1
ATOM 2587 N N . LEU A 1 326 ? -4.148 -4.275 13.259 1.00 86.69 326 LEU A N 1
ATOM 2588 C CA . LEU A 1 326 ? -4.513 -3.468 12.115 1.00 86.69 326 LEU A CA 1
ATOM 2589 C C . LEU A 1 326 ? -4.820 -2.038 12.556 1.00 86.69 326 LEU A C 1
ATOM 2591 O O . LEU A 1 326 ? -5.508 -1.832 13.551 1.00 86.69 326 LEU A O 1
ATOM 2595 N N . ALA A 1 327 ? -4.353 -1.044 11.807 1.00 81.19 327 ALA A N 1
ATOM 2596 C CA . ALA A 1 327 ? -4.747 0.347 12.018 1.00 81.19 327 ALA A CA 1
ATOM 2597 C C . ALA A 1 327 ? -4.741 1.122 10.701 1.00 81.19 327 ALA A C 1
ATOM 2599 O O . ALA A 1 327 ? -4.054 0.749 9.747 1.00 81.19 327 ALA A O 1
ATOM 2600 N N . LEU A 1 328 ? -5.470 2.234 10.665 1.00 76.38 328 LEU A N 1
ATOM 2601 C CA . LEU A 1 328 ? -5.344 3.216 9.590 1.00 76.38 328 LEU A CA 1
ATOM 2602 C C . LEU A 1 328 ? -3.949 3.859 9.663 1.00 76.38 328 LEU A C 1
ATOM 2604 O O . LEU A 1 328 ? -3.623 4.532 10.641 1.00 76.38 328 LEU A O 1
ATOM 2608 N N . ASP A 1 329 ? -3.115 3.617 8.648 1.00 64.81 329 ASP A N 1
ATOM 2609 C CA . ASP A 1 329 ? -1.682 3.983 8.650 1.00 64.81 329 ASP A CA 1
ATOM 2610 C C . ASP A 1 329 ? -1.246 4.767 7.405 1.00 64.81 329 ASP A C 1
ATOM 2612 O O . ASP A 1 329 ? -0.066 4.776 7.039 1.00 64.81 3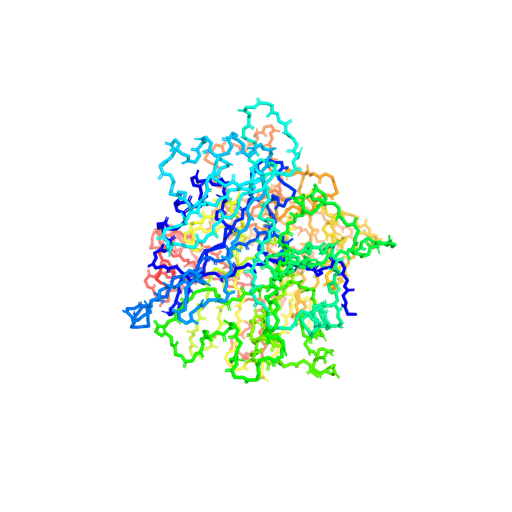29 ASP A O 1
ATOM 2616 N N . SER A 1 330 ? -2.186 5.446 6.742 1.00 61.62 330 SER A N 1
ATOM 2617 C CA . SER A 1 330 ? -1.819 6.378 5.670 1.00 61.62 330 SER A CA 1
ATOM 2618 C C . SER A 1 330 ? -0.885 7.470 6.213 1.00 61.62 330 SER A C 1
ATOM 2620 O O . SER A 1 330 ? -1.029 7.901 7.357 1.00 61.62 330 SER A O 1
ATOM 2622 N N . GLU A 1 331 ? 0.062 7.939 5.400 1.00 54.00 331 GLU A N 1
ATOM 2623 C CA . GLU A 1 331 ? 1.035 8.986 5.777 1.00 54.00 331 GLU A CA 1
ATOM 2624 C C . GLU A 1 331 ? 0.377 10.312 6.196 1.00 54.00 331 GLU A C 1
ATOM 2626 O O . GLU A 1 331 ? 0.976 11.123 6.895 1.00 54.00 331 GLU A O 1
ATOM 2631 N N . LEU A 1 332 ? -0.877 10.525 5.793 1.00 54.03 332 LEU A N 1
ATOM 2632 C CA . LEU A 1 332 ? -1.674 11.698 6.147 1.00 54.03 332 LEU A CA 1
ATOM 2633 C C . LEU A 1 332 ? -2.536 11.479 7.403 1.00 54.03 332 LEU A C 1
ATOM 2635 O O . LEU A 1 332 ? -3.194 12.414 7.860 1.00 54.03 332 LEU A O 1
ATOM 2639 N N . HIS A 1 333 ? -2.571 10.263 7.961 1.00 65.19 333 HIS A N 1
ATOM 2640 C CA . HIS A 1 333 ? -3.375 9.967 9.141 1.00 65.19 333 HIS A CA 1
ATOM 2641 C C . HIS A 1 333 ? -2.688 10.505 10.413 1.00 65.19 333 HIS A C 1
ATOM 2643 O O . HIS A 1 333 ? -1.505 10.228 10.617 1.00 65.19 333 HIS A O 1
ATOM 2649 N N . PRO A 1 334 ? -3.403 11.196 11.325 1.00 64.31 334 PRO A N 1
ATOM 2650 C CA . PRO A 1 334 ? -2.810 11.777 12.539 1.00 64.31 334 PRO A CA 1
ATOM 2651 C C . PRO A 1 334 ? -2.078 10.775 13.442 1.00 64.31 334 PRO A C 1
ATOM 2653 O O . PRO A 1 334 ? -1.143 11.144 14.147 1.00 64.31 334 PRO A O 1
ATOM 2656 N N . ASN A 1 335 ? -2.479 9.501 13.399 1.00 67.00 335 ASN A N 1
ATOM 2657 C CA . ASN A 1 335 ? -1.887 8.438 14.221 1.00 67.00 335 ASN A CA 1
ATOM 2658 C C . ASN A 1 335 ? -0.601 7.839 13.618 1.00 67.00 335 ASN A C 1
ATOM 2660 O O . ASN A 1 335 ? -0.026 6.909 14.192 1.00 67.00 335 ASN A O 1
ATOM 2664 N N . LYS A 1 336 ? -0.147 8.332 12.457 1.00 68.19 336 LYS A N 1
ATOM 2665 C CA . LYS A 1 336 ? 1.060 7.832 11.795 1.00 68.19 336 LYS A CA 1
ATOM 2666 C C . LYS A 1 336 ? 2.285 8.019 12.692 1.00 68.19 336 LYS A C 1
ATOM 2668 O O . LYS A 1 336 ? 2.522 9.088 13.244 1.00 68.19 336 LYS A O 1
ATOM 2673 N N . GLY A 1 337 ? 3.078 6.957 12.834 1.00 65.94 337 GLY A N 1
ATOM 2674 C CA . GLY A 1 337 ? 4.310 6.963 13.632 1.00 65.94 337 GLY A CA 1
ATOM 2675 C C . GLY A 1 337 ? 4.108 6.853 15.148 1.00 65.94 337 GLY A C 1
ATOM 2676 O O . GLY A 1 337 ? 5.092 6.688 15.866 1.00 65.94 337 GLY A O 1
ATOM 2677 N N . LEU A 1 338 ? 2.866 6.876 15.648 1.00 73.56 338 LEU A N 1
ATOM 2678 C CA . LEU A 1 338 ? 2.597 6.608 17.061 1.00 73.56 338 LEU A CA 1
ATOM 2679 C C . LEU A 1 338 ? 2.802 5.114 17.385 1.00 73.56 338 LEU A C 1
ATOM 2681 O O . LEU A 1 338 ? 2.485 4.263 16.539 1.00 73.56 338 LEU A O 1
ATOM 2685 N N . PRO A 1 339 ? 3.285 4.774 18.600 1.00 77.44 339 PRO A N 1
ATOM 2686 C CA . PRO A 1 339 ? 3.258 3.404 19.114 1.00 77.44 339 PRO A CA 1
ATOM 2687 C C . PRO A 1 339 ? 1.846 2.820 19.060 1.00 77.44 339 PRO A C 1
ATOM 2689 O O . PRO A 1 339 ? 0.879 3.559 19.217 1.00 77.44 339 PRO A O 1
ATOM 2692 N N . LEU A 1 340 ? 1.722 1.504 18.866 1.00 80.56 340 LEU A N 1
ATOM 2693 C CA . LEU A 1 340 ? 0.433 0.824 18.678 1.00 80.56 340 LEU A CA 1
ATOM 2694 C C . LEU A 1 340 ? -0.593 1.154 19.777 1.00 80.56 340 LEU A C 1
ATOM 2696 O O . LEU A 1 340 ? -1.724 1.515 19.476 1.00 80.56 340 LEU A O 1
ATOM 2700 N N . SER A 1 341 ? -0.169 1.088 21.036 1.00 81.38 341 SER A N 1
ATOM 2701 C CA . SER A 1 341 ? -0.938 1.420 22.247 1.00 81.38 341 SER A CA 1
ATOM 2702 C C . SER A 1 341 ? -1.408 2.882 22.321 1.00 81.38 341 SER A C 1
ATOM 2704 O O . SER A 1 341 ? -2.306 3.206 23.098 1.00 81.38 341 SER A O 1
ATOM 2706 N N . CYS A 1 342 ? -0.805 3.769 21.530 1.00 81.19 342 CYS A N 1
ATOM 2707 C CA . CYS A 1 342 ? -1.116 5.195 21.456 1.00 81.19 342 CYS A CA 1
ATOM 2708 C C . CYS A 1 342 ? -1.976 5.551 20.235 1.00 81.19 342 CYS A C 1
ATOM 2710 O O . CYS A 1 342 ? -2.159 6.736 19.958 1.00 81.19 342 CYS A O 1
ATOM 2712 N N . ARG A 1 343 ? -2.440 4.559 19.465 1.00 81.75 343 ARG A N 1
ATOM 2713 C CA . ARG A 1 343 ? -3.267 4.771 18.275 1.00 81.75 343 ARG A CA 1
ATOM 2714 C C . ARG A 1 343 ? -4.737 4.560 18.604 1.00 81.75 343 ARG A C 1
ATOM 2716 O O . ARG A 1 343 ? -5.107 3.541 19.176 1.00 81.75 343 ARG A O 1
ATOM 2723 N N . ASP A 1 344 ? -5.563 5.481 18.131 1.00 81.31 344 ASP A N 1
ATOM 2724 C CA . ASP A 1 344 ? -6.998 5.255 18.004 1.00 81.31 344 ASP A CA 1
ATOM 2725 C C . ASP A 1 344 ? -7.311 4.357 16.801 1.00 81.31 344 ASP A C 1
ATOM 2727 O O . ASP A 1 344 ? -6.594 4.373 15.792 1.00 81.31 344 ASP A O 1
ATOM 2731 N N . GLY A 1 345 ? -8.408 3.601 16.902 1.00 82.62 345 GLY A N 1
ATOM 2732 C CA . GLY A 1 345 ? -8.943 2.796 15.807 1.00 82.62 345 GLY A CA 1
ATOM 2733 C C . GLY A 1 345 ? -8.104 1.567 15.447 1.00 82.62 345 GLY A C 1
ATOM 2734 O O . GLY A 1 345 ? -7.941 1.270 14.261 1.00 82.62 345 GLY A O 1
ATOM 2735 N N . VAL A 1 346 ? -7.543 0.882 16.447 1.00 88.38 346 VAL A N 1
ATOM 2736 C CA . VAL A 1 346 ? -6.801 -0.375 16.263 1.00 88.38 346 VAL A CA 1
ATOM 2737 C C . VAL A 1 346 ? -7.758 -1.565 16.314 1.00 88.38 346 VAL A C 1
ATOM 2739 O O . VAL A 1 346 ? -8.594 -1.655 17.209 1.00 88.38 346 VAL A O 1
ATOM 2742 N N . ILE A 1 347 ? -7.601 -2.498 15.376 1.00 91.62 347 ILE A N 1
ATOM 2743 C CA . ILE A 1 347 ? -8.311 -3.781 15.351 1.00 91.62 347 ILE A CA 1
ATOM 2744 C C . ILE A 1 347 ? -7.283 -4.892 15.562 1.00 91.62 347 ILE A C 1
ATOM 2746 O O . ILE A 1 347 ? -6.314 -4.986 14.811 1.00 91.62 347 ILE A O 1
ATOM 2750 N N . GLU A 1 348 ? -7.481 -5.749 16.560 1.00 92.31 348 GLU A N 1
ATOM 2751 C CA . GLU A 1 348 ? -6.724 -6.996 16.683 1.00 92.31 348 GLU A CA 1
ATOM 2752 C C . GLU A 1 348 ? -7.495 -8.129 16.000 1.00 92.31 348 GLU A C 1
ATOM 2754 O O . GLU A 1 348 ? -8.594 -8.486 16.416 1.00 92.31 348 GLU A O 1
ATOM 2759 N N . LEU A 1 349 ? -6.904 -8.721 14.964 1.00 92.06 349 LEU A N 1
ATOM 2760 C CA . LEU A 1 349 ? -7.339 -10.009 14.437 1.00 92.06 349 LEU A CA 1
ATOM 2761 C C . LEU A 1 349 ? -6.589 -11.103 15.185 1.00 92.06 349 LEU A C 1
ATOM 2763 O O . LEU A 1 349 ? -5.360 -11.132 15.138 1.00 92.06 349 LEU A O 1
ATOM 2767 N N . ARG A 1 350 ? -7.311 -11.996 15.860 1.00 89.25 350 ARG A N 1
ATOM 2768 C CA . ARG A 1 350 ? -6.727 -13.050 16.692 1.00 89.25 350 ARG A CA 1
ATOM 2769 C C . ARG A 1 350 ? -7.144 -14.420 16.170 1.00 89.25 350 ARG A C 1
ATOM 2771 O O . ARG A 1 350 ? -8.319 -14.774 16.206 1.00 89.25 350 ARG A O 1
ATOM 2778 N N . GLN A 1 351 ? -6.172 -15.198 15.709 1.00 88.06 351 GLN A N 1
ATOM 2779 C CA . GLN A 1 351 ? -6.366 -16.562 15.240 1.00 88.06 351 GLN A CA 1
ATOM 2780 C C . GLN A 1 351 ? -5.888 -17.553 16.310 1.00 88.06 351 GLN A C 1
ATOM 2782 O O . GLN A 1 351 ? -4.707 -17.536 16.663 1.00 88.06 351 GLN A O 1
ATOM 2787 N N . PRO A 1 352 ? -6.757 -18.438 16.825 1.00 85.75 352 PRO A N 1
ATOM 2788 C CA . PRO A 1 352 ? -6.324 -19.493 17.732 1.00 85.75 352 PRO A CA 1
ATOM 2789 C C . PRO A 1 352 ? -5.417 -20.501 17.016 1.00 85.75 352 PRO A C 1
ATOM 2791 O O . PRO A 1 352 ? -5.654 -20.876 15.868 1.00 85.75 352 PRO A O 1
ATOM 2794 N N . MET A 1 353 ? -4.387 -20.986 17.705 1.00 84.31 353 MET A N 1
ATOM 2795 C CA . MET A 1 353 ? -3.434 -21.960 17.160 1.00 84.31 353 MET A CA 1
ATOM 2796 C C . MET A 1 353 ? -4.090 -23.307 16.812 1.00 84.31 353 MET A C 1
ATOM 2798 O O . MET A 1 353 ? -3.595 -24.032 15.948 1.00 84.31 353 MET A O 1
ATOM 2802 N N . ASN A 1 354 ? -5.240 -23.613 17.421 1.00 79.94 354 ASN A N 1
ATOM 2803 C CA . ASN A 1 354 ? -6.108 -24.745 17.099 1.00 79.94 354 ASN A CA 1
ATOM 2804 C C . ASN A 1 354 ? -7.309 -24.356 16.209 1.00 79.94 354 ASN A C 1
ATOM 2806 O O . ASN A 1 354 ? -8.345 -25.010 16.273 1.00 79.94 354 ASN A O 1
ATOM 2810 N N . ALA A 1 355 ? -7.204 -23.318 15.365 1.00 66.25 355 ALA A N 1
ATOM 2811 C CA . ALA A 1 355 ? -8.320 -22.794 14.558 1.00 66.25 355 ALA A CA 1
ATOM 2812 C C . ALA A 1 355 ? -9.109 -23.838 13.740 1.00 66.25 355 ALA A C 1
ATOM 2814 O O . ALA A 1 355 ? -10.276 -23.610 13.445 1.00 66.25 355 ALA A O 1
ATOM 2815 N N . GLY A 1 356 ? -8.521 -24.989 13.395 1.00 70.88 356 GLY A N 1
ATOM 2816 C CA . GLY A 1 356 ? -9.238 -26.085 12.726 1.00 70.88 356 GLY A CA 1
ATOM 2817 C C . GLY A 1 356 ? -10.267 -26.824 13.597 1.00 70.88 356 GLY A C 1
ATOM 2818 O O . GLY A 1 356 ? -11.041 -27.618 13.068 1.00 70.88 356 GLY A O 1
ATOM 2819 N N . GLU A 1 357 ? -10.276 -26.584 14.908 1.00 79.56 357 GLU A N 1
ATOM 2820 C CA . GLU A 1 357 ? -11.132 -27.251 15.903 1.00 79.56 357 GLU A CA 1
ATOM 2821 C C . GLU A 1 357 ? -12.157 -26.297 16.538 1.00 79.56 357 GLU A C 1
ATOM 2823 O O . GLU A 1 357 ? -12.980 -26.714 17.353 1.00 79.56 357 GLU A O 1
ATOM 2828 N N . VAL A 1 358 ? -12.120 -25.019 16.155 1.00 82.88 358 VAL A N 1
ATOM 2829 C CA . VAL A 1 358 ? -12.910 -23.944 16.752 1.00 82.88 358 VAL A CA 1
ATOM 2830 C C . VAL A 1 358 ? -13.907 -23.399 15.733 1.00 82.88 358 VAL A C 1
ATOM 2832 O O . VAL A 1 358 ? -13.583 -23.195 14.567 1.00 82.88 358 VAL A O 1
ATOM 2835 N N . THR A 1 359 ? -15.129 -23.130 16.182 1.00 86.50 359 THR A N 1
ATOM 2836 C CA . THR A 1 359 ? -16.143 -22.408 15.404 1.00 86.50 359 THR A CA 1
ATOM 2837 C C . THR A 1 359 ? -16.037 -20.912 15.691 1.00 86.50 359 THR A C 1
ATOM 2839 O O . THR A 1 359 ? -16.004 -20.517 16.857 1.00 86.50 359 THR A O 1
ATOM 2842 N N . ILE A 1 360 ? -15.987 -20.082 14.646 1.00 87.06 360 ILE A N 1
ATOM 2843 C CA . ILE A 1 360 ? -15.993 -18.618 14.767 1.00 87.06 360 ILE A CA 1
ATOM 2844 C C . ILE A 1 360 ? -17.419 -18.096 14.573 1.00 87.06 360 ILE A C 1
ATOM 2846 O O . ILE A 1 360 ? -18.061 -18.398 13.570 1.00 87.06 360 ILE A O 1
ATOM 2850 N N . GLU A 1 361 ? -17.902 -17.308 15.530 1.00 89.56 361 GLU A N 1
ATOM 2851 C CA . GLU A 1 361 ? -19.233 -16.702 15.535 1.00 89.56 361 GLU A CA 1
ATOM 2852 C C . GLU A 1 361 ? -19.139 -15.176 15.479 1.00 89.56 361 GLU A C 1
ATOM 2854 O O . GLU A 1 361 ? -18.502 -14.529 16.311 1.00 89.56 361 GLU A O 1
ATOM 2859 N N . ASN A 1 362 ? -19.847 -14.586 14.518 1.00 90.44 362 ASN A N 1
ATOM 2860 C CA . ASN A 1 362 ? -19.771 -13.159 14.195 1.00 90.44 362 ASN A CA 1
ATOM 2861 C C . ASN A 1 362 ? -20.597 -12.238 15.113 1.00 90.44 362 ASN A C 1
ATOM 2863 O O . ASN A 1 362 ? -20.782 -11.061 14.801 1.00 90.44 362 ASN A O 1
ATOM 2867 N N . GLY A 1 363 ? -21.179 -12.776 16.186 1.00 89.88 363 GLY A N 1
ATOM 2868 C CA . GLY A 1 363 ? -21.958 -12.007 17.156 1.00 89.88 363 GLY A CA 1
ATOM 2869 C C . GLY A 1 363 ? -23.417 -11.708 16.784 1.00 89.88 363 GLY A C 1
ATOM 2870 O O . GLY A 1 363 ? -24.125 -11.089 17.575 1.00 89.88 363 GLY A O 1
ATOM 2871 N N . ASN A 1 364 ? -23.903 -12.116 15.605 1.00 90.38 364 ASN A N 1
ATOM 2872 C CA . ASN A 1 364 ? -25.220 -11.690 15.102 1.00 90.38 364 ASN A CA 1
ATOM 2873 C C . ASN A 1 364 ? -26.274 -12.802 14.990 1.00 90.38 364 ASN A C 1
ATOM 2875 O O . ASN A 1 364 ? -27.421 -12.517 14.630 1.00 90.38 364 ASN A O 1
ATOM 2879 N N . ASN A 1 365 ? -25.919 -14.038 15.339 1.00 87.69 365 ASN A N 1
ATOM 2880 C CA . ASN A 1 365 ? -26.825 -15.186 15.369 1.00 87.69 365 ASN A CA 1
ATOM 2881 C C . ASN A 1 365 ? -27.089 -15.636 16.809 1.00 87.69 365 ASN A C 1
ATOM 2883 O O . ASN A 1 365 ? -26.229 -15.496 17.670 1.00 87.69 365 ASN A O 1
ATOM 2887 N N . GLU A 1 366 ? -28.266 -16.206 17.069 1.00 85.38 366 GLU A N 1
ATOM 2888 C CA . GLU A 1 366 ? -28.545 -16.865 18.351 1.00 85.38 366 GLU A CA 1
ATOM 2889 C C . GLU A 1 366 ? -27.722 -18.163 18.478 1.00 85.38 366 GLU A C 1
ATOM 2891 O O . GLU A 1 366 ? -27.606 -18.890 17.488 1.00 85.38 366 GLU A O 1
ATOM 2896 N N . PRO A 1 367 ? -27.198 -18.511 19.670 1.00 86.06 367 PRO A N 1
ATOM 2897 C CA . PRO A 1 367 ? -27.308 -17.786 20.944 1.00 86.06 367 PRO A CA 1
ATOM 2898 C C . PRO A 1 367 ? -26.264 -16.665 21.129 1.00 86.06 367 PRO A C 1
ATOM 2900 O O . PRO A 1 367 ? -26.290 -15.965 22.133 1.00 86.06 367 PRO A O 1
ATOM 2903 N N . TYR A 1 368 ? -25.341 -16.482 20.184 1.00 86.19 368 TYR A N 1
ATOM 2904 C CA . TYR A 1 368 ? -24.181 -15.581 20.270 1.00 86.19 368 TYR A CA 1
ATOM 2905 C C . TYR A 1 368 ? -24.474 -14.122 19.920 1.00 86.19 368 TYR A C 1
ATOM 2907 O O . TYR A 1 368 ? -23.577 -13.401 19.488 1.00 86.19 368 TYR A O 1
ATOM 2915 N N . LYS A 1 369 ? -25.713 -13.659 20.106 1.00 87.62 369 LYS A N 1
ATOM 2916 C CA . LYS A 1 369 ? -26.201 -12.385 19.567 1.00 87.62 369 LYS A CA 1
ATOM 2917 C C . LYS A 1 369 ? -25.781 -11.152 20.385 1.00 87.62 369 LYS A C 1
ATOM 2919 O O . LYS A 1 369 ? -26.609 -10.303 20.713 1.00 87.62 369 LYS A O 1
ATOM 2924 N N . GLY A 1 370 ? -24.508 -11.054 20.750 1.00 90.00 370 GLY A N 1
ATOM 2925 C CA . GLY A 1 370 ? -23.960 -9.973 21.567 1.00 90.00 370 GLY A CA 1
ATOM 2926 C C . GLY A 1 370 ? -23.342 -8.845 20.738 1.00 90.00 370 GLY A C 1
ATOM 2927 O O . GLY A 1 370 ? -23.858 -7.727 20.727 1.00 90.00 370 GLY A O 1
ATOM 2928 N N . PHE A 1 371 ? -22.258 -9.142 20.022 1.00 94.38 371 PHE A N 1
ATOM 2929 C CA . PHE A 1 371 ? -21.536 -8.174 19.194 1.00 94.38 371 PHE A CA 1
ATOM 2930 C C . PHE A 1 371 ? -22.348 -7.786 17.945 1.00 94.38 371 PHE A C 1
ATOM 2932 O O . PHE A 1 371 ? -23.024 -8.614 17.341 1.00 94.38 371 PHE A O 1
ATOM 2939 N N . GLY A 1 372 ? -22.339 -6.509 17.570 1.00 94.88 372 GLY A N 1
ATOM 2940 C CA . GLY A 1 372 ? -23.062 -6.010 16.401 1.00 94.88 372 GLY A CA 1
ATOM 2941 C C . GLY A 1 372 ? -22.170 -5.936 15.174 1.00 94.88 372 GLY A C 1
ATOM 2942 O O . GLY A 1 372 ? -22.321 -6.715 14.234 1.00 94.88 372 GLY A O 1
ATOM 2943 N N . HIS A 1 373 ? -21.255 -4.974 15.179 1.00 96.81 373 HIS A N 1
ATOM 2944 C CA . HIS A 1 373 ? -20.431 -4.637 14.025 1.00 96.81 373 HIS A CA 1
ATOM 2945 C C . HIS A 1 373 ? -19.244 -3.762 14.425 1.00 96.81 373 HIS A C 1
ATOM 2947 O O . HIS A 1 373 ? -19.210 -3.162 15.501 1.00 96.81 373 HIS A O 1
ATOM 2953 N N . ILE A 1 374 ? -18.280 -3.670 13.514 1.00 95.44 374 ILE A N 1
ATOM 2954 C CA . ILE A 1 374 ? -17.275 -2.604 13.489 1.00 95.44 374 ILE A CA 1
ATOM 2955 C C . ILE A 1 374 ? -17.700 -1.609 12.413 1.00 95.44 374 ILE A C 1
ATOM 2957 O O . ILE A 1 374 ? -18.115 -2.016 11.334 1.00 95.44 374 ILE A O 1
ATOM 2961 N N . CYS A 1 375 ? -17.586 -0.313 12.677 1.00 95.19 375 CYS A N 1
ATOM 2962 C CA . CYS A 1 375 ? -17.924 0.729 11.718 1.00 95.19 375 CYS A CA 1
ATOM 2963 C C . CYS A 1 375 ? -16.680 1.454 11.210 1.00 95.19 375 CYS A C 1
ATOM 2965 O O . CYS A 1 375 ? -15.841 1.901 11.997 1.00 95.19 375 CYS A O 1
ATOM 2967 N N . PHE A 1 376 ? -16.618 1.667 9.897 1.00 92.25 376 PHE A N 1
ATOM 2968 C CA . PHE A 1 376 ? -15.727 2.634 9.271 1.00 92.25 376 PHE A CA 1
ATOM 2969 C C . PHE A 1 376 ? -16.528 3.836 8.784 1.00 92.25 376 PHE A C 1
ATOM 2971 O O . PHE A 1 376 ? -17.463 3.701 7.997 1.00 92.25 376 PHE A O 1
ATOM 2978 N N . SER A 1 377 ? -16.130 5.027 9.221 1.00 89.50 377 SER A N 1
ATOM 2979 C CA . SER A 1 377 ? -16.600 6.247 8.579 1.00 89.50 377 SER A CA 1
ATOM 2980 C C . SER A 1 377 ? -15.750 6.534 7.350 1.00 89.50 377 SER A C 1
ATOM 2982 O O . SER A 1 377 ? -14.520 6.465 7.427 1.00 89.50 377 SER A O 1
ATOM 2984 N N . VAL A 1 378 ? -16.398 6.884 6.245 1.00 86.88 378 VAL A N 1
ATOM 2985 C CA . VAL A 1 378 ? -15.773 7.171 4.947 1.00 86.88 378 VAL A CA 1
ATOM 2986 C C . VAL A 1 378 ? -16.217 8.536 4.432 1.00 86.88 378 VAL A C 1
ATOM 2988 O O . VAL A 1 378 ? -17.269 9.025 4.825 1.00 86.88 378 VAL A O 1
ATOM 2991 N N . SER A 1 379 ? -15.421 9.169 3.576 1.00 81.62 379 SER A N 1
ATOM 2992 C CA . SER A 1 379 ? -15.685 10.538 3.098 1.00 81.62 379 SER A CA 1
ATOM 2993 C C . SER A 1 379 ? -16.743 10.638 1.997 1.00 81.62 379 SER A C 1
ATOM 2995 O O . SER A 1 379 ? -17.413 11.661 1.882 1.00 81.62 379 SER A O 1
ATOM 2997 N N . ASP A 1 380 ? -16.870 9.589 1.186 1.00 85.19 380 ASP A N 1
ATOM 2998 C CA . ASP A 1 380 ? -17.895 9.436 0.154 1.00 85.19 380 ASP A CA 1
ATOM 2999 C C . ASP A 1 380 ? -18.340 7.967 0.144 1.00 85.19 380 ASP A C 1
ATOM 3001 O O . ASP A 1 380 ? -17.592 7.060 -0.256 1.00 85.19 380 ASP A O 1
ATOM 3005 N N . ILE A 1 381 ? -19.537 7.705 0.670 1.00 90.19 381 ILE A N 1
ATOM 3006 C CA . ILE A 1 381 ? -20.036 6.339 0.847 1.00 90.19 381 ILE A CA 1
ATOM 3007 C C . ILE A 1 381 ? -20.456 5.697 -0.480 1.00 90.19 381 ILE A C 1
ATOM 3009 O O . ILE A 1 381 ? -20.331 4.480 -0.633 1.00 90.19 381 ILE A O 1
ATOM 3013 N N . GLU A 1 382 ? -20.885 6.487 -1.467 1.00 90.31 382 GLU A N 1
ATOM 3014 C CA . GLU A 1 382 ? -21.252 5.987 -2.795 1.00 90.31 382 GLU A CA 1
ATOM 3015 C C . GLU A 1 382 ? -20.007 5.546 -3.572 1.00 90.31 382 GLU A C 1
ATOM 3017 O O . GLU A 1 382 ? -19.964 4.432 -4.108 1.00 90.31 382 GLU A O 1
ATOM 3022 N N . ALA A 1 383 ? -18.959 6.379 -3.574 1.00 84.44 383 ALA A N 1
ATOM 3023 C CA . ALA A 1 383 ? -17.664 6.039 -4.157 1.00 84.44 383 ALA A CA 1
ATOM 3024 C C . ALA A 1 383 ? -17.043 4.823 -3.455 1.00 84.44 383 ALA A C 1
ATOM 3026 O O . ALA A 1 383 ? -16.529 3.918 -4.117 1.00 84.44 383 ALA A O 1
ATOM 3027 N N . THR A 1 384 ? -17.161 4.754 -2.126 1.00 86.00 384 THR A N 1
ATOM 3028 C CA . THR A 1 384 ? -16.714 3.596 -1.342 1.00 86.00 384 THR A CA 1
ATOM 3029 C C . THR A 1 384 ? -17.476 2.328 -1.723 1.00 86.00 384 THR A C 1
ATOM 3031 O O . THR A 1 384 ? -16.851 1.298 -1.969 1.00 86.00 384 THR A O 1
ATOM 3034 N N . GLN A 1 385 ? -18.812 2.370 -1.816 1.00 90.81 385 GLN A N 1
ATOM 3035 C CA . GLN A 1 385 ? -19.601 1.205 -2.227 1.00 90.81 385 GLN A CA 1
ATOM 3036 C C . GLN A 1 385 ? -19.183 0.724 -3.621 1.00 90.81 385 GLN A C 1
ATOM 3038 O O . GLN A 1 385 ? -19.009 -0.478 -3.827 1.00 90.81 385 GLN A O 1
ATOM 3043 N N . LYS A 1 386 ? -18.992 1.649 -4.568 1.00 84.38 386 LYS A N 1
ATOM 3044 C CA . LYS A 1 386 ? -18.526 1.321 -5.917 1.00 84.38 386 LYS A CA 1
ATOM 3045 C C . LYS A 1 386 ? -17.174 0.603 -5.885 1.00 84.38 386 LYS A C 1
ATOM 3047 O O . LYS A 1 386 ? -17.056 -0.467 -6.476 1.00 84.38 386 LYS A O 1
ATOM 3052 N N . GLU A 1 387 ? -16.198 1.143 -5.158 1.00 78.75 387 GLU A N 1
ATOM 3053 C CA . GLU A 1 387 ? -14.869 0.538 -5.002 1.00 78.75 387 GLU A CA 1
ATOM 3054 C C . GLU A 1 387 ? -14.958 -0.872 -4.392 1.00 78.75 387 GLU A C 1
ATOM 3056 O O . GLU A 1 387 ? -14.338 -1.814 -4.884 1.00 78.75 387 GLU A O 1
ATOM 3061 N N . LEU A 1 388 ? -15.763 -1.058 -3.343 1.00 83.75 388 LEU A N 1
ATOM 3062 C CA . LEU A 1 388 ? -15.930 -2.357 -2.683 1.00 83.75 388 LEU A CA 1
ATOM 3063 C C . LEU A 1 388 ? -16.603 -3.395 -3.596 1.00 83.75 388 LEU A C 1
ATOM 3065 O O . LEU A 1 388 ? -16.167 -4.546 -3.632 1.00 83.75 388 LEU A O 1
ATOM 3069 N N . LEU A 1 389 ? -17.613 -2.996 -4.378 1.00 81.75 389 LEU A N 1
ATOM 3070 C CA . LEU A 1 389 ? -18.233 -3.854 -5.398 1.00 81.75 389 LEU A CA 1
ATOM 3071 C C . LEU A 1 389 ? -17.221 -4.253 -6.474 1.00 81.75 389 LEU A C 1
ATOM 3073 O O . LEU A 1 389 ? -17.145 -5.417 -6.867 1.00 81.75 389 LEU A O 1
ATOM 3077 N N . GLU A 1 390 ? -16.418 -3.292 -6.922 1.00 70.38 390 GLU A N 1
ATOM 3078 C CA . GLU A 1 390 ? -15.338 -3.513 -7.873 1.00 70.38 390 GLU A CA 1
ATOM 3079 C C . GLU A 1 390 ? -14.231 -4.421 -7.321 1.00 70.38 390 GLU A C 1
ATOM 3081 O O . GLU A 1 390 ? -13.559 -5.086 -8.110 1.00 70.38 390 GLU A O 1
ATOM 3086 N N . LYS A 1 391 ? -14.032 -4.460 -5.998 1.00 67.75 391 LYS A N 1
ATOM 3087 C CA . LYS A 1 391 ? -13.127 -5.385 -5.292 1.00 67.75 391 LYS A CA 1
ATOM 3088 C C . LYS A 1 391 ? -13.782 -6.720 -4.923 1.00 67.75 391 LYS A C 1
ATOM 3090 O O . LYS A 1 391 ? -13.149 -7.523 -4.246 1.00 67.75 391 LYS A O 1
ATOM 3095 N N . HIS A 1 392 ? -15.016 -6.970 -5.366 1.00 73.88 392 HIS A N 1
ATOM 3096 C CA . HIS A 1 392 ? -15.779 -8.183 -5.056 1.00 73.88 392 HIS A CA 1
ATOM 3097 C C . HIS A 1 392 ? -15.963 -8.438 -3.553 1.00 73.88 392 HIS A C 1
ATOM 3099 O O . HIS A 1 392 ? -16.093 -9.585 -3.129 1.00 73.88 392 HIS A O 1
ATOM 3105 N N . VAL A 1 393 ? -15.994 -7.374 -2.750 1.00 83.00 393 VAL A N 1
ATOM 3106 C CA . VAL A 1 393 ? -16.343 -7.475 -1.333 1.00 83.00 393 VAL A CA 1
ATOM 3107 C C . VAL A 1 393 ? -17.812 -7.873 -1.223 1.00 83.00 393 VAL A C 1
ATOM 3109 O O . VAL A 1 393 ? -18.671 -7.333 -1.926 1.00 83.00 393 VAL A O 1
ATOM 3112 N N . GLU A 1 394 ? -18.105 -8.836 -0.355 1.00 88.50 394 GLU A N 1
ATOM 3113 C CA . GLU A 1 394 ? -19.467 -9.307 -0.152 1.00 88.50 394 GLU A CA 1
ATOM 3114 C C . GLU A 1 394 ? -20.276 -8.272 0.639 1.00 88.50 394 GLU A C 1
ATOM 3116 O O . GLU A 1 394 ? -19.887 -7.841 1.725 1.00 88.50 394 GLU A O 1
ATOM 3121 N N . PHE A 1 395 ? -21.422 -7.867 0.093 1.00 95.25 395 PHE A N 1
ATOM 3122 C CA . PHE A 1 395 ? -22.324 -6.933 0.757 1.00 95.25 395 PHE A CA 1
ATOM 3123 C C . PHE A 1 395 ? -23.387 -7.682 1.542 1.00 95.25 395 PHE A C 1
ATOM 3125 O O . PHE A 1 395 ? -24.133 -8.493 0.996 1.00 95.25 395 PHE A O 1
ATOM 3132 N N . LYS A 1 396 ? -23.526 -7.301 2.807 1.00 95.38 396 LYS A N 1
ATOM 3133 C CA . LYS A 1 396 ? -24.693 -7.626 3.616 1.00 95.38 396 LYS A CA 1
ATOM 3134 C C . LYS A 1 396 ? -25.893 -6.750 3.247 1.00 95.38 396 LYS A C 1
ATOM 3136 O O . LYS A 1 396 ? -27.031 -7.216 3.276 1.00 95.38 396 LYS A O 1
ATOM 3141 N N . LYS A 1 397 ? -25.636 -5.460 3.020 1.00 95.69 397 LYS A N 1
ATOM 3142 C CA . LYS A 1 397 ? -26.638 -4.445 2.688 1.00 95.69 397 LYS A CA 1
ATOM 3143 C C . LYS A 1 397 ? -25.985 -3.331 1.883 1.00 95.69 397 LYS A C 1
ATOM 3145 O O . LYS A 1 397 ? -25.062 -2.684 2.377 1.00 95.69 397 LYS A O 1
ATOM 3150 N N . LYS A 1 398 ? -26.511 -3.054 0.699 1.00 96.38 398 LYS A N 1
ATOM 3151 C CA . LYS A 1 398 ? -26.111 -1.903 -0.120 1.00 96.38 398 LYS A CA 1
ATOM 3152 C C . LYS A 1 398 ? -26.909 -0.647 0.235 1.00 96.38 398 LYS A C 1
ATOM 3154 O O . LYS A 1 398 ? -27.943 -0.724 0.900 1.00 96.38 398 LYS A O 1
ATOM 3159 N N . LEU A 1 399 ? -26.447 0.513 -0.224 1.00 94.56 399 LEU A N 1
ATOM 3160 C CA . LEU A 1 399 ? -27.104 1.806 0.001 1.00 94.56 399 LEU A CA 1
ATOM 3161 C C . LEU A 1 399 ? -28.527 1.840 -0.561 1.00 94.56 399 LEU A C 1
ATOM 3163 O O . LEU A 1 399 ? -29.438 2.369 0.070 1.00 94.56 399 LEU A O 1
ATOM 3167 N N . GLU A 1 400 ? -28.753 1.235 -1.722 1.00 94.00 400 GLU A N 1
ATOM 3168 C CA . GLU A 1 400 ? -30.065 1.162 -2.365 1.00 94.00 400 GLU A CA 1
ATOM 3169 C C . GLU A 1 400 ? -31.042 0.187 -1.677 1.00 94.00 400 GLU A C 1
ATOM 3171 O O . GLU A 1 400 ? -32.231 0.170 -2.000 1.00 94.00 400 GLU A O 1
ATOM 3176 N N . GLU A 1 401 ? -30.573 -0.611 -0.714 1.00 91.19 401 GLU A N 1
ATOM 3177 C CA . GLU A 1 401 ? -31.355 -1.648 -0.044 1.00 91.19 401 GLU A CA 1
ATOM 3178 C C . GLU A 1 401 ? -31.905 -1.180 1.314 1.00 91.19 401 GLU A C 1
ATOM 3180 O O . GLU A 1 401 ? -31.272 -0.458 2.083 1.00 91.19 401 GLU A O 1
ATOM 3185 N N . GLY A 1 402 ? -33.103 -1.647 1.673 1.00 83.94 402 GLY A N 1
ATOM 3186 C CA . GLY A 1 402 ? -33.737 -1.302 2.947 1.00 83.94 402 GLY A CA 1
ATOM 3187 C C . GLY A 1 402 ? -34.299 0.125 2.988 1.00 83.94 402 GLY A C 1
ATOM 3188 O O . GLY A 1 402 ? -34.666 0.693 1.968 1.00 83.94 402 GLY A O 1
ATOM 3189 N N . ARG A 1 403 ? -34.464 0.674 4.200 1.00 81.12 403 ARG A N 1
ATOM 3190 C CA . ARG A 1 403 ? -35.072 2.006 4.421 1.00 81.12 403 ARG A CA 1
ATOM 3191 C C . ARG A 1 403 ? -34.055 3.121 4.674 1.00 81.12 403 ARG A C 1
ATOM 3193 O O . ARG A 1 403 ? -34.425 4.289 4.643 1.00 81.12 403 ARG A O 1
ATOM 3200 N N . GLN A 1 404 ? -32.817 2.761 5.002 1.00 82.06 404 GLN A N 1
ATOM 3201 C CA . GLN A 1 404 ? -31.738 3.697 5.316 1.00 82.06 404 GLN A CA 1
ATOM 3202 C C . GLN A 1 404 ? -30.754 3.697 4.153 1.00 82.06 404 GLN A C 1
ATOM 3204 O O . GLN A 1 404 ? -30.069 2.697 3.951 1.00 82.06 404 GLN A O 1
ATOM 3209 N N . HIS A 1 405 ? -30.689 4.804 3.417 1.00 86.25 405 HIS A N 1
ATOM 3210 C CA . HIS A 1 405 ? -29.861 4.929 2.211 1.00 86.25 405 HIS A CA 1
ATOM 3211 C C . HIS A 1 405 ? -28.487 5.564 2.459 1.00 86.25 405 HIS A C 1
ATOM 3213 O O . HIS A 1 405 ? -27.714 5.743 1.532 1.00 86.25 405 HIS A O 1
ATOM 3219 N N . ASN A 1 406 ? -28.179 5.900 3.710 1.00 88.38 406 ASN A N 1
ATOM 3220 C CA . ASN A 1 406 ? -26.942 6.558 4.135 1.00 88.38 406 ASN A CA 1
ATOM 3221 C C . ASN A 1 406 ? -25.990 5.621 4.902 1.00 88.38 406 ASN A C 1
ATOM 3223 O O . ASN A 1 406 ? -25.064 6.092 5.556 1.00 88.38 406 ASN A O 1
ATOM 3227 N N . ILE A 1 407 ? -26.267 4.314 4.885 1.00 92.75 407 ILE A N 1
ATOM 3228 C CA . ILE A 1 407 ? -25.497 3.286 5.592 1.00 92.75 407 ILE A CA 1
ATOM 3229 C C . ILE A 1 407 ? -25.399 2.055 4.693 1.00 92.75 407 ILE A C 1
ATOM 3231 O O . ILE A 1 407 ? -26.416 1.610 4.149 1.00 92.75 407 ILE A O 1
ATOM 3235 N N . ALA A 1 408 ? -24.215 1.464 4.594 1.00 96.38 408 ALA A N 1
ATOM 3236 C CA . ALA A 1 408 ? -24.001 0.168 3.954 1.00 96.38 408 ALA A CA 1
ATOM 3237 C C . ALA A 1 408 ? -23.356 -0.814 4.937 1.00 96.38 408 ALA A C 1
ATOM 3239 O O . ALA A 1 408 ? -22.737 -0.407 5.914 1.00 96.38 408 ALA A O 1
ATOM 3240 N N . PHE A 1 409 ? -23.510 -2.110 4.680 1.00 96.94 409 PHE A N 1
ATOM 3241 C CA . PHE A 1 409 ? -22.825 -3.160 5.424 1.00 96.94 409 PHE A CA 1
ATOM 3242 C C . PHE A 1 409 ? -22.146 -4.123 4.463 1.00 96.94 409 PHE A C 1
ATOM 3244 O O . PHE A 1 409 ? -22.780 -4.637 3.534 1.00 96.94 409 PHE A O 1
ATOM 3251 N N . VAL A 1 410 ? -20.888 -4.427 4.748 1.00 95.81 410 VAL A N 1
ATOM 3252 C CA . VAL A 1 410 ? -20.133 -5.491 4.088 1.00 95.81 410 VAL A CA 1
ATOM 3253 C C . VAL A 1 410 ? -19.762 -6.585 5.077 1.00 95.81 410 VAL A C 1
ATOM 3255 O O . VAL A 1 410 ? -19.818 -6.381 6.290 1.00 95.81 410 VAL A O 1
ATOM 3258 N N . TYR A 1 411 ? -19.426 -7.753 4.547 1.00 93.38 411 TYR A N 1
ATOM 3259 C CA . TYR A 1 411 ? -18.849 -8.844 5.314 1.00 93.38 411 TYR A CA 1
ATOM 3260 C C . TYR A 1 411 ? -17.328 -8.810 5.217 1.00 93.38 411 TYR A C 1
ATOM 3262 O O . TYR A 1 411 ? -16.766 -8.537 4.152 1.00 93.38 411 TYR A O 1
ATOM 3270 N N . ASP A 1 412 ? -16.666 -9.111 6.329 1.00 90.19 412 ASP A N 1
ATOM 3271 C CA . ASP A 1 412 ? -15.287 -9.586 6.285 1.00 90.19 412 ASP A CA 1
ATOM 3272 C C . ASP A 1 412 ? -15.247 -11.095 5.925 1.00 90.19 412 ASP A C 1
ATOM 3274 O O . ASP A 1 412 ? -16.303 -11.727 5.796 1.00 90.19 412 ASP A O 1
ATOM 3278 N N . PRO A 1 413 ? -14.058 -11.698 5.734 1.00 86.75 413 PRO A N 1
ATOM 3279 C CA . PRO A 1 413 ? -13.943 -13.116 5.378 1.00 86.75 413 PRO A CA 1
ATOM 3280 C C . PRO A 1 413 ? -14.540 -14.104 6.394 1.00 86.75 413 PRO A C 1
ATOM 3282 O O . PRO A 1 413 ? -14.903 -15.210 5.998 1.00 86.75 413 PRO A O 1
ATOM 3285 N N . ASP A 1 414 ? -14.654 -13.718 7.668 1.00 87.56 414 ASP A N 1
ATOM 3286 C CA . ASP A 1 414 ? -15.259 -14.517 8.745 1.00 87.56 414 ASP A CA 1
ATOM 3287 C C . ASP A 1 414 ? -16.735 -14.123 9.000 1.00 87.56 414 ASP A C 1
ATOM 3289 O O . ASP A 1 414 ? -17.365 -14.547 9.972 1.00 87.56 414 ASP A O 1
ATOM 3293 N N . HIS A 1 415 ? -17.318 -13.333 8.091 1.00 91.00 415 HIS A N 1
ATOM 3294 C CA . HIS A 1 415 ? -18.681 -12.805 8.111 1.00 91.00 415 HIS A CA 1
ATOM 3295 C C . HIS A 1 415 ? -19.032 -11.895 9.299 1.00 91.00 415 HIS A C 1
ATOM 3297 O O . HIS A 1 415 ? -20.220 -11.727 9.612 1.00 91.00 415 HIS A O 1
ATOM 3303 N N . TYR A 1 416 ? -18.057 -11.252 9.939 1.00 94.12 416 TYR A N 1
ATOM 3304 C CA . TYR A 1 416 ? -18.318 -10.074 10.762 1.00 94.12 416 TYR A CA 1
ATOM 3305 C C . TYR A 1 416 ? -18.922 -8.960 9.918 1.00 94.12 416 TYR A C 1
ATOM 3307 O O . TYR A 1 416 ? -18.622 -8.793 8.735 1.00 94.12 416 TYR A O 1
ATOM 3315 N N . TRP A 1 417 ? -19.829 -8.206 10.532 1.00 96.38 417 TRP A N 1
ATOM 3316 C CA . TRP A 1 417 ? -20.484 -7.090 9.868 1.00 96.38 417 TRP A CA 1
ATOM 3317 C C . TRP A 1 417 ? -19.593 -5.862 9.996 1.00 96.38 417 TRP A C 1
ATOM 3319 O O . TRP A 1 417 ? -19.221 -5.472 11.105 1.00 96.38 417 TRP A O 1
ATOM 3329 N N . ILE A 1 418 ? -19.288 -5.250 8.857 1.00 96.25 418 ILE A N 1
ATOM 3330 C CA . ILE A 1 418 ? -18.572 -3.986 8.779 1.00 96.25 418 ILE A CA 1
ATOM 3331 C C . ILE A 1 418 ? -19.548 -2.921 8.285 1.00 96.25 418 ILE A C 1
ATOM 3333 O O . ILE A 1 418 ? -19.985 -2.960 7.132 1.00 96.25 418 ILE A O 1
ATOM 3337 N N . GLU A 1 419 ? -19.925 -2.001 9.169 1.00 96.69 419 GLU A N 1
ATOM 3338 C CA . GLU A 1 419 ? -20.782 -0.861 8.847 1.00 96.69 419 GLU A CA 1
ATOM 3339 C C . GLU A 1 419 ? -19.971 0.241 8.162 1.00 96.69 419 GLU A C 1
ATOM 3341 O O . GLU A 1 419 ? -18.830 0.524 8.533 1.00 96.69 419 GLU A O 1
ATOM 3346 N N . LEU A 1 420 ? -20.578 0.872 7.163 1.00 94.75 420 LEU A N 1
ATOM 3347 C CA . LEU A 1 420 ? -20.058 2.046 6.485 1.00 94.75 420 LEU A CA 1
ATOM 3348 C C . LEU A 1 420 ? -21.025 3.196 6.699 1.00 94.75 420 LEU A C 1
ATOM 3350 O O . LEU A 1 420 ? -22.205 3.090 6.353 1.00 94.75 420 LEU A O 1
ATOM 3354 N N . VAL A 1 421 ? -20.500 4.297 7.220 1.00 92.12 421 VAL A N 1
ATOM 3355 C CA . VAL A 1 421 ? -21.227 5.556 7.381 1.00 92.12 421 VAL A CA 1
ATOM 3356 C C . VAL A 1 421 ? -20.446 6.674 6.712 1.00 92.12 421 VAL A C 1
ATOM 3358 O O . VAL A 1 421 ? -19.216 6.666 6.700 1.00 92.12 421 VAL A O 1
ATOM 3361 N N . GLU A 1 422 ? -21.144 7.650 6.145 1.00 88.50 422 GLU A N 1
ATOM 3362 C CA . GLU A 1 422 ? -20.470 8.827 5.605 1.00 88.50 422 GLU A CA 1
ATOM 3363 C C . GLU A 1 422 ? -20.112 9.798 6.738 1.00 88.50 422 GLU A C 1
ATOM 3365 O O . GLU A 1 422 ? -20.953 10.132 7.578 1.00 88.50 422 GLU A O 1
ATOM 3370 N N . ASN A 1 423 ? -18.866 10.272 6.757 1.00 77.50 423 ASN A N 1
ATOM 3371 C CA . ASN A 1 423 ? -18.505 11.505 7.436 1.00 77.50 423 ASN A CA 1
ATOM 3372 C C . ASN A 1 423 ? -18.225 12.566 6.364 1.00 77.50 423 ASN A C 1
ATOM 3374 O O . ASN A 1 423 ? -17.440 12.358 5.450 1.00 77.50 423 ASN A O 1
ATOM 3378 N N . GLU A 1 424 ? -18.862 13.730 6.458 1.00 66.62 424 GLU A N 1
ATOM 3379 C CA . GLU A 1 424 ? -18.648 14.812 5.482 1.00 66.62 424 GLU A CA 1
ATOM 3380 C C . GLU A 1 424 ? -17.281 15.509 5.668 1.00 66.62 424 GLU A C 1
ATOM 3382 O O . GLU A 1 424 ? -16.963 16.498 5.002 1.00 66.62 424 GLU A O 1
ATOM 3387 N N . ILE A 1 425 ? -16.444 15.013 6.587 1.00 64.19 425 ILE A N 1
ATOM 3388 C CA . ILE A 1 425 ? -15.145 15.601 6.895 1.00 64.19 425 ILE A CA 1
ATOM 3389 C C . ILE A 1 425 ? -14.194 15.317 5.736 1.00 64.19 425 ILE A C 1
ATOM 3391 O O . ILE A 1 425 ? -13.828 14.178 5.464 1.00 64.19 425 ILE A O 1
ATOM 3395 N N . ASN A 1 426 ? -13.738 16.389 5.086 1.00 60.41 426 ASN A N 1
ATOM 3396 C CA . ASN A 1 426 ? -12.871 16.333 3.907 1.00 60.41 426 ASN A CA 1
ATOM 3397 C C . ASN A 1 426 ? -13.500 15.599 2.705 1.00 60.41 426 ASN A C 1
ATOM 3399 O O . ASN A 1 426 ? -12.764 15.083 1.860 1.00 60.41 426 ASN A O 1
ATOM 3403 N N . ARG A 1 427 ? -14.841 15.573 2.605 1.00 68.00 427 ARG A N 1
ATOM 3404 C CA . ARG A 1 427 ? -15.556 14.990 1.461 1.00 68.00 427 ARG A CA 1
ATOM 3405 C C . ARG A 1 427 ? -15.062 15.582 0.139 1.00 68.00 427 ARG A C 1
ATOM 3407 O O . ARG A 1 427 ? -14.957 16.800 -0.025 1.00 68.00 427 ARG A O 1
ATOM 3414 N N . ARG A 1 428 ? -14.785 14.694 -0.817 1.00 65.19 428 ARG A N 1
ATOM 3415 C CA . ARG A 1 428 ? -14.471 15.015 -2.212 1.00 65.19 428 ARG A CA 1
ATOM 3416 C C . ARG A 1 428 ? -15.342 14.143 -3.103 1.00 65.19 428 ARG A C 1
ATOM 3418 O O . ARG A 1 428 ? -15.101 12.945 -3.195 1.00 65.19 428 ARG A O 1
ATOM 3425 N N . ASP A 1 429 ? -16.337 14.757 -3.735 1.00 68.50 429 ASP A N 1
ATOM 3426 C CA . ASP A 1 429 ? -17.337 14.036 -4.525 1.00 68.50 429 ASP A CA 1
ATOM 3427 C C . ASP A 1 429 ? -16.693 13.118 -5.573 1.00 68.50 429 ASP A C 1
ATOM 3429 O O . ASP A 1 429 ? -15.872 13.551 -6.389 1.00 68.50 429 ASP A O 1
ATOM 3433 N N . GLY A 1 430 ? -17.087 11.844 -5.552 1.00 62.41 430 GLY A N 1
ATOM 3434 C CA . GLY A 1 430 ? -16.630 10.825 -6.494 1.00 62.41 430 GLY A CA 1
ATOM 3435 C C . GLY A 1 430 ? -15.212 10.309 -6.243 1.00 62.41 430 GLY A C 1
ATOM 3436 O O . GLY A 1 430 ? -14.673 9.603 -7.099 1.00 62.41 430 GLY A O 1
ATOM 3437 N N . VAL A 1 431 ? -14.593 10.643 -5.106 1.00 61.91 431 VAL A N 1
ATOM 3438 C CA . VAL A 1 431 ? -13.228 10.228 -4.759 1.00 61.91 431 VAL A CA 1
ATOM 3439 C C . VAL A 1 431 ? -13.253 9.277 -3.566 1.00 61.91 431 VAL A C 1
ATOM 3441 O O . VAL A 1 431 ? -13.640 9.655 -2.465 1.00 61.91 431 VAL A O 1
ATOM 3444 N N . TYR A 1 432 ? -12.753 8.055 -3.763 1.00 63.66 432 TYR A N 1
ATOM 3445 C CA . TYR A 1 432 ? -12.450 7.148 -2.657 1.00 63.66 432 TYR A CA 1
ATOM 3446 C C . TYR A 1 432 ? -11.160 7.596 -1.954 1.00 63.66 432 TYR A C 1
ATOM 3448 O O . TYR A 1 432 ? -10.059 7.408 -2.474 1.00 63.66 432 TYR A O 1
ATOM 3456 N N . ASP A 1 433 ? -11.293 8.229 -0.788 1.00 66.25 433 ASP A N 1
ATOM 3457 C CA . ASP A 1 433 ? -10.179 8.850 -0.071 1.00 66.25 433 ASP A CA 1
ATOM 3458 C C . ASP A 1 433 ? -9.806 8.086 1.206 1.00 66.25 433 ASP A C 1
ATOM 3460 O O . ASP A 1 433 ? -10.375 8.278 2.278 1.00 66.25 433 ASP A O 1
ATOM 3464 N N . LEU A 1 434 ? -8.796 7.223 1.095 1.00 65.88 434 LEU A N 1
ATOM 3465 C CA . LEU A 1 434 ? -8.294 6.409 2.205 1.00 65.88 434 LEU A CA 1
ATOM 3466 C C . LEU A 1 434 ? -7.842 7.231 3.436 1.00 65.88 434 LEU A C 1
ATOM 3468 O O . LEU A 1 434 ? -8.217 6.864 4.551 1.00 65.88 434 LEU A O 1
ATOM 3472 N N . PRO A 1 435 ? -7.087 8.340 3.290 1.00 64.94 435 PRO A N 1
ATOM 3473 C CA . PRO A 1 435 ? -6.708 9.217 4.402 1.00 64.94 435 PRO A CA 1
ATOM 3474 C C . PRO A 1 435 ? -7.838 9.766 5.285 1.00 64.94 435 PRO A C 1
ATOM 3476 O O . PRO A 1 435 ? -7.610 10.040 6.470 1.00 64.94 435 PRO A O 1
ATOM 3479 N N . SER A 1 436 ? -9.038 9.983 4.738 1.00 70.25 436 SER A N 1
ATOM 3480 C CA . SER A 1 436 ? -10.177 10.535 5.489 1.00 70.25 436 SER A CA 1
ATOM 3481 C C . SER A 1 436 ? -11.004 9.466 6.202 1.00 70.25 436 SER A C 1
ATOM 3483 O O . SER A 1 436 ? -11.776 9.803 7.104 1.00 70.25 436 SER A O 1
ATOM 3485 N N . ASN A 1 437 ? -10.777 8.185 5.902 1.00 79.62 437 ASN A N 1
ATOM 3486 C CA . ASN A 1 437 ? -11.447 7.094 6.596 1.00 79.62 437 ASN A CA 1
ATOM 3487 C C . ASN A 1 437 ? -11.089 7.070 8.084 1.00 79.62 437 ASN A C 1
ATOM 3489 O O . ASN A 1 437 ? -10.003 7.484 8.502 1.00 79.62 437 ASN A O 1
ATOM 3493 N N . ARG A 1 438 ? -12.014 6.578 8.904 1.00 81.94 438 ARG A N 1
ATOM 3494 C CA . ARG A 1 438 ? -11.857 6.443 10.356 1.00 81.94 438 ARG A CA 1
ATOM 3495 C C . ARG A 1 438 ? -12.433 5.098 10.787 1.00 81.94 438 ARG A C 1
ATOM 3497 O O . ARG A 1 438 ? -13.557 4.795 10.407 1.00 81.94 438 ARG A O 1
ATOM 3504 N N . MET A 1 439 ? -11.718 4.318 11.602 1.00 88.56 439 MET A N 1
ATOM 3505 C CA . MET A 1 439 ? -12.367 3.257 12.379 1.00 88.56 439 MET A CA 1
ATOM 3506 C C . MET A 1 439 ? -13.176 3.970 13.465 1.00 88.56 439 MET A C 1
ATOM 3508 O O . MET A 1 439 ? -12.607 4.614 14.350 1.00 88.56 439 MET A O 1
ATOM 3512 N N . ASN A 1 440 ? -14.494 3.993 13.285 1.00 91.19 440 ASN A N 1
ATOM 3513 C CA . ASN A 1 440 ? -15.382 4.898 13.994 1.00 91.19 440 ASN A CA 1
ATOM 3514 C C . ASN A 1 440 ? -15.861 4.301 15.304 1.00 91.19 440 ASN A C 1
ATOM 3516 O O . ASN A 1 440 ? -15.515 4.837 16.353 1.00 91.19 440 ASN A O 1
ATOM 3520 N N . HIS A 1 441 ? -16.641 3.221 15.240 1.00 94.31 441 HIS A N 1
ATOM 3521 C CA . HIS A 1 441 ? -17.203 2.610 16.432 1.00 94.31 441 HIS A CA 1
ATOM 3522 C C . HIS A 1 441 ? -17.218 1.087 16.402 1.00 94.31 441 HIS A C 1
ATOM 3524 O O . HIS A 1 441 ? -17.231 0.465 15.342 1.00 94.31 441 HIS A O 1
ATOM 3530 N N . THR A 1 442 ? -17.248 0.508 17.597 1.00 96.06 442 THR A N 1
ATOM 3531 C CA . THR A 1 442 ? -17.543 -0.905 17.844 1.00 96.06 442 THR A CA 1
ATOM 3532 C C . THR A 1 442 ? -18.912 -0.996 18.502 1.00 96.06 442 THR A C 1
ATOM 3534 O O . THR A 1 442 ? -19.125 -0.375 19.545 1.00 96.06 442 THR A O 1
ATOM 3537 N N . MET A 1 443 ? -19.830 -1.764 17.917 1.00 96.75 443 MET A N 1
ATOM 3538 C CA . MET A 1 443 ? -21.172 -1.957 18.461 1.00 96.75 443 MET A CA 1
ATOM 3539 C C . MET A 1 443 ? -21.254 -3.234 19.289 1.00 96.75 443 MET A C 1
ATOM 3541 O O . MET A 1 443 ? -20.973 -4.329 18.797 1.00 96.75 443 MET A O 1
ATOM 3545 N N . ILE A 1 444 ? -21.698 -3.097 20.536 1.00 96.44 444 ILE A N 1
ATOM 3546 C CA . ILE A 1 444 ? -22.042 -4.215 21.415 1.00 96.44 444 ILE A CA 1
ATOM 3547 C C . ILE A 1 444 ? -23.451 -4.031 21.968 1.00 96.44 444 ILE A C 1
ATOM 3549 O O . ILE A 1 444 ? -23.909 -2.913 22.221 1.00 96.44 444 ILE A O 1
ATOM 3553 N N . ARG A 1 445 ? -24.159 -5.141 22.176 1.00 95.50 445 ARG A N 1
ATOM 3554 C CA . ARG A 1 445 ? -25.462 -5.110 22.838 1.00 95.50 445 ARG A CA 1
ATOM 3555 C C . ARG A 1 445 ? -25.310 -5.176 24.351 1.00 95.50 445 ARG A C 1
ATOM 3557 O O . ARG A 1 445 ? -24.475 -5.920 24.868 1.00 95.50 445 ARG A O 1
ATOM 3564 N N . VAL A 1 446 ? -26.155 -4.410 25.034 1.00 96.12 446 VAL A N 1
ATOM 3565 C CA . VAL A 1 446 ? -26.198 -4.308 26.496 1.00 96.12 446 VAL A CA 1
ATOM 3566 C C . VAL A 1 446 ? -27.598 -4.572 27.021 1.00 96.12 446 VAL A C 1
ATOM 3568 O O . VAL A 1 446 ? -28.597 -4.173 26.414 1.00 96.12 446 VAL A O 1
ATOM 3571 N N . LYS A 1 447 ? -27.679 -5.260 28.157 1.00 95.56 447 LYS A N 1
ATOM 3572 C CA . LYS A 1 447 ? -28.942 -5.673 28.765 1.00 95.56 447 LYS A CA 1
ATOM 3573 C C . LYS A 1 447 ? -29.667 -4.517 29.435 1.00 95.56 447 LYS A C 1
ATOM 3575 O O . LYS A 1 447 ? -30.873 -4.379 29.253 1.00 95.56 447 LYS A O 1
ATOM 3580 N N . ASP A 1 448 ? -28.948 -3.738 30.240 1.00 96.81 448 ASP A N 1
ATOM 3581 C CA . ASP A 1 448 ? -29.490 -2.631 31.030 1.00 96.81 448 ASP A CA 1
ATOM 3582 C C . ASP A 1 448 ? -28.636 -1.377 30.805 1.00 96.81 448 ASP A C 1
ATOM 3584 O O . ASP A 1 448 ? -27.558 -1.246 31.400 1.00 96.81 448 ASP A O 1
ATOM 3588 N N . PRO A 1 449 ? -29.113 -0.415 29.996 1.00 96.88 449 PRO A N 1
ATOM 3589 C CA . PRO A 1 449 ? -28.325 0.749 29.632 1.00 96.88 449 PRO A CA 1
ATOM 3590 C C . PRO A 1 449 ? -27.991 1.618 30.845 1.00 96.88 449 PRO A C 1
ATOM 3592 O O . PRO A 1 449 ? -26.987 2.319 30.815 1.00 96.88 449 PRO A O 1
ATOM 3595 N N . LYS A 1 450 ? -28.761 1.570 31.945 1.00 97.31 450 LYS A N 1
ATOM 3596 C CA . LYS A 1 450 ? -28.431 2.346 33.152 1.00 97.31 450 LYS A CA 1
ATOM 3597 C C . LYS A 1 450 ? -27.156 1.825 33.800 1.00 97.31 450 LYS A C 1
ATOM 3599 O O . LYS A 1 450 ? -26.307 2.621 34.190 1.00 97.31 450 LYS A O 1
ATOM 3604 N N . LYS A 1 451 ? -27.010 0.502 33.900 1.00 97.00 451 LYS A N 1
ATOM 3605 C CA . LYS A 1 451 ? -25.807 -0.124 34.464 1.00 97.00 451 LYS A CA 1
ATOM 3606 C C . LYS A 1 451 ? -24.608 0.074 33.552 1.00 97.00 451 LYS A C 1
ATOM 3608 O O . LYS A 1 451 ? -23.538 0.419 34.049 1.00 97.00 451 LYS A O 1
ATOM 3613 N N . SER A 1 452 ? -24.788 -0.099 32.245 1.00 97.62 452 SER A N 1
ATOM 3614 C CA . SER A 1 452 ? -23.702 0.075 31.280 1.00 97.62 452 SER A CA 1
ATOM 3615 C C . SER A 1 452 ? -23.249 1.537 31.229 1.00 97.62 452 SER A C 1
ATOM 3617 O O . SER A 1 452 ? -22.055 1.798 31.325 1.00 97.62 452 SER A O 1
ATOM 3619 N N . LEU A 1 453 ? -24.163 2.515 31.202 1.00 97.81 453 LEU A N 1
ATOM 3620 C CA . LEU A 1 453 ? -23.795 3.938 31.249 1.00 97.81 453 LEU A CA 1
ATOM 3621 C C . LEU A 1 453 ? -23.131 4.333 32.576 1.00 97.81 453 LEU A C 1
ATOM 3623 O O . LEU A 1 453 ? -22.152 5.074 32.554 1.00 97.81 453 LEU A O 1
ATOM 3627 N N . GLU A 1 454 ? -23.591 3.823 33.722 1.00 97.62 454 GLU A N 1
ATOM 3628 C CA . GLU A 1 454 ? -22.897 4.026 35.005 1.00 97.62 454 GLU A CA 1
ATOM 3629 C C . GLU A 1 454 ? -21.463 3.472 34.937 1.00 97.62 454 GLU A C 1
ATOM 3631 O O . GLU A 1 454 ? -20.499 4.149 35.294 1.00 97.62 454 GLU A O 1
ATOM 3636 N N . PHE A 1 455 ? -21.293 2.256 34.421 1.00 97.81 455 PHE A N 1
ATOM 3637 C CA . PHE A 1 455 ? -19.981 1.633 34.291 1.00 97.81 455 PHE A CA 1
ATOM 3638 C C . PHE A 1 455 ? -19.053 2.420 33.352 1.00 97.81 455 PHE A C 1
ATOM 3640 O O . PHE A 1 455 ? -17.982 2.868 33.768 1.00 97.81 455 PHE A O 1
ATOM 3647 N N . TYR A 1 456 ? -19.465 2.647 32.107 1.00 97.06 456 TYR A N 1
ATOM 3648 C CA . TYR A 1 456 ? -18.615 3.286 31.107 1.00 97.06 456 TYR A CA 1
ATOM 3649 C C . TYR A 1 456 ? -18.407 4.785 31.369 1.00 97.06 456 TYR A C 1
ATOM 3651 O O . TYR A 1 456 ? -17.282 5.280 31.280 1.00 97.06 456 TYR A O 1
ATOM 3659 N N . CYS A 1 457 ? -19.454 5.530 31.728 1.00 95.19 457 CYS A N 1
ATOM 3660 C CA . CYS A 1 457 ? -19.327 6.976 31.900 1.00 95.19 457 CYS A CA 1
ATOM 3661 C C . CYS A 1 457 ? -18.806 7.372 33.284 1.00 95.19 457 CYS A C 1
ATOM 3663 O O . CYS A 1 457 ? -17.968 8.266 33.386 1.00 95.19 457 CYS A O 1
ATOM 3665 N N . VAL A 1 458 ? -19.254 6.712 34.358 1.00 93.94 458 VAL A N 1
ATOM 3666 C CA . VAL A 1 458 ? -18.885 7.108 35.731 1.00 93.94 458 VAL A CA 1
ATOM 3667 C C . VAL A 1 458 ? -17.639 6.379 36.221 1.00 93.94 458 VAL A C 1
ATOM 3669 O O . VAL A 1 458 ? -16.782 7.008 36.848 1.00 93.94 458 VAL A O 1
ATOM 3672 N N . LYS A 1 459 ? -17.511 5.071 35.956 1.00 95.19 459 LYS A N 1
ATOM 3673 C CA . LYS A 1 459 ? -16.357 4.288 36.436 1.00 95.19 459 LYS A CA 1
ATOM 3674 C C . LYS A 1 459 ? -15.160 4.359 35.490 1.00 95.19 459 LYS A C 1
ATOM 3676 O O . LYS A 1 459 ? -14.040 4.514 35.967 1.00 95.19 459 LYS A O 1
ATOM 3681 N N . LEU A 1 460 ? -15.385 4.288 34.174 1.00 93.81 460 LEU A N 1
ATOM 3682 C CA . LEU A 1 460 ? -14.316 4.399 33.170 1.00 93.81 460 LEU A CA 1
ATOM 3683 C C . LEU A 1 460 ? -14.049 5.834 32.700 1.00 93.81 460 LEU A C 1
ATOM 3685 O O . LEU A 1 460 ? -13.010 6.079 32.089 1.00 93.81 460 LEU A O 1
ATOM 3689 N N . GLY A 1 461 ? -14.934 6.786 33.007 1.00 91.44 461 GLY A N 1
ATOM 3690 C CA . GLY A 1 461 ? -14.743 8.204 32.688 1.00 91.44 461 GLY A CA 1
ATOM 3691 C C . GLY A 1 461 ? -15.011 8.575 31.226 1.00 91.44 461 GLY A C 1
ATOM 3692 O O . GLY A 1 461 ? -14.549 9.623 30.774 1.00 91.44 461 GLY A O 1
ATOM 3693 N N . MET A 1 462 ? -15.723 7.733 30.473 1.00 92.56 462 MET A N 1
ATOM 3694 C CA . MET A 1 462 ? -16.142 8.052 29.106 1.00 92.56 462 MET A CA 1
ATOM 3695 C C . MET A 1 462 ? -17.275 9.086 29.093 1.00 92.56 462 MET A C 1
ATOM 3697 O O . MET A 1 462 ? -18.015 9.258 30.062 1.00 92.56 462 MET A O 1
ATOM 3701 N N . ARG A 1 463 ? -17.456 9.770 27.966 1.00 90.50 463 ARG A N 1
ATOM 3702 C CA . ARG A 1 463 ? -18.575 10.691 27.743 1.00 90.50 463 ARG A CA 1
ATOM 3703 C C . ARG A 1 463 ? -19.631 10.041 26.865 1.00 90.50 463 ARG A C 1
ATOM 3705 O O . ARG A 1 463 ? -19.294 9.316 25.936 1.00 90.50 463 ARG A O 1
ATOM 3712 N N . LEU A 1 464 ? -20.898 10.347 27.137 1.00 92.00 464 LEU A N 1
ATOM 3713 C CA . LEU A 1 464 ? -22.005 10.068 26.227 1.00 92.00 464 LEU A CA 1
ATOM 3714 C C . LEU A 1 464 ? -22.066 11.167 25.165 1.00 92.00 464 LEU A C 1
ATOM 3716 O O . LEU A 1 464 ? -22.346 12.322 25.479 1.00 92.00 464 LEU A O 1
ATOM 3720 N N . PHE A 1 465 ? -21.792 10.810 23.913 1.00 87.81 465 PHE A N 1
ATOM 3721 C CA . PHE A 1 465 ? -21.806 11.741 22.787 1.00 87.81 465 PHE A CA 1
ATOM 3722 C C . PHE A 1 465 ? -23.207 11.931 22.216 1.00 87.81 465 PHE A C 1
ATOM 3724 O O . PHE A 1 465 ? -23.599 13.055 21.904 1.00 87.81 465 PHE A O 1
ATOM 3731 N N . SER A 1 466 ? -23.959 10.841 22.054 1.00 89.19 466 SER A N 1
ATOM 3732 C CA . SER A 1 466 ? -25.320 10.894 21.519 1.00 89.19 466 SER A CA 1
ATOM 3733 C C . SER A 1 466 ? -26.149 9.676 21.916 1.00 89.19 466 SER A C 1
ATOM 3735 O O . SER A 1 466 ? -25.608 8.608 22.207 1.00 89.19 466 SER A O 1
ATOM 3737 N N . THR A 1 467 ? -27.468 9.858 21.883 1.00 94.56 467 THR A N 1
ATOM 3738 C CA . THR A 1 467 ? -28.467 8.802 22.062 1.00 94.56 467 THR A CA 1
ATOM 3739 C C . THR A 1 467 ? -29.393 8.809 20.854 1.00 94.56 467 THR A C 1
ATOM 3741 O O . THR A 1 467 ? -29.934 9.860 20.506 1.00 94.56 467 THR A O 1
ATOM 3744 N N . SER A 1 468 ? -29.593 7.649 20.234 1.00 92.44 468 SER A N 1
ATOM 3745 C CA . SER A 1 468 ? -30.504 7.464 19.103 1.00 92.44 468 SER A CA 1
ATOM 3746 C C . SER A 1 468 ? -31.602 6.479 19.484 1.00 92.44 468 SER A C 1
ATOM 3748 O O . SER A 1 468 ? -31.348 5.286 19.639 1.00 92.44 468 SER A O 1
ATOM 3750 N N . ASP A 1 469 ? -32.821 6.984 19.673 1.00 95.19 469 ASP A N 1
ATOM 3751 C CA . ASP A 1 469 ? -33.962 6.185 20.117 1.00 95.19 469 ASP A CA 1
ATOM 3752 C C . ASP A 1 469 ? -34.845 5.733 18.945 1.00 95.19 469 ASP A C 1
ATOM 3754 O O . ASP A 1 469 ? -35.285 6.546 18.127 1.00 95.19 469 ASP A O 1
ATOM 3758 N N . HIS A 1 470 ? -35.129 4.431 18.868 1.00 94.25 470 HIS A N 1
ATOM 3759 C CA . HIS A 1 470 ? -35.876 3.814 17.772 1.00 94.25 470 HIS A CA 1
ATOM 3760 C C . HIS A 1 470 ? -37.097 3.036 18.293 1.00 94.25 470 HIS A C 1
ATOM 3762 O O . HIS A 1 470 ? -37.173 1.812 18.144 1.00 94.25 470 HIS A O 1
ATOM 3768 N N . PRO A 1 471 ? -38.131 3.718 18.822 1.00 94.75 471 PRO A N 1
ATOM 3769 C CA . PRO A 1 471 ? -39.248 3.068 19.512 1.00 94.75 471 PRO A CA 1
ATOM 3770 C C . PRO A 1 471 ? -40.057 2.115 18.623 1.00 94.75 471 PRO A C 1
ATOM 3772 O O . PRO A 1 471 ? -40.540 1.083 19.085 1.00 94.75 471 PRO A O 1
ATOM 3775 N N . ASN A 1 472 ? -40.157 2.408 17.323 1.00 93.50 472 ASN A N 1
ATOM 3776 C CA . ASN A 1 472 ? -40.833 1.531 16.360 1.00 93.50 472 ASN A CA 1
ATOM 3777 C C . ASN A 1 472 ? -40.088 0.206 16.131 1.00 93.50 472 ASN A C 1
ATOM 3779 O O . ASN A 1 472 ? -40.720 -0.798 15.807 1.00 93.50 472 ASN A O 1
ATOM 3783 N N . ALA A 1 473 ? -38.761 0.210 16.276 1.00 92.12 473 ALA A N 1
ATOM 3784 C CA . ALA A 1 473 ? -37.911 -0.973 16.158 1.00 92.12 473 ALA A CA 1
ATOM 3785 C C . ALA A 1 473 ? -37.530 -1.572 17.527 1.00 92.12 473 ALA A C 1
ATOM 3787 O O . ALA A 1 473 ? -36.922 -2.636 17.565 1.00 92.12 473 ALA A O 1
ATOM 3788 N N . LYS A 1 474 ? -37.953 -0.928 18.625 1.00 96.75 474 LYS A N 1
ATOM 3789 C CA . LYS A 1 474 ? -37.751 -1.335 20.022 1.00 96.75 474 LYS A CA 1
ATOM 3790 C C . LYS A 1 474 ? -36.287 -1.449 20.455 1.00 96.75 474 LYS A C 1
ATOM 3792 O O . LYS A 1 474 ? -35.921 -2.407 21.136 1.00 96.75 474 LYS A O 1
ATOM 3797 N N . PHE A 1 475 ? -35.469 -0.470 20.083 1.00 97.06 475 PHE A N 1
ATOM 3798 C CA . PHE A 1 475 ? -34.105 -0.360 20.592 1.00 97.06 475 PHE A CA 1
ATOM 3799 C C . PHE A 1 475 ? -33.663 1.100 20.751 1.00 97.06 475 PHE A C 1
ATOM 3801 O O . PHE A 1 475 ? -34.227 1.998 20.119 1.00 97.06 475 PHE A O 1
ATOM 3808 N N . THR A 1 476 ? -32.638 1.326 21.569 1.00 98.19 476 THR A N 1
ATOM 3809 C CA . THR A 1 476 ? -31.928 2.605 21.706 1.00 98.19 476 THR A CA 1
ATOM 3810 C C . THR A 1 476 ? -30.427 2.362 21.564 1.00 98.19 476 THR A C 1
ATOM 3812 O O . THR A 1 476 ? -29.897 1.431 22.169 1.00 98.19 476 THR A O 1
ATOM 3815 N N . ASN A 1 477 ? -29.737 3.219 20.811 1.00 97.50 477 ASN A N 1
ATOM 3816 C CA . ASN A 1 477 ? -28.277 3.211 20.709 1.00 97.50 477 ASN A CA 1
ATOM 3817 C C . ASN A 1 477 ? -27.678 4.375 21.504 1.00 97.50 477 ASN A C 1
ATOM 3819 O O . ASN A 1 477 ? -28.175 5.503 21.436 1.00 97.50 477 ASN A O 1
ATOM 3823 N N . TYR A 1 478 ? -26.593 4.110 22.226 1.00 97.50 478 TYR A N 1
ATOM 3824 C CA . TYR A 1 478 ? -25.832 5.091 22.997 1.00 97.50 478 TYR A CA 1
ATOM 3825 C C . TYR A 1 478 ? -24.386 5.098 22.508 1.00 97.50 478 TYR A C 1
ATOM 3827 O O . TYR A 1 478 ? -23.702 4.082 22.587 1.00 97.50 478 TYR A O 1
ATOM 3835 N N . PHE A 1 479 ? -23.909 6.243 22.030 1.00 95.19 479 PHE A N 1
ATOM 3836 C CA . PHE A 1 479 ? -22.543 6.387 21.526 1.00 95.19 479 PHE A CA 1
ATOM 3837 C C . PHE A 1 479 ? -21.672 7.038 22.591 1.00 95.19 479 PHE A C 1
ATOM 3839 O O . PHE A 1 479 ? -21.911 8.189 22.966 1.00 95.19 479 PHE A O 1
ATOM 3846 N N . ILE A 1 480 ? -20.666 6.312 23.065 1.00 94.38 480 ILE A N 1
ATOM 3847 C CA . ILE A 1 480 ? -19.796 6.720 24.170 1.00 94.38 480 ILE A CA 1
ATOM 3848 C C . ILE A 1 480 ? -18.315 6.640 23.776 1.00 94.38 480 ILE A C 1
ATOM 3850 O O . ILE A 1 480 ? -17.944 5.915 22.858 1.00 94.38 480 ILE A O 1
ATOM 3854 N N . GLY A 1 481 ? -17.446 7.358 24.481 1.00 91.75 481 GLY A N 1
ATOM 3855 C CA . GLY A 1 481 ? -15.996 7.216 24.316 1.00 91.75 481 GLY A CA 1
ATOM 3856 C C . GLY A 1 481 ? -15.196 8.247 25.101 1.00 91.75 481 GLY A C 1
ATOM 3857 O O . GLY A 1 481 ? -15.762 9.088 25.806 1.00 91.75 481 GLY A O 1
ATOM 3858 N N . TYR A 1 482 ? -13.869 8.186 24.992 1.00 87.56 482 TYR A N 1
ATOM 3859 C CA . TYR A 1 482 ? -13.002 9.231 25.531 1.00 87.56 482 TYR A CA 1
ATOM 3860 C C . TYR A 1 482 ? -13.001 10.457 24.622 1.00 87.56 482 TYR A C 1
ATOM 3862 O O . TYR A 1 482 ? -13.061 10.359 23.400 1.00 87.56 482 TYR A O 1
ATOM 3870 N N . ASP A 1 483 ? -12.951 11.631 25.241 1.00 75.44 483 ASP A N 1
ATOM 3871 C CA . ASP A 1 483 ? -12.933 12.902 24.534 1.00 75.44 483 ASP A CA 1
ATOM 3872 C C . ASP A 1 483 ? -11.611 13.598 24.834 1.00 75.44 483 ASP A C 1
ATOM 3874 O O . ASP A 1 483 ? -11.385 14.097 25.938 1.00 75.44 483 ASP A O 1
ATOM 3878 N N . HIS A 1 484 ? -10.704 13.539 23.864 1.00 64.44 484 HIS A N 1
ATOM 3879 C CA . HIS A 1 484 ? -9.335 14.027 24.006 1.00 64.44 484 HIS A CA 1
ATOM 3880 C C . HIS A 1 484 ? -9.180 15.517 23.673 1.00 64.44 484 HIS A C 1
ATOM 3882 O O . HIS A 1 484 ? -8.061 16.019 23.730 1.00 64.44 484 HIS A O 1
ATOM 3888 N N . ASP A 1 485 ? -10.270 16.228 23.358 1.00 54.91 485 ASP A N 1
ATOM 3889 C CA . ASP A 1 485 ? -10.255 17.682 23.183 1.00 54.91 485 ASP A CA 1
ATOM 3890 C C . ASP A 1 485 ? -10.229 18.378 24.564 1.00 54.91 485 ASP A C 1
ATOM 3892 O O . ASP A 1 485 ? -11.233 18.344 25.292 1.00 54.91 485 ASP A O 1
ATOM 3896 N N . PRO A 1 486 ? -9.098 19.002 24.961 1.00 44.91 486 PRO A N 1
ATOM 3897 C CA . PRO A 1 486 ? -8.988 19.701 26.238 1.00 44.91 486 PRO A CA 1
ATOM 3898 C C . PRO A 1 486 ? -9.911 20.929 26.334 1.00 44.91 486 PRO A C 1
ATOM 3900 O O . PRO A 1 486 ? -10.180 21.377 27.448 1.00 44.91 486 PRO A O 1
ATOM 3903 N N . ASP A 1 487 ? -10.433 21.429 25.205 1.00 43.34 487 ASP A N 1
ATOM 3904 C CA . ASP A 1 487 ? -11.329 22.587 25.110 1.00 43.34 487 ASP A CA 1
ATOM 3905 C C . ASP A 1 487 ? -12.799 22.198 24.858 1.00 43.34 487 ASP A C 1
ATOM 3907 O O . ASP A 1 487 ? -13.638 23.068 24.579 1.00 43.34 487 ASP A O 1
ATOM 3911 N N . TYR A 1 488 ? -13.152 20.910 24.965 1.00 44.47 488 TYR A N 1
ATOM 3912 C CA . TYR A 1 488 ? -14.547 20.487 24.875 1.00 44.47 488 TYR A CA 1
ATOM 3913 C C . TYR A 1 488 ? -15.347 21.027 26.064 1.00 44.47 488 TYR A C 1
ATOM 3915 O O . TYR A 1 488 ? -15.319 20.499 27.180 1.00 44.47 488 TYR A O 1
ATOM 3923 N N . LEU A 1 489 ? -16.106 22.081 25.790 1.00 41.03 489 LEU A N 1
ATOM 3924 C CA . LEU A 1 489 ? -17.210 22.538 26.613 1.00 41.03 489 LEU A CA 1
ATOM 3925 C C . LEU A 1 489 ? -18.488 21.900 26.073 1.00 41.03 489 LEU A C 1
ATOM 3927 O O . LEU A 1 489 ? -18.781 21.976 24.875 1.00 41.03 489 LEU A O 1
ATOM 3931 N N . GLU A 1 490 ? -19.269 21.296 26.967 1.00 41.06 490 GLU A N 1
ATOM 3932 C CA . GLU A 1 490 ? -20.651 20.926 26.685 1.00 41.06 490 GLU A CA 1
ATOM 3933 C C . GLU A 1 490 ? -21.355 22.195 26.155 1.00 41.06 490 GLU A C 1
ATOM 3935 O O . GLU A 1 490 ? -21.564 23.140 26.913 1.00 41.06 490 GLU A O 1
ATOM 3940 N N . ASN A 1 491 ? -21.639 22.237 24.840 1.00 37.91 491 ASN A N 1
ATOM 3941 C CA . ASN A 1 491 ? -22.205 23.371 24.068 1.00 37.91 491 ASN A CA 1
ATOM 3942 C C . ASN A 1 491 ? -21.238 24.309 23.301 1.00 37.91 491 ASN A C 1
ATOM 3944 O O . ASN A 1 491 ? -21.502 25.506 23.202 1.00 37.91 491 ASN A O 1
ATOM 3948 N N . ARG A 1 492 ? -20.184 23.789 22.656 1.00 44.03 492 ARG A N 1
ATOM 3949 C CA . ARG A 1 492 ? -19.609 24.455 21.459 1.00 44.03 492 ARG A CA 1
ATOM 3950 C C . ARG A 1 492 ? -20.648 24.521 20.323 1.00 44.03 492 ARG A C 1
ATOM 3952 O O . ARG A 1 492 ? -21.454 23.600 20.187 1.00 44.03 492 ARG A O 1
ATOM 3959 N N . GLU A 1 493 ? -20.612 25.587 19.515 1.00 40.97 493 GLU A N 1
ATOM 3960 C CA . GLU A 1 493 ? -21.509 25.781 18.355 1.00 40.97 493 GLU A CA 1
ATOM 3961 C C . GLU A 1 493 ? -21.302 24.722 17.251 1.00 40.97 493 GLU A C 1
ATOM 3963 O O . GLU A 1 493 ? -22.255 24.380 16.559 1.00 40.97 493 GLU A O 1
ATOM 3968 N N . GLU A 1 494 ? -20.112 24.117 17.155 1.00 52.81 494 GLU A N 1
ATOM 3969 C CA . GLU A 1 494 ? -19.811 22.995 16.253 1.00 52.81 494 GLU A CA 1
ATOM 3970 C C . GLU A 1 494 ? -19.419 21.751 17.072 1.00 52.81 494 GLU A C 1
ATOM 3972 O O . GLU A 1 494 ? -18.259 21.551 17.437 1.00 52.81 494 GLU A O 1
ATOM 3977 N N . LYS A 1 495 ? -20.404 20.915 17.427 1.00 55.47 495 LYS A N 1
ATOM 3978 C CA . LYS A 1 495 ? -20.159 19.595 18.032 1.00 55.47 495 LYS A CA 1
ATOM 3979 C C . LYS A 1 495 ? -19.750 18.613 16.928 1.00 55.47 495 LYS A C 1
ATOM 3981 O O . LYS A 1 495 ? -20.523 18.403 15.997 1.00 55.47 495 LYS A O 1
ATOM 3986 N N . LEU A 1 496 ? -18.582 17.971 17.052 1.00 63.41 496 LEU A N 1
ATOM 3987 C CA . LEU A 1 496 ? -18.239 16.820 16.205 1.00 63.41 496 LEU A CA 1
ATOM 3988 C C . LEU A 1 496 ? -19.294 15.725 16.396 1.00 63.41 496 LEU A C 1
ATOM 3990 O O . LEU A 1 496 ? -19.549 15.299 17.529 1.00 63.41 496 LEU A O 1
ATOM 3994 N N . THR A 1 497 ? -19.890 15.272 15.292 1.00 77.12 497 THR A N 1
ATOM 3995 C CA . THR A 1 497 ? -20.845 14.157 15.294 1.00 77.12 497 THR A CA 1
ATOM 3996 C C . THR A 1 497 ? -20.151 12.865 15.729 1.00 77.12 497 THR A C 1
ATOM 3998 O O . THR A 1 497 ? -18.928 12.737 15.646 1.00 77.12 497 THR A O 1
ATOM 4001 N N . GLN A 1 498 ? -20.913 11.874 16.187 1.00 80.88 498 GLN A N 1
ATOM 4002 C CA . GLN A 1 498 ? -20.370 10.562 16.542 1.00 80.88 498 GLN A CA 1
ATOM 4003 C C . GLN A 1 498 ? -19.633 9.903 15.361 1.00 80.88 498 GLN A C 1
ATOM 4005 O O . GLN A 1 498 ? -18.589 9.291 15.562 1.00 80.88 498 GLN A O 1
ATOM 4010 N N . PHE A 1 499 ? -20.096 10.123 14.125 1.00 83.88 499 PHE A N 1
ATOM 4011 C CA . PHE A 1 499 ? -19.501 9.560 12.905 1.00 83.88 499 PHE A CA 1
ATOM 4012 C C . PHE A 1 499 ? -18.194 10.247 12.471 1.00 83.88 499 PHE A C 1
ATOM 4014 O O . PHE A 1 499 ? -17.448 9.704 11.659 1.00 83.88 499 PHE A O 1
ATOM 4021 N N . ALA A 1 500 ? -17.879 11.414 13.034 1.00 79.12 500 ALA A N 1
ATOM 4022 C CA . ALA A 1 500 ? -16.609 12.110 12.827 1.00 79.12 500 ALA A CA 1
ATOM 4023 C C . ALA A 1 500 ? -15.478 11.628 13.758 1.00 79.12 500 ALA A C 1
ATOM 4025 O O . ALA A 1 500 ? -14.325 12.027 13.588 1.00 79.12 500 ALA A O 1
ATOM 4026 N N . ARG A 1 501 ? -15.802 10.817 14.771 1.00 82.50 501 ARG A N 1
ATOM 4027 C CA . ARG A 1 501 ? -14.871 10.384 15.827 1.00 82.50 501 ARG A CA 1
ATOM 4028 C C . ARG A 1 501 ? -14.164 9.065 15.474 1.00 82.50 501 ARG A C 1
ATOM 4030 O O . ARG A 1 501 ? -14.492 8.418 14.480 1.00 82.50 501 ARG A O 1
ATOM 4037 N N . GLN A 1 502 ? -13.180 8.684 16.287 1.00 82.94 502 GLN A N 1
ATOM 4038 C CA . GLN A 1 502 ? -12.542 7.361 16.275 1.00 82.94 502 GLN A CA 1
ATOM 4039 C C . GLN A 1 502 ? -12.731 6.674 17.626 1.00 82.94 502 GLN A C 1
ATOM 4041 O O . GLN A 1 502 ? -12.939 7.357 18.630 1.00 82.94 502 GLN A O 1
ATOM 4046 N N . SER A 1 503 ? -12.633 5.343 17.641 1.00 88.00 503 SER A N 1
ATOM 4047 C CA . SER A 1 503 ? -12.647 4.531 18.870 1.00 88.00 503 SER A CA 1
ATOM 4048 C C . SER A 1 503 ? -13.902 4.722 19.747 1.00 88.00 503 SER A C 1
ATOM 4050 O O . SER A 1 503 ? -13.830 4.652 20.974 1.00 88.00 503 SER A O 1
ATOM 4052 N N . VAL A 1 504 ? -15.060 4.996 19.144 1.00 92.56 504 VAL A N 1
ATOM 4053 C CA . VAL A 1 504 ? -16.347 5.114 19.848 1.00 92.56 504 VAL A CA 1
ATOM 4054 C C . VAL A 1 504 ? -16.885 3.716 20.177 1.00 92.56 504 VAL A C 1
ATOM 4056 O O . VAL A 1 504 ? -16.665 2.754 19.446 1.00 92.56 504 VAL A O 1
ATOM 4059 N N . ILE A 1 505 ? -17.623 3.583 21.272 1.00 96.12 505 ILE A N 1
ATOM 4060 C CA . ILE A 1 505 ? -18.392 2.374 21.571 1.00 96.12 505 ILE A CA 1
ATOM 4061 C C . ILE A 1 505 ? -19.868 2.707 21.365 1.00 96.12 505 ILE A C 1
ATOM 4063 O O . ILE A 1 505 ? -20.380 3.679 21.924 1.00 96.12 505 ILE A O 1
ATOM 4067 N N . GLU A 1 506 ? -20.548 1.911 20.547 1.00 97.50 506 GLU A N 1
ATOM 4068 C CA . GLU A 1 506 ? -21.997 1.955 20.387 1.00 97.50 506 GLU A CA 1
ATOM 4069 C C . GLU A 1 506 ? -22.620 0.873 21.274 1.00 97.50 506 GLU A C 1
ATOM 4071 O O . GLU A 1 506 ? -22.467 -0.322 21.030 1.00 97.50 506 GLU A O 1
ATOM 4076 N N . LEU A 1 507 ? -23.333 1.292 22.318 1.00 98.06 507 LEU A N 1
ATOM 4077 C CA . LEU A 1 507 ? -24.117 0.393 23.158 1.00 98.06 507 LEU A CA 1
ATOM 4078 C C . LEU A 1 507 ? -25.536 0.314 22.602 1.00 98.06 507 LEU A C 1
ATOM 4080 O O . LEU A 1 507 ? -26.262 1.309 22.616 1.00 98.06 507 LEU A O 1
ATOM 4084 N N . CYS A 1 508 ? -25.946 -0.863 22.142 1.00 97.50 508 CYS A N 1
ATOM 4085 C CA . CYS A 1 508 ? -27.296 -1.104 21.647 1.00 97.50 508 CYS A CA 1
ATOM 4086 C C . CYS A 1 508 ? -28.139 -1.821 22.703 1.00 97.50 508 CYS A C 1
ATOM 4088 O O . CYS A 1 508 ? -27.856 -2.955 23.094 1.00 97.50 508 CYS A O 1
ATOM 4090 N N . HIS A 1 509 ? -29.203 -1.167 23.154 1.00 97.69 509 HIS A N 1
ATOM 4091 C CA . HIS A 1 509 ? -30.163 -1.726 24.098 1.00 97.69 509 HIS A CA 1
ATOM 4092 C C . HIS A 1 509 ? -31.461 -2.085 23.376 1.00 97.69 509 HIS A C 1
ATOM 4094 O O . HIS A 1 509 ? -32.106 -1.214 22.797 1.00 97.69 509 HIS A O 1
ATOM 4100 N N . ASN A 1 510 ? -31.866 -3.354 23.438 1.00 96.19 510 ASN A N 1
ATOM 4101 C CA . ASN A 1 510 ? -33.182 -3.791 22.966 1.00 96.19 510 ASN A CA 1
ATOM 4102 C C . ASN A 1 510 ? -34.181 -3.742 24.124 1.00 96.19 510 ASN A C 1
ATOM 4104 O O . ASN A 1 510 ? -33.906 -4.256 25.203 1.00 96.19 510 ASN A O 1
ATOM 4108 N N . TYR A 1 511 ? -35.361 -3.170 23.901 1.00 96.69 511 TYR A N 1
ATOM 4109 C CA . TYR A 1 511 ? -36.301 -2.910 24.991 1.00 96.69 511 TYR A CA 1
ATOM 4110 C C . TYR A 1 511 ? -36.773 -4.190 25.688 1.00 96.69 511 TYR A C 1
ATOM 4112 O O . TYR A 1 511 ? -37.217 -5.136 25.031 1.00 96.69 511 TYR A O 1
ATOM 4120 N N . GLY A 1 512 ? -36.780 -4.161 27.020 1.00 94.88 512 GLY A N 1
ATOM 4121 C CA . GLY A 1 512 ? -37.284 -5.231 27.878 1.00 94.88 512 GLY A CA 1
ATOM 4122 C C . GLY A 1 512 ? -36.231 -6.264 28.276 1.00 94.88 512 GLY A C 1
ATOM 4123 O O . GLY A 1 512 ? -36.529 -7.120 29.106 1.00 94.88 512 GLY A O 1
ATOM 4124 N N . THR A 1 513 ? -35.003 -6.203 27.743 1.00 94.75 513 THR A N 1
ATOM 4125 C CA . THR A 1 513 ? -33.921 -7.101 28.187 1.00 94.75 513 THR A CA 1
ATOM 4126 C C . THR A 1 513 ? -33.496 -6.835 29.628 1.00 94.75 513 THR A C 1
ATOM 4128 O O . THR A 1 513 ? -33.079 -7.753 30.330 1.00 94.75 513 THR A O 1
ATOM 4131 N N . GLU A 1 514 ? -33.636 -5.596 30.094 1.00 94.69 514 GLU A N 1
ATOM 4132 C CA . GLU A 1 514 ? -33.341 -5.161 31.458 1.00 94.69 514 GLU A CA 1
ATOM 4133 C C . GLU A 1 514 ? -34.258 -5.815 32.502 1.00 94.69 514 GLU A C 1
ATOM 4135 O O . GLU A 1 514 ? -33.845 -6.016 33.647 1.00 94.69 514 GLU A O 1
ATOM 4140 N N . ASP A 1 515 ? -35.471 -6.195 32.092 1.00 94.38 515 ASP A N 1
ATOM 4141 C CA . ASP A 1 515 ? -36.503 -6.766 32.959 1.00 94.38 515 ASP A CA 1
ATOM 4142 C C . ASP A 1 515 ? -36.420 -8.302 33.052 1.00 94.38 515 ASP A C 1
ATOM 4144 O O . ASP A 1 515 ? -36.996 -8.904 33.963 1.00 94.38 515 ASP A O 1
ATOM 4148 N N . ASP A 1 516 ? -35.688 -8.958 32.144 1.00 91.62 516 ASP A N 1
ATOM 4149 C CA . ASP A 1 516 ? -35.511 -10.413 32.132 1.00 91.62 516 ASP A CA 1
ATOM 4150 C C . ASP A 1 516 ? -34.236 -10.816 32.884 1.00 91.62 516 ASP A C 1
ATOM 4152 O O . ASP A 1 516 ? -33.114 -10.671 32.399 1.00 91.62 516 ASP A O 1
ATOM 4156 N N . SER A 1 517 ? -34.381 -11.380 34.083 1.00 87.88 517 SER A N 1
ATOM 4157 C CA . SER A 1 517 ? -33.243 -11.814 34.902 1.00 87.88 517 SER A CA 1
ATOM 4158 C C . SER A 1 517 ? -32.439 -12.972 34.298 1.00 87.88 517 SER A C 1
ATOM 4160 O O . SER A 1 517 ? -31.262 -13.098 34.630 1.00 87.88 517 SER A O 1
ATOM 4162 N N . SER A 1 518 ? -33.026 -13.770 33.402 1.00 85.44 518 SER A N 1
ATOM 4163 C CA . SER A 1 518 ? -32.365 -14.898 32.730 1.00 85.44 518 SER A CA 1
ATOM 4164 C C . SER A 1 518 ? -31.595 -14.492 31.468 1.00 85.44 518 SER A C 1
ATOM 4166 O O . SER A 1 518 ? -30.686 -15.204 31.035 1.00 85.44 518 SER A O 1
ATOM 4168 N N . PHE A 1 519 ? -31.919 -13.326 30.908 1.00 85.75 519 PHE A N 1
ATOM 4169 C CA . PHE A 1 519 ? -31.318 -12.824 29.681 1.00 85.75 519 PHE A CA 1
ATOM 4170 C C . PHE A 1 519 ? -29.869 -12.353 29.881 1.00 85.75 519 PHE A C 1
ATOM 4172 O O . PHE A 1 519 ? -29.552 -11.707 30.885 1.00 85.75 519 PHE A O 1
ATOM 4179 N N . HIS A 1 520 ? -29.001 -12.643 28.913 1.00 82.12 520 HIS A N 1
ATOM 4180 C CA . HIS A 1 520 ? -27.610 -12.191 28.850 1.00 82.12 520 HIS A CA 1
ATOM 4181 C C . HIS A 1 520 ? -27.147 -12.146 27.385 1.00 82.12 520 HIS A C 1
ATOM 4183 O O . HIS A 1 520 ? -27.505 -13.027 26.607 1.00 82.12 520 HIS A O 1
ATOM 4189 N N . TYR A 1 521 ? -26.376 -11.121 27.007 1.00 82.56 521 TYR A N 1
ATOM 4190 C CA . TYR A 1 521 ? -25.820 -10.996 25.650 1.00 82.56 521 TYR A CA 1
ATOM 4191 C C . TYR A 1 521 ? -24.476 -11.701 25.494 1.00 82.56 521 TYR A C 1
ATOM 4193 O O . TYR A 1 521 ? -24.210 -12.310 24.458 1.00 82.56 521 TYR A O 1
ATOM 4201 N N . TYR A 1 522 ? -23.620 -11.609 26.509 1.00 71.25 522 TYR A N 1
ATOM 4202 C CA . TYR A 1 522 ? -22.327 -12.268 26.490 1.00 71.25 522 TYR A CA 1
ATOM 4203 C C . TYR A 1 522 ? -22.485 -13.746 26.850 1.00 71.25 522 TYR A C 1
ATOM 4205 O O . TYR A 1 522 ? -22.841 -14.097 27.974 1.00 71.25 522 TYR A O 1
ATOM 4213 N N . VAL A 1 523 ? -22.228 -14.618 25.879 1.00 66.62 523 VAL A N 1
ATOM 4214 C CA . VAL A 1 523 ? -22.354 -16.082 26.011 1.00 66.62 523 VAL A CA 1
ATOM 4215 C C . VAL A 1 523 ? -21.037 -16.826 25.776 1.00 66.62 523 VAL A C 1
ATOM 4217 O O . VAL A 1 523 ? -21.010 -18.055 25.868 1.00 66.62 523 VAL A O 1
ATOM 4220 N N . PHE A 1 524 ? -19.932 -16.116 25.522 1.00 63.47 524 PHE A N 1
ATOM 4221 C CA . PHE A 1 524 ? -18.592 -16.709 25.459 1.00 63.47 524 PHE A CA 1
ATOM 4222 C C . PHE A 1 524 ? -18.085 -16.974 26.879 1.00 63.47 524 PHE A C 1
ATOM 4224 O O . PHE A 1 524 ? -17.208 -16.298 27.408 1.00 63.47 524 PHE A O 1
ATOM 4231 N N . ASN A 1 525 ? -18.711 -17.940 27.541 1.00 53.00 525 ASN A N 1
ATOM 4232 C CA . ASN A 1 525 ? -18.277 -18.395 28.848 1.00 53.00 525 ASN A CA 1
ATOM 4233 C C . ASN A 1 525 ? -17.019 -19.260 28.672 1.00 53.00 525 ASN A C 1
ATOM 4235 O O . ASN A 1 525 ? -16.970 -20.076 27.749 1.00 53.00 525 ASN A O 1
ATOM 4239 N N . GLU A 1 526 ? -16.051 -19.157 29.586 1.00 50.38 526 GLU A N 1
ATOM 4240 C CA . GLU A 1 526 ? -14.808 -19.962 29.603 1.00 50.38 526 GLU A CA 1
ATOM 4241 C C . GLU A 1 526 ? -15.055 -21.490 29.607 1.00 50.38 526 GLU A C 1
ATOM 4243 O O . GLU A 1 526 ? -14.132 -22.284 29.495 1.00 50.38 526 GLU A O 1
ATOM 4248 N N . ALA A 1 527 ? -16.310 -21.929 29.729 1.00 46.56 527 ALA A N 1
ATOM 4249 C CA . ALA A 1 527 ? -16.717 -23.328 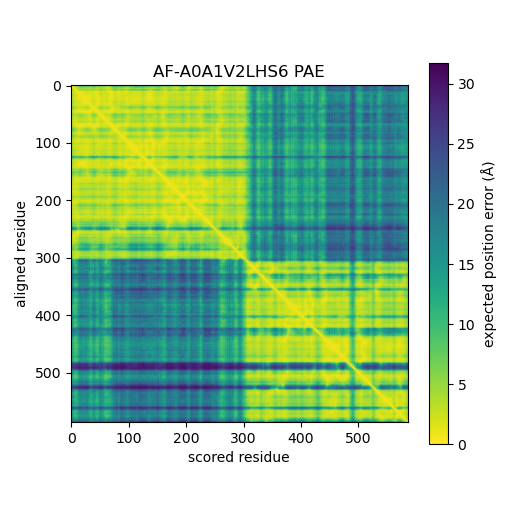29.738 1.00 46.56 527 ALA A CA 1
ATOM 4250 C C . ALA A 1 527 ? -16.885 -23.974 28.344 1.00 46.56 527 ALA A C 1
ATOM 4252 O O . ALA A 1 527 ? -17.078 -25.189 28.284 1.00 46.56 527 ALA A O 1
ATOM 4253 N N . ASN A 1 528 ? -16.866 -23.214 27.238 1.00 58.19 528 ASN A N 1
ATOM 4254 C CA . ASN A 1 528 ? -17.027 -23.765 25.883 1.00 58.19 528 ASN A CA 1
ATOM 4255 C C . ASN A 1 528 ? -15.882 -23.336 24.952 1.00 58.19 528 ASN A C 1
ATOM 4257 O O . ASN A 1 528 ? -16.039 -22.456 24.108 1.00 58.19 528 ASN A O 1
ATOM 4261 N N . ASP A 1 529 ? -14.727 -23.989 25.098 1.00 66.31 529 ASP A N 1
ATOM 4262 C CA . ASP A 1 529 ? -13.486 -23.664 24.375 1.00 66.31 529 ASP A CA 1
ATOM 4263 C C . ASP A 1 529 ? -13.570 -23.774 22.844 1.00 66.31 529 ASP A C 1
ATOM 4265 O O . ASP A 1 529 ? -12.716 -23.231 22.141 1.00 66.31 529 ASP A O 1
ATOM 4269 N N . ASN A 1 530 ? -14.611 -24.424 22.317 1.00 79.00 530 ASN A N 1
ATOM 4270 C CA . ASN A 1 530 ? -14.745 -24.728 20.893 1.00 79.00 530 ASN A CA 1
ATOM 4271 C C . ASN A 1 530 ? -15.488 -23.651 20.087 1.00 79.00 530 ASN A C 1
ATOM 4273 O O . ASN A 1 530 ? -15.617 -23.804 18.873 1.00 79.00 530 ASN A O 1
ATOM 4277 N N . VAL A 1 531 ? -15.994 -22.583 20.717 1.00 84.06 531 VAL A N 1
ATOM 4278 C CA . VAL A 1 531 ? -16.631 -21.457 20.010 1.00 84.06 531 VAL A CA 1
ATOM 4279 C C . VAL A 1 531 ? -15.964 -20.147 20.419 1.00 84.06 531 VAL A C 1
ATOM 4281 O O . VAL A 1 531 ? -15.852 -19.846 21.606 1.00 84.06 531 VAL A O 1
ATOM 4284 N N . LYS A 1 532 ? -15.516 -19.363 19.438 1.00 86.00 532 LYS A N 1
ATOM 4285 C CA . LYS A 1 532 ? -14.882 -18.049 19.631 1.00 86.00 532 LYS A CA 1
ATOM 4286 C C . LYS A 1 532 ? -15.609 -16.996 18.793 1.00 86.00 532 LYS A C 1
ATOM 4288 O O . LYS A 1 532 ? -16.355 -17.331 17.881 1.00 86.00 532 LYS A O 1
ATOM 4293 N N . GLY A 1 533 ? -15.403 -15.725 19.106 1.00 88.62 533 GLY A N 1
ATOM 4294 C CA . GLY A 1 533 ? -16.024 -14.602 18.409 1.00 88.62 533 GLY A CA 1
ATOM 4295 C C . GLY A 1 533 ? -15.349 -13.292 18.798 1.00 88.62 533 GLY A C 1
ATOM 4296 O O . GLY A 1 533 ? -14.159 -13.287 19.115 1.00 88.62 533 GLY A O 1
ATOM 4297 N N . PHE A 1 534 ? -16.113 -12.198 18.826 1.00 90.81 534 PHE A N 1
ATOM 4298 C CA . PHE A 1 534 ? -15.630 -10.928 19.367 1.00 90.81 534 PHE A CA 1
ATOM 4299 C C . PHE A 1 534 ? -15.116 -11.108 20.805 1.00 90.81 534 PHE A C 1
ATOM 4301 O O . PHE A 1 534 ? -15.872 -11.512 21.689 1.00 90.81 534 PHE A O 1
ATOM 4308 N N . ASP A 1 535 ? -13.830 -10.823 21.018 1.00 88.94 535 ASP A N 1
ATOM 4309 C CA . ASP A 1 535 ? -13.120 -11.206 22.241 1.00 88.94 535 ASP A CA 1
ATOM 4310 C C . ASP A 1 535 ? -13.037 -10.071 23.270 1.00 88.94 535 ASP A C 1
ATOM 4312 O O . ASP A 1 535 ? -13.284 -10.308 24.452 1.00 88.94 535 ASP A O 1
ATOM 4316 N N . HIS A 1 536 ? -12.683 -8.849 22.858 1.00 91.50 536 HIS A N 1
ATOM 4317 C CA . HIS A 1 536 ? -12.514 -7.729 23.785 1.00 91.50 536 HIS A CA 1
ATOM 4318 C C . HIS A 1 536 ? -12.575 -6.350 23.127 1.00 91.50 536 HIS A C 1
ATOM 4320 O O . HIS A 1 536 ? -12.417 -6.191 21.917 1.00 91.50 536 HIS A O 1
ATOM 4326 N N . ILE A 1 537 ? -12.745 -5.341 23.980 1.00 93.25 537 ILE A N 1
ATOM 4327 C CA . ILE A 1 537 ? -12.446 -3.935 23.691 1.00 93.25 537 ILE A CA 1
ATOM 4328 C C . ILE A 1 537 ? -11.148 -3.574 24.417 1.00 93.25 537 ILE A C 1
ATOM 4330 O O . ILE A 1 537 ? -10.973 -3.946 25.574 1.00 93.25 537 ILE A O 1
ATOM 4334 N N . SER A 1 538 ? -10.257 -2.818 23.782 1.00 90.81 538 SER A N 1
ATOM 4335 C CA . SER A 1 538 ? -9.044 -2.319 24.438 1.00 90.81 538 SER A CA 1
ATOM 4336 C C . SER A 1 538 ? -9.134 -0.831 24.747 1.00 90.81 538 SER A C 1
ATOM 4338 O O . SER A 1 538 ? -9.622 -0.041 23.942 1.00 90.81 538 SER A O 1
ATOM 4340 N N . ILE A 1 539 ? -8.597 -0.444 25.901 1.00 91.38 539 ILE A N 1
ATOM 4341 C CA . ILE A 1 539 ? -8.322 0.947 26.267 1.00 91.38 539 ILE A CA 1
ATOM 4342 C C . ILE A 1 539 ? -6.866 1.076 26.709 1.00 91.38 539 ILE A C 1
ATOM 4344 O O . ILE A 1 539 ? -6.284 0.144 27.264 1.00 91.38 539 ILE A O 1
ATOM 4348 N N . SER A 1 540 ? -6.257 2.236 26.484 1.00 89.12 540 SER A N 1
ATOM 4349 C CA . SER A 1 540 ? -4.874 2.484 26.887 1.00 89.12 540 SER A CA 1
ATOM 4350 C C . SER A 1 540 ? -4.762 3.639 27.874 1.00 89.12 540 SER A C 1
ATOM 4352 O O . SER A 1 540 ? -5.569 4.568 27.903 1.00 89.12 540 SER A O 1
ATOM 4354 N N . THR A 1 541 ? -3.746 3.576 28.733 1.00 87.69 541 THR A N 1
ATOM 4355 C CA . THR A 1 541 ? -3.467 4.611 29.729 1.00 87.69 541 THR A CA 1
ATOM 4356 C C . THR A 1 541 ? -1.970 4.821 29.911 1.00 87.69 541 THR A C 1
ATOM 4358 O O . THR A 1 541 ? -1.167 3.890 29.874 1.00 87.69 541 THR A O 1
ATOM 4361 N N . LYS A 1 542 ? -1.581 6.071 30.175 1.00 86.06 542 LYS A N 1
ATOM 4362 C CA . LYS A 1 542 ? -0.193 6.425 30.511 1.00 86.06 542 LYS A CA 1
ATOM 4363 C C . LYS A 1 542 ? 0.262 5.829 31.842 1.00 86.06 542 LYS A C 1
ATOM 4365 O O . LYS A 1 542 ? 1.456 5.658 32.049 1.00 86.06 542 LYS A O 1
ATOM 4370 N N . ASN A 1 543 ? -0.664 5.579 32.768 1.00 88.62 543 ASN A N 1
ATOM 4371 C CA . ASN A 1 543 ? -0.346 5.072 34.099 1.00 88.62 543 ASN A CA 1
ATOM 4372 C C . ASN A 1 543 ? -1.364 4.004 34.504 1.00 88.62 543 ASN A C 1
ATOM 4374 O O . ASN A 1 543 ? -2.414 4.311 35.078 1.00 88.62 543 ASN A O 1
ATOM 4378 N N . LEU A 1 544 ? -1.027 2.754 34.181 1.00 90.19 544 LEU A N 1
ATOM 4379 C CA . LEU A 1 544 ? -1.868 1.593 34.451 1.00 90.19 544 LEU A CA 1
ATOM 4380 C C . LEU A 1 544 ? -2.164 1.455 35.945 1.00 90.19 544 LEU A C 1
ATOM 4382 O O . LEU A 1 544 ? -3.327 1.392 36.322 1.00 90.19 544 LEU A O 1
ATOM 4386 N N . ASP A 1 545 ? -1.144 1.520 36.801 1.00 90.31 545 ASP A N 1
ATOM 4387 C CA . ASP A 1 545 ? -1.298 1.389 38.254 1.00 90.31 545 ASP A CA 1
ATOM 4388 C C . ASP A 1 545 ? -2.288 2.397 38.844 1.00 90.31 545 ASP A C 1
ATOM 4390 O O . ASP A 1 545 ? -3.146 2.052 39.659 1.00 90.31 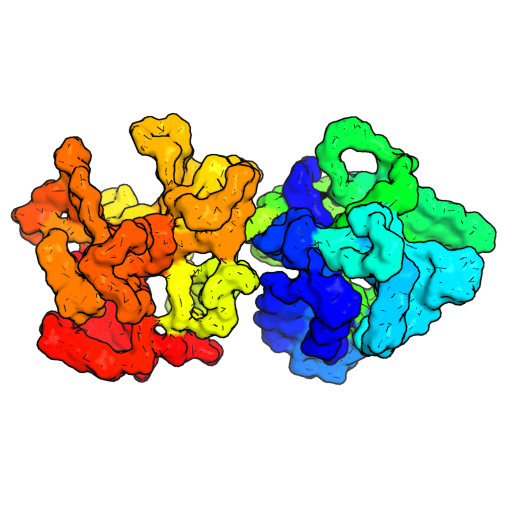545 ASP A O 1
ATOM 4394 N N . SER A 1 546 ? -2.166 3.669 38.455 1.00 91.81 546 SER A N 1
ATOM 4395 C CA . SER A 1 546 ? -3.062 4.718 38.940 1.00 91.81 546 SER A CA 1
ATOM 4396 C C . SER A 1 546 ? -4.492 4.496 38.460 1.00 91.81 546 SER A C 1
ATOM 4398 O O . SER A 1 546 ? -5.431 4.755 39.214 1.00 91.81 546 SER A O 1
ATOM 4400 N N . PHE A 1 547 ? -4.665 4.033 37.222 1.00 92.00 547 PHE A N 1
ATOM 4401 C CA . PHE A 1 547 ? -5.984 3.778 36.659 1.00 92.00 547 PHE A CA 1
ATOM 4402 C C . PHE A 1 547 ? -6.633 2.538 37.283 1.00 92.00 547 PHE A C 1
ATOM 4404 O O . PHE A 1 547 ? -7.783 2.603 37.703 1.00 92.00 547 PHE A O 1
ATOM 4411 N N . VAL A 1 548 ? -5.878 1.456 37.487 1.00 92.88 548 VAL A N 1
ATOM 4412 C CA . VAL A 1 548 ? -6.336 0.259 38.208 1.00 92.88 548 VAL A CA 1
ATOM 4413 C C . VAL A 1 548 ? -6.800 0.611 39.623 1.00 92.88 548 VAL A C 1
ATOM 4415 O O . VAL A 1 548 ? -7.901 0.228 40.013 1.00 92.88 548 VAL A O 1
ATOM 4418 N N . ARG A 1 549 ? -6.031 1.409 40.379 1.00 93.19 549 ARG A N 1
ATOM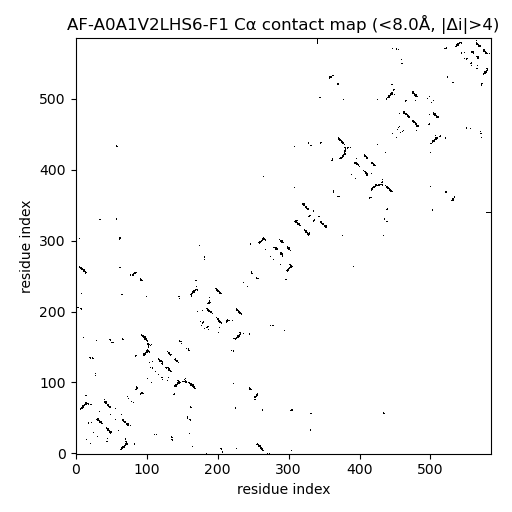 4419 C CA . ARG A 1 549 ? -6.461 1.872 41.714 1.00 93.19 549 ARG A CA 1
ATOM 4420 C C . ARG A 1 549 ? -7.735 2.713 41.654 1.00 93.19 549 ARG A C 1
ATOM 4422 O O . ARG A 1 549 ? -8.578 2.600 42.542 1.00 93.19 549 ARG A O 1
ATOM 4429 N N . HIS A 1 550 ? -7.884 3.553 40.627 1.00 93.12 550 HIS A N 1
ATOM 4430 C CA . HIS A 1 550 ? -9.110 4.320 40.416 1.00 93.12 550 HIS A CA 1
ATOM 4431 C C . HIS A 1 550 ? -10.311 3.390 40.200 1.00 93.12 550 HIS A C 1
ATOM 4433 O O . HIS A 1 550 ? -11.317 3.540 40.887 1.00 93.12 550 HIS A O 1
ATOM 4439 N N . LEU A 1 551 ? -10.184 2.389 39.330 1.00 94.44 551 LEU A N 1
ATOM 4440 C CA . LEU A 1 551 ? -11.237 1.408 39.057 1.00 94.44 551 LEU A CA 1
ATOM 4441 C C . LEU A 1 551 ? -11.609 0.589 40.298 1.00 94.44 551 LEU A C 1
ATOM 4443 O O . LEU A 1 551 ? -12.787 0.475 40.632 1.00 94.44 551 LEU A O 1
ATOM 4447 N N . GLN A 1 552 ? -10.617 0.115 41.050 1.00 94.44 552 GLN A N 1
ATOM 4448 C CA . GLN A 1 552 ? -10.843 -0.589 42.316 1.00 94.44 552 GLN A CA 1
ATOM 4449 C C . GLN A 1 552 ? -11.565 0.296 43.343 1.00 94.44 552 GLN A C 1
ATOM 4451 O O . GLN A 1 552 ? -12.448 -0.179 44.049 1.00 94.44 552 GLN A O 1
ATOM 4456 N N . SER A 1 553 ? -11.265 1.602 43.388 1.00 95.94 553 SER A N 1
ATOM 4457 C CA . SER A 1 553 ? -11.979 2.559 44.255 1.00 95.94 553 SER A CA 1
ATOM 4458 C C . SER A 1 553 ? -13.443 2.800 43.852 1.00 95.94 553 SER A C 1
ATOM 4460 O O . SER A 1 553 ? -14.196 3.412 44.607 1.00 95.94 553 SER A O 1
ATOM 4462 N N . LYS A 1 554 ? -13.834 2.342 42.658 1.00 95.19 554 LYS A N 1
ATOM 4463 C CA . LYS A 1 554 ? -15.185 2.412 42.083 1.00 95.19 554 LYS A CA 1
ATOM 4464 C C . LYS A 1 554 ? -15.868 1.038 42.062 1.00 95.19 554 LYS A C 1
ATOM 4466 O O . LYS A 1 554 ? -16.832 0.844 41.314 1.00 95.19 554 LYS A O 1
ATOM 4471 N N . ASP A 1 555 ? -15.355 0.090 42.847 1.00 94.19 555 ASP A N 1
ATOM 4472 C CA . ASP A 1 555 ? -15.849 -1.285 42.933 1.00 94.19 555 ASP A CA 1
ATOM 4473 C C . ASP A 1 555 ? -15.891 -1.975 41.558 1.00 94.19 555 ASP A C 1
ATOM 4475 O O . ASP A 1 555 ? -16.885 -2.598 41.181 1.00 94.19 555 ASP A O 1
ATOM 4479 N N . VAL A 1 556 ? -14.843 -1.784 40.754 1.00 94.69 556 VAL A N 1
ATOM 4480 C CA . VAL A 1 556 ? -14.600 -2.570 39.539 1.00 94.69 556 VAL A CA 1
ATOM 4481 C C . VAL A 1 556 ? -13.615 -3.676 39.890 1.00 94.69 556 VAL A C 1
ATOM 4483 O O . VAL A 1 556 ? -12.544 -3.406 40.437 1.00 94.69 556 VAL A O 1
ATOM 4486 N N . GLU A 1 557 ? -13.975 -4.918 39.579 1.00 93.75 557 GLU A N 1
ATOM 4487 C CA . GLU A 1 557 ? -13.061 -6.048 39.699 1.00 93.75 557 GLU A CA 1
ATOM 4488 C C . GLU A 1 557 ? -12.012 -5.974 38.587 1.00 93.75 557 GLU A C 1
ATOM 4490 O O . GLU A 1 557 ? -12.343 -5.806 37.413 1.00 93.75 557 GLU A O 1
ATOM 4495 N N . VAL A 1 558 ? -10.739 -6.058 38.975 1.00 92.75 558 VAL A N 1
ATOM 4496 C CA . VAL A 1 558 ? -9.607 -5.934 38.056 1.00 92.75 558 VAL A CA 1
ATOM 4497 C C . VAL A 1 558 ? -8.681 -7.126 38.226 1.00 92.75 558 VAL A C 1
ATOM 4499 O O . VAL A 1 558 ? -8.193 -7.382 39.328 1.00 92.75 558 VAL A O 1
ATOM 4502 N N . THR A 1 559 ? -8.385 -7.800 37.120 1.00 91.81 559 THR A N 1
ATOM 4503 C CA . THR A 1 559 ? -7.384 -8.863 37.044 1.00 91.81 559 THR A CA 1
ATOM 4504 C C . THR A 1 559 ? -6.115 -8.304 36.410 1.00 91.81 559 THR A C 1
ATOM 4506 O O . THR A 1 559 ? -6.113 -7.909 35.246 1.00 91.81 559 THR A O 1
ATOM 4509 N N . THR A 1 560 ? -5.019 -8.242 37.164 1.00 82.81 560 THR A N 1
ATOM 4510 C CA . THR A 1 560 ? -3.721 -7.795 36.636 1.00 82.81 560 THR A CA 1
ATOM 4511 C C . THR A 1 560 ? -2.943 -8.999 36.114 1.00 82.81 560 THR A C 1
ATOM 4513 O O . THR A 1 560 ? -2.574 -9.871 36.900 1.00 82.81 560 THR A O 1
ATOM 4516 N N . ASN A 1 561 ? -2.679 -9.045 34.806 1.00 67.44 561 ASN A N 1
ATOM 4517 C CA . ASN A 1 561 ? -2.042 -10.204 34.172 1.00 67.44 561 ASN A CA 1
ATOM 4518 C C . ASN A 1 561 ? -0.507 -10.061 34.110 1.00 67.44 561 ASN A C 1
ATOM 4520 O O . ASN A 1 561 ? 0.206 -11.052 34.275 1.00 67.44 561 ASN A O 1
ATOM 4524 N N . LYS A 1 562 ? 0.012 -8.839 33.901 1.00 66.38 562 LYS A N 1
ATOM 4525 C CA . LYS A 1 562 ? 1.446 -8.470 33.869 1.00 66.38 562 LYS A CA 1
ATOM 4526 C C . LYS A 1 562 ? 1.645 -7.020 34.342 1.00 66.38 562 LYS A C 1
ATOM 4528 O O . LYS A 1 562 ? 0.693 -6.352 34.730 1.00 66.38 562 LYS A O 1
ATOM 4533 N N . SER A 1 563 ? 2.882 -6.513 34.324 1.00 66.88 563 SER A N 1
ATOM 4534 C CA . SER A 1 563 ? 3.188 -5.120 34.705 1.00 66.88 563 SER A CA 1
ATOM 4535 C C . SER A 1 563 ? 2.600 -4.064 33.760 1.00 66.88 563 SER A C 1
ATOM 4537 O O . SER A 1 563 ? 2.555 -2.891 34.114 1.00 66.88 563 SER A O 1
ATOM 4539 N N . ASP A 1 564 ? 2.193 -4.454 32.553 1.00 77.88 564 ASP A N 1
ATOM 4540 C CA . ASP A 1 564 ? 1.785 -3.564 31.465 1.00 77.88 564 ASP A CA 1
ATOM 4541 C C . ASP A 1 564 ? 0.352 -3.802 30.962 1.00 77.88 564 ASP A C 1
ATOM 4543 O O . ASP A 1 564 ? -0.095 -3.079 30.068 1.00 77.88 564 ASP A O 1
ATOM 4547 N N . ASN A 1 565 ? -0.393 -4.753 31.546 1.00 86.31 565 ASN A N 1
ATOM 4548 C CA . ASN A 1 565 ? -1.798 -4.975 31.212 1.00 86.31 565 ASN A CA 1
ATOM 4549 C C . ASN A 1 565 ? -2.689 -5.385 32.403 1.00 86.31 565 ASN A C 1
ATOM 4551 O O . ASN A 1 565 ? -2.258 -6.009 33.377 1.00 86.31 565 ASN A O 1
ATOM 4555 N N . ALA A 1 566 ? -3.970 -5.043 32.297 1.00 91.94 566 ALA A N 1
ATOM 4556 C CA . ALA A 1 566 ? -5.026 -5.478 33.204 1.00 91.94 566 ALA A CA 1
ATOM 4557 C C . ALA A 1 566 ? -6.306 -5.801 32.424 1.00 91.94 566 ALA A C 1
ATOM 4559 O O . ALA A 1 566 ? -6.498 -5.319 31.311 1.00 91.94 566 ALA A O 1
ATOM 4560 N N . THR A 1 567 ? -7.190 -6.591 33.018 1.00 94.19 567 THR A N 1
ATOM 4561 C CA . THR A 1 567 ? -8.475 -6.980 32.436 1.00 94.19 567 THR A CA 1
ATOM 4562 C C . THR A 1 567 ? -9.599 -6.651 33.408 1.00 94.19 567 THR A C 1
ATOM 4564 O O . THR A 1 567 ? -9.466 -6.860 34.616 1.00 94.19 567 THR A O 1
ATOM 4567 N N . ILE A 1 568 ? -10.701 -6.133 32.874 1.00 94.88 568 ILE A N 1
ATOM 4568 C CA . ILE A 1 568 ? -11.961 -5.907 33.589 1.00 94.88 568 ILE A CA 1
ATOM 4569 C C . ILE A 1 568 ? -13.121 -6.446 32.748 1.00 94.88 568 ILE A C 1
ATOM 4571 O O . ILE A 1 568 ? -12.957 -6.700 31.554 1.00 94.88 568 ILE A O 1
ATOM 4575 N N . HIS A 1 569 ? -14.297 -6.567 33.358 1.00 94.25 569 HIS A N 1
ATOM 4576 C CA . HIS A 1 569 ? -15.531 -6.908 32.656 1.00 94.25 569 HIS A CA 1
ATOM 4577 C C . HIS A 1 569 ? -16.588 -5.832 32.885 1.00 94.25 569 HIS A C 1
ATOM 4579 O O . HIS A 1 569 ? -16.680 -5.262 33.978 1.00 94.25 569 HIS A O 1
ATOM 4585 N N . ASP A 1 570 ? -17.366 -5.546 31.847 1.00 94.12 570 ASP A N 1
ATOM 4586 C CA . ASP A 1 570 ? -18.531 -4.676 31.956 1.00 94.12 570 ASP A CA 1
ATOM 4587 C C . ASP A 1 570 ? -19.719 -5.406 32.637 1.00 94.12 570 ASP A C 1
ATOM 4589 O O . ASP A 1 570 ? -19.632 -6.602 32.938 1.00 94.12 570 ASP A O 1
ATOM 4593 N N . PRO A 1 571 ? -20.842 -4.717 32.921 1.00 93.69 571 PRO A N 1
ATOM 4594 C CA . PRO A 1 571 ? -22.004 -5.329 33.572 1.00 93.69 571 PRO A CA 1
ATOM 4595 C C . PRO A 1 571 ? -22.661 -6.475 32.791 1.00 93.69 571 PRO A C 1
ATOM 4597 O O . PRO A 1 571 ? -23.415 -7.248 33.386 1.00 93.69 571 PRO A O 1
ATOM 4600 N N . ASP A 1 572 ? -22.415 -6.557 31.484 1.00 91.06 572 ASP A N 1
ATOM 4601 C CA . ASP A 1 572 ? -22.919 -7.592 30.587 1.00 91.06 572 ASP A CA 1
ATOM 4602 C C . ASP A 1 572 ? -21.917 -8.746 30.399 1.00 91.06 572 ASP A C 1
ATOM 4604 O O . ASP A 1 572 ? -22.288 -9.772 29.834 1.00 91.06 572 ASP A O 1
ATOM 4608 N N . GLY A 1 573 ? -20.691 -8.620 30.923 1.00 89.88 573 GLY A N 1
ATOM 4609 C CA . GLY A 1 573 ? -19.628 -9.625 30.853 1.00 89.88 573 GLY A CA 1
ATOM 4610 C C . GLY A 1 573 ? -18.625 -9.411 29.716 1.00 89.88 573 GLY A C 1
ATOM 4611 O O . GLY A 1 573 ? -17.743 -10.246 29.532 1.00 89.88 573 GLY A O 1
ATOM 4612 N N . TRP A 1 574 ? -18.713 -8.310 28.966 1.00 91.31 574 TRP A N 1
ATOM 4613 C CA . TRP A 1 574 ? -17.753 -7.995 27.911 1.00 91.31 574 TRP A CA 1
ATOM 4614 C C . TRP A 1 574 ? -16.370 -7.723 28.497 1.00 91.31 574 TRP A C 1
ATOM 4616 O O . TRP A 1 574 ? -16.210 -6.883 29.388 1.00 91.31 574 TRP A O 1
ATOM 4626 N N . LYS A 1 575 ? -15.358 -8.415 27.969 1.00 92.12 575 LYS A N 1
ATOM 4627 C CA . LYS A 1 575 ? -13.963 -8.240 28.370 1.00 92.12 575 LYS A CA 1
ATOM 4628 C C . LYS A 1 575 ? -13.421 -6.905 27.864 1.00 92.12 575 LYS A C 1
ATOM 4630 O O . LYS A 1 575 ? -13.548 -6.571 26.684 1.00 92.12 575 LYS A O 1
ATOM 4635 N N . ILE A 1 576 ? -12.769 -6.165 28.756 1.00 94.19 576 ILE A N 1
ATOM 4636 C CA . ILE A 1 576 ? -12.036 -4.944 28.425 1.00 94.19 576 ILE A CA 1
ATOM 4637 C C . ILE A 1 576 ? -10.582 -5.119 28.858 1.00 94.19 576 ILE A C 1
ATOM 4639 O O . ILE A 1 576 ? -10.299 -5.337 30.040 1.00 94.19 576 ILE A O 1
ATOM 4643 N N . GLU A 1 577 ? -9.660 -5.016 27.905 1.00 92.75 577 GLU A N 1
ATOM 4644 C CA . GLU A 1 577 ? -8.222 -5.028 28.169 1.00 92.75 577 GLU A CA 1
ATOM 4645 C C . GLU A 1 577 ? -7.700 -3.594 28.332 1.00 92.75 577 GLU A C 1
ATOM 4647 O O . GLU A 1 577 ? -8.000 -2.694 27.550 1.00 92.75 577 GLU A O 1
ATOM 4652 N N . ILE A 1 578 ? -6.926 -3.367 29.390 1.00 92.38 578 ILE A N 1
ATOM 4653 C CA . ILE A 1 578 ? -6.322 -2.080 29.722 1.00 92.38 578 ILE A CA 1
ATOM 4654 C C . ILE A 1 578 ? -4.820 -2.210 29.537 1.00 92.38 578 ILE A C 1
ATOM 4656 O O . ILE A 1 578 ? -4.172 -2.979 30.249 1.00 92.38 578 ILE A O 1
ATOM 4660 N N . HIS A 1 579 ? -4.259 -1.424 28.629 1.00 89.69 579 HIS A N 1
ATOM 4661 C CA . HIS A 1 579 ? -2.839 -1.465 28.299 1.00 89.69 579 HIS A CA 1
ATOM 4662 C C . HIS A 1 579 ? -2.113 -0.203 28.765 1.00 89.69 579 HIS A C 1
ATOM 4664 O O . HIS A 1 579 ? -2.651 0.907 28.705 1.00 89.69 579 HIS A O 1
ATOM 4670 N N . SER A 1 580 ? -0.860 -0.348 29.196 1.00 87.38 580 SER A N 1
ATOM 4671 C CA . SER A 1 580 ? 0.031 0.807 29.306 1.00 87.38 580 SER A CA 1
ATOM 4672 C C . SER A 1 580 ? 0.427 1.314 27.912 1.00 87.38 580 SER A C 1
ATOM 4674 O O . SER A 1 580 ? 0.343 0.593 26.918 1.00 87.38 580 SER A O 1
ATOM 4676 N N . TYR A 1 581 ? 0.911 2.552 27.817 1.00 83.50 581 TYR A N 1
ATOM 4677 C CA . TYR A 1 581 ? 1.447 3.074 26.550 1.00 83.50 581 TYR A CA 1
ATOM 4678 C C . TYR A 1 581 ? 2.721 2.339 26.097 1.00 83.50 581 TYR A C 1
ATOM 4680 O O . TYR A 1 581 ? 3.067 2.388 24.921 1.00 83.50 581 TYR A O 1
ATOM 4688 N N . ASP A 1 582 ? 3.377 1.595 26.985 1.00 75.94 582 ASP A N 1
ATOM 4689 C CA . ASP A 1 582 ? 4.542 0.777 26.641 1.00 75.94 582 ASP A CA 1
ATOM 4690 C C . ASP A 1 582 ? 4.157 -0.636 26.169 1.00 75.94 582 ASP A C 1
ATOM 4692 O O . ASP A 1 582 ? 5.025 -1.408 25.751 1.00 75.94 582 ASP A O 1
ATOM 4696 N N . TYR A 1 583 ? 2.869 -0.990 26.206 1.00 75.06 583 TYR A N 1
ATOM 4697 C CA . TYR A 1 583 ? 2.382 -2.293 25.767 1.00 75.06 583 TYR A CA 1
ATOM 4698 C C . TYR A 1 583 ? 2.739 -2.550 24.300 1.00 75.06 583 TYR A C 1
ATOM 4700 O O . TYR A 1 583 ? 2.463 -1.733 23.418 1.00 75.06 583 TYR A O 1
ATOM 4708 N N . LEU A 1 584 ? 3.374 -3.699 24.044 1.00 66.56 584 LEU A N 1
ATOM 4709 C CA . LEU A 1 584 ? 3.867 -4.106 22.721 1.00 66.56 584 LEU A CA 1
ATOM 4710 C C . LEU A 1 584 ? 4.812 -3.082 22.054 1.00 66.56 584 LEU A C 1
ATOM 4712 O O . LEU A 1 584 ? 4.943 -3.086 20.828 1.00 66.56 584 LEU A O 1
ATOM 4716 N N . SER A 1 585 ? 5.503 -2.246 22.835 1.00 63.06 585 SER A N 1
ATOM 4717 C CA . SER A 1 585 ? 6.503 -1.290 22.329 1.00 63.06 585 SER A CA 1
ATOM 4718 C C . SER A 1 585 ? 7.804 -1.933 21.819 1.00 63.06 585 SER A C 1
ATOM 4720 O O . SER A 1 585 ? 8.543 -1.273 21.092 1.00 63.06 585 SER A O 1
ATOM 4722 N N . GLN A 1 586 ? 8.070 -3.201 22.168 1.00 47.28 586 GLN A N 1
ATOM 4723 C CA . GLN A 1 586 ? 9.245 -3.979 21.733 1.00 47.28 586 GLN A CA 1
ATOM 4724 C C . GLN A 1 586 ? 8.981 -4.837 20.504 1.00 47.28 586 GLN A C 1
ATOM 4726 O O . GLN A 1 586 ? 7.922 -5.512 20.477 1.00 47.28 586 GLN A O 1
#

InterPro domains:
  IPR004360 Glyoxalase/fosfomycin resistance/dioxygenase domain [PF00903] (11-143)
  IPR004360 Glyoxalase/fosfomycin resistance/dioxygenase domain [PF00903] (298-420)
  IPR004360 Glyoxalase/fosfomycin resistance/dioxygenase domain [PF00903] (438-578)
  IPR018146 Glyoxalase I, conserved site [PS00934] (164-185)
  IPR018146 Glyoxalase I, conserved site [PS00934] (441-462)
  IPR018146 Glyoxalase I, conserved site [PS00935] (363-380)
  IPR029068 Glyoxalase/Bleomycin resistance protein/Dihydroxybiphenyl dioxygenase [G3DSA:3.10.180.10] (3-150)
  IPR029068 Glyoxalase/Bleomycin resistance protein/Dihydroxybiphenyl dioxygenase [G3DSA:3.10.180.10] (151-297)
  IPR029068 Glyoxalase/Bleomycin resistance protein/Dihydroxybiphenyl dioxygenase [G3DSA:3.10.180.10] (298-426)
  IPR029068 Glyoxalase/Bleomycin resistance protein/Dihydroxybiphenyl dioxygenase [G3DSA:3.10.180.10] (433-582)
  IPR029068 Glyoxalase/Bleomycin resistance protein/Dihydroxybiphenyl dioxygenase [SSF54593] (10-146)
  IPR029068 Glyoxalase/Bleomycin resistance protein/Dihydroxybiphenyl dioxygenase [SSF54593] (160-297)
  IPR029068 Glyoxalase/Bleomycin resistance protein/Dihydroxybiphenyl dioxygenase [SSF54593] (299-423)
  IPR029068 Glyoxalase/Bleomycin resistance protein/Dihydroxybiphenyl dioxygenase [SSF54593] (436-581)
  IPR037523 Vicinal oxygen chelate (VOC), core domain [PS51819] (6-146)
  IPR037523 Vicinal oxygen chelate (VOC), core domain [PS51819] (285-423)
  IPR037523 Vicinal oxygen chelate (VOC), core domain [PS51819] (438-586)